Protein AF-A0A8T9Q7Y0-F1 (afdb_monomer)

InterPro domains:
  IPR011658 PA14 domain [PF07691] (68-187)
  IPR011658 PA14 domain [SM00758] (29-190)
  IPR013783 Immunoglobulin-like fold [G3DSA:2.60.40.10] (197-290)
  IPR037524 PA14/GLEYA domain [PS51820] (28-191)

Foldseek 3Di:
DDDPPPDDPPPPPDFPPAQQDAFPVRHGKDFAWWKFKWAFFCQPVLCLVVPPVTGGQDIDGDLFFWFAWQQSVAQCVRHFPDDNRWGAGMKMKTWFWFFAAAWFKKKKKKKWAAWKFKAKFQQQPPPSHDRVRTQDGRGHHDDIDIDMHIDTDHGGIMIMIMMDGGHGDITHIFMWMATDVRDTDTRGRSRTMSHGQDAAAWDDKAFVPQEAEDEQQDKDKTAQIDTRGRRFDWDFKAWDDDDFPQWGADTHRRMIIGHNNGDADKDQTWMWIGGPRGIDIDTSRHIYHYDHDDPPQFADADPVRHTDDAAWWKFKAAADPPVPPCRVVDHGQDIDGDNDPDPPDQQSVAAPPRHAPDDDRRRGHGMDMDIHDRGDHDPDPDDDDD

Structure (mmCIF, N/CA/C/O backbone):
data_AF-A0A8T9Q7Y0-F1
#
_entry.id   AF-A0A8T9Q7Y0-F1
#
loop_
_atom_site.group_PDB
_atom_site.id
_atom_site.type_symbol
_atom_site.label_atom_id
_atom_site.label_alt_id
_atom_site.label_comp_id
_atom_site.label_asym_id
_atom_site.label_entity_id
_atom_site.label_seq_id
_atom_site.pdbx_PDB_ins_code
_atom_site.Cartn_x
_atom_site.Cartn_y
_atom_site.Cartn_z
_atom_site.occupancy
_atom_site.B_iso_or_equiv
_atom_site.auth_seq_id
_atom_site.auth_comp_id
_atom_site.auth_asym_id
_atom_site.auth_atom_id
_atom_site.pdbx_PDB_model_num
ATOM 1 N N . MET A 1 1 ? -26.676 -35.233 -30.138 1.00 40.12 1 MET A N 1
ATOM 2 C CA . MET A 1 1 ? -25.474 -35.100 -29.289 1.00 40.12 1 MET A CA 1
ATOM 3 C C . MET A 1 1 ? -25.096 -33.628 -29.310 1.00 40.12 1 MET A C 1
ATOM 5 O O . MET A 1 1 ? -24.472 -33.177 -30.257 1.00 40.12 1 MET A O 1
ATOM 9 N N . LEU A 1 2 ? -25.646 -32.853 -28.374 1.00 32.12 2 LEU A N 1
ATOM 10 C CA . LEU A 1 2 ? -25.449 -31.406 -28.292 1.00 32.12 2 LEU A CA 1
ATOM 11 C C . LEU A 1 2 ? -24.294 -31.184 -27.309 1.00 32.12 2 LEU A C 1
ATOM 13 O O . LEU A 1 2 ? -24.450 -31.457 -26.121 1.00 32.12 2 LEU A O 1
ATOM 17 N N . LEU A 1 3 ? -23.119 -30.807 -27.811 1.00 30.16 3 LEU A N 1
ATOM 18 C CA . LEU A 1 3 ? -21.955 -30.527 -26.974 1.00 30.16 3 LEU A CA 1
ATOM 19 C C . LEU A 1 3 ? -22.103 -29.095 -26.444 1.00 30.16 3 LEU A C 1
ATOM 21 O O . LEU A 1 3 ? -21.937 -28.129 -27.184 1.00 30.16 3 LEU A O 1
ATOM 25 N N . LEU A 1 4 ? -22.498 -28.973 -25.179 1.00 29.56 4 LEU A N 1
ATOM 26 C CA . LEU A 1 4 ? -22.616 -27.702 -24.475 1.00 29.56 4 LEU A CA 1
ATOM 27 C C . LEU A 1 4 ? -21.201 -27.257 -24.069 1.00 29.56 4 LEU A C 1
ATOM 29 O O . LEU A 1 4 ? -20.633 -27.765 -23.104 1.00 29.56 4 LEU A O 1
ATOM 33 N N . SER A 1 5 ? -20.601 -26.358 -24.845 1.00 32.09 5 SER A N 1
ATOM 34 C CA . SER A 1 5 ? -19.334 -25.707 -24.514 1.00 32.09 5 SER A CA 1
ATOM 35 C C . SER A 1 5 ? -19.553 -24.740 -23.350 1.00 32.09 5 SER A C 1
ATOM 37 O O . SER A 1 5 ? -20.113 -23.657 -23.522 1.00 32.09 5 SER A O 1
ATOM 39 N N . LEU A 1 6 ? -19.135 -25.162 -22.158 1.00 30.67 6 LEU A N 1
ATOM 40 C CA . LEU A 1 6 ? -19.080 -24.341 -20.957 1.00 30.67 6 LEU A CA 1
ATOM 41 C C . LEU A 1 6 ? -17.967 -23.293 -21.143 1.00 30.67 6 LEU A C 1
ATOM 43 O O . LEU A 1 6 ? -16.791 -23.586 -20.943 1.00 30.67 6 LEU A O 1
ATOM 47 N N . LEU A 1 7 ? -18.328 -22.083 -21.574 1.00 33.31 7 LEU A N 1
ATOM 48 C CA . LEU A 1 7 ? -17.453 -20.918 -21.455 1.00 33.31 7 LEU A CA 1
ATOM 49 C C . LEU A 1 7 ? -17.278 -20.633 -19.961 1.00 33.31 7 LEU A C 1
ATOM 51 O O . LEU A 1 7 ? -18.210 -20.188 -19.294 1.00 33.31 7 LEU A O 1
ATOM 55 N N . ALA A 1 8 ? -16.092 -20.931 -19.436 1.00 33.28 8 ALA A N 1
ATOM 56 C CA . ALA A 1 8 ? -15.675 -20.447 -18.134 1.00 33.28 8 ALA A CA 1
ATOM 57 C C . ALA A 1 8 ? -15.589 -18.919 -18.212 1.00 33.28 8 ALA A C 1
ATOM 59 O O . ALA A 1 8 ? -14.745 -18.361 -18.914 1.00 33.28 8 ALA A O 1
ATOM 60 N N . SER A 1 9 ? -16.505 -18.250 -17.522 1.00 31.98 9 SER A N 1
ATOM 61 C CA . SER A 1 9 ? -16.488 -16.811 -17.319 1.00 31.98 9 SER A CA 1
ATOM 62 C C . SER A 1 9 ? -15.216 -16.456 -16.551 1.00 31.98 9 SER A C 1
ATOM 64 O O . SER A 1 9 ? -15.142 -16.632 -15.337 1.00 31.98 9 SER A O 1
ATOM 66 N N . ILE A 1 10 ? -14.200 -15.968 -17.259 1.00 37.94 10 ILE A N 1
ATOM 67 C CA . ILE A 1 10 ? -13.132 -15.170 -16.659 1.00 37.94 10 ILE A CA 1
ATOM 68 C C . ILE A 1 10 ? -13.829 -13.962 -16.040 1.00 37.94 10 ILE A C 1
ATOM 70 O O . ILE A 1 10 ? -14.312 -13.078 -16.747 1.00 37.94 10 ILE A O 1
ATOM 74 N N . THR A 1 11 ? -13.962 -13.957 -14.717 1.00 37.56 11 THR A N 1
ATOM 75 C CA . THR A 1 11 ? -14.319 -12.758 -13.967 1.00 37.56 11 THR A CA 1
ATOM 76 C C . THR A 1 11 ? -13.209 -11.748 -14.227 1.00 37.56 11 THR A C 1
ATOM 78 O O . THR A 1 11 ? -12.166 -11.803 -13.584 1.00 37.56 11 THR A O 1
ATOM 81 N N . GLY A 1 12 ? -13.396 -10.882 -15.223 1.00 37.25 12 GLY A N 1
ATOM 82 C CA . GLY A 1 12 ? -12.573 -9.698 -15.408 1.00 37.25 12 GLY A CA 1
ATOM 83 C C . GLY A 1 12 ? -12.758 -8.831 -14.175 1.00 37.25 12 GLY A C 1
ATOM 84 O O . GLY A 1 12 ? -13.875 -8.407 -13.873 1.00 37.25 12 GLY A O 1
ATOM 85 N N . TRP A 1 13 ? -11.691 -8.653 -13.406 1.00 41.19 13 TRP A N 1
ATOM 86 C CA . TRP A 1 13 ? -11.734 -7.803 -12.228 1.00 41.19 13 TRP A CA 1
ATOM 87 C C . TRP A 1 13 ? -12.013 -6.378 -12.703 1.00 41.19 13 TRP A C 1
ATOM 89 O O . TRP A 1 13 ? -11.397 -5.900 -13.660 1.00 41.19 13 TRP A O 1
ATOM 99 N N . ALA A 1 14 ? -13.006 -5.735 -12.088 1.00 38.06 14 ALA A N 1
ATOM 100 C CA . ALA A 1 14 ? -13.372 -4.372 -12.429 1.00 38.06 14 ALA A CA 1
ATOM 101 C C . ALA A 1 14 ? -12.143 -3.469 -12.254 1.00 38.06 14 ALA A C 1
ATOM 103 O O . ALA A 1 14 ? -11.517 -3.442 -11.196 1.00 38.06 14 ALA A O 1
ATOM 104 N N . GLN A 1 15 ? -11.794 -2.778 -13.334 1.00 44.94 15 GLN A N 1
ATOM 105 C CA . GLN A 1 15 ? -10.669 -1.858 -13.424 1.00 44.94 15 GLN A CA 1
ATOM 106 C C . GLN A 1 15 ? -10.836 -0.733 -12.388 1.00 44.94 15 GLN A C 1
ATOM 108 O O . GLN A 1 15 ? -11.951 -0.219 -12.247 1.00 44.94 15 GLN A O 1
ATOM 113 N N . PRO A 1 16 ? -9.773 -0.285 -11.702 1.00 48.00 16 PRO A N 1
ATOM 114 C CA . PRO A 1 16 ? -9.811 0.984 -10.987 1.00 48.00 16 PRO A CA 1
ATOM 115 C C . PRO A 1 16 ? -10.086 2.091 -12.013 1.00 48.00 16 PRO A C 1
ATOM 117 O O . PRO A 1 16 ? -9.256 2.392 -12.864 1.00 48.00 16 PRO A O 1
ATOM 120 N N . SER A 1 17 ? -11.285 2.671 -11.986 1.00 52.03 17 SER A N 1
ATOM 121 C CA . SER A 1 17 ? -11.796 3.545 -13.052 1.00 52.03 17 SER A CA 1
ATOM 122 C C . SER A 1 17 ? -11.195 4.956 -13.076 1.00 52.03 17 SER A C 1
ATOM 124 O O . SER A 1 17 ? -11.700 5.821 -13.786 1.00 52.03 17 SER A O 1
ATOM 126 N N . SER A 1 18 ? -10.140 5.222 -12.309 1.00 66.38 18 SER A N 1
ATOM 127 C CA . SER A 1 18 ? -9.399 6.480 -12.385 1.00 66.38 18 SER A CA 1
ATOM 128 C C . SER A 1 18 ? -8.097 6.392 -11.605 1.00 66.38 18 SER A C 1
ATOM 130 O O . SER A 1 18 ? -8.086 5.866 -10.493 1.00 66.38 18 SER A O 1
ATOM 132 N N . CYS A 1 19 ? -7.050 6.992 -12.158 1.00 79.00 19 CYS A N 1
ATOM 133 C CA . CYS A 1 19 ? -5.817 7.341 -11.471 1.00 79.00 19 CYS A CA 1
ATOM 134 C C . CYS A 1 19 ? -5.952 8.743 -10.869 1.00 79.00 19 CYS A C 1
ATOM 136 O O . CYS A 1 19 ? -5.785 9.722 -11.594 1.00 79.00 19 CYS A O 1
ATOM 138 N N . PRO A 1 20 ? -6.328 8.894 -9.585 1.00 77.62 20 PRO A N 1
ATOM 139 C CA . PRO A 1 20 ? -6.480 10.216 -8.999 1.00 77.62 20 PRO A CA 1
ATOM 140 C C . PRO A 1 20 ? -5.116 10.856 -8.724 1.00 77.62 20 PRO A C 1
ATOM 142 O O . PRO A 1 20 ? -4.134 10.176 -8.434 1.00 77.62 20 PRO A O 1
ATOM 145 N N . GLY A 1 21 ? -5.087 12.187 -8.720 1.00 83.44 21 GLY A N 1
ATOM 146 C CA . GLY A 1 21 ? -3.902 12.970 -8.381 1.00 83.44 21 GLY A CA 1
ATOM 147 C C . GLY A 1 21 ? -3.106 13.411 -9.604 1.00 83.44 21 GLY A C 1
ATOM 148 O O . GLY A 1 21 ? -3.661 13.584 -10.691 1.00 83.44 21 GLY A O 1
ATOM 149 N N . SER A 1 22 ? -1.813 13.630 -9.393 1.00 84.25 22 SER A N 1
ATOM 150 C CA . SER A 1 22 ? -0.887 14.113 -10.412 1.00 84.25 22 SER A CA 1
ATOM 151 C C . SER A 1 22 ? 0.282 13.152 -10.570 1.00 84.25 22 SER A C 1
ATOM 153 O O . SER A 1 22 ? 0.692 12.501 -9.606 1.00 84.25 22 SER A O 1
ATOM 155 N N . ASP A 1 23 ? 0.812 13.080 -11.783 1.00 89.00 23 ASP A N 1
ATOM 156 C CA . ASP A 1 23 ? 2.077 12.417 -12.064 1.00 89.00 23 ASP A CA 1
ATOM 157 C C . ASP A 1 23 ? 3.270 13.238 -11.519 1.00 89.00 23 ASP A C 1
ATOM 159 O O . ASP A 1 23 ? 3.101 14.386 -11.085 1.00 89.00 23 ASP A O 1
ATOM 163 N N . PRO A 1 24 ? 4.496 12.684 -11.521 1.00 87.56 24 PRO A N 1
ATOM 164 C CA . PRO A 1 24 ? 5.691 13.411 -11.097 1.00 87.56 24 PRO A CA 1
ATOM 165 C C . PRO A 1 24 ? 5.990 14.695 -11.886 1.00 87.56 24 PRO A C 1
ATOM 167 O O . PRO A 1 24 ? 6.725 15.543 -11.383 1.00 87.56 24 PRO A O 1
ATOM 170 N N . GLY A 1 25 ? 5.438 14.847 -13.094 1.00 85.94 25 GLY A N 1
ATOM 171 C CA . GLY A 1 25 ? 5.536 16.056 -13.914 1.00 85.94 25 GLY A CA 1
ATOM 172 C C . GLY A 1 25 ? 4.500 17.133 -13.566 1.00 85.94 25 GLY A C 1
ATOM 173 O O . GLY A 1 25 ? 4.545 18.224 -14.132 1.00 85.94 25 GLY A O 1
ATOM 174 N N . GLY A 1 26 ? 3.575 16.859 -12.639 1.00 84.94 26 GLY A N 1
ATOM 175 C CA . GLY A 1 26 ? 2.514 17.779 -12.218 1.00 84.94 26 GLY A CA 1
ATOM 176 C C . GLY A 1 26 ? 1.261 17.757 -13.102 1.00 84.94 26 GLY A C 1
ATOM 177 O O . GLY A 1 26 ? 0.364 18.580 -12.911 1.00 84.94 26 GLY A O 1
ATOM 178 N N . THR A 1 27 ? 1.167 16.820 -14.045 1.00 87.56 27 THR A N 1
ATOM 179 C CA . THR A 1 27 ? 0.010 16.644 -14.939 1.00 87.56 27 THR A CA 1
ATOM 180 C C . THR A 1 27 ? -1.006 15.696 -14.289 1.00 87.56 27 THR A C 1
ATOM 182 O O . THR A 1 27 ? -0.611 14.887 -13.448 1.00 87.56 27 THR A O 1
ATOM 185 N N . PRO A 1 28 ? -2.320 15.770 -14.595 1.00 88.69 28 PRO A N 1
ATOM 186 C CA . PRO A 1 28 ? -3.285 14.796 -14.085 1.00 88.69 28 PRO A CA 1
ATOM 187 C C . PRO A 1 28 ? -2.853 13.354 -14.361 1.00 88.69 28 PRO A C 1
ATOM 189 O O . PRO A 1 28 ? -2.446 13.027 -15.476 1.00 88.69 28 PRO A O 1
ATOM 192 N N . ALA A 1 29 ? -2.944 12.502 -13.342 1.00 90.88 29 ALA A N 1
ATOM 193 C CA . ALA A 1 29 ? -2.502 11.122 -13.451 1.00 90.88 29 ALA A CA 1
ATOM 194 C C . ALA A 1 29 ? -3.394 10.290 -14.393 1.00 90.88 29 ALA A C 1
ATOM 196 O O . ALA A 1 29 ? -4.592 10.537 -14.547 1.00 90.88 29 ALA A O 1
ATOM 197 N N . GLY A 1 30 ? -2.794 9.275 -15.011 1.00 90.50 30 GLY A N 1
ATOM 198 C CA . GLY A 1 30 ? -3.422 8.380 -15.979 1.00 90.50 30 GLY A CA 1
ATOM 199 C C . GLY A 1 30 ? -2.877 6.956 -15.871 1.00 90.50 30 GLY A C 1
ATOM 200 O O . GLY A 1 30 ? -2.049 6.669 -15.008 1.00 90.50 30 GLY A O 1
ATOM 201 N N . ALA A 1 31 ? -3.365 6.062 -16.730 1.00 91.69 31 ALA A N 1
ATOM 202 C CA . ALA A 1 31 ? -2.870 4.687 -16.806 1.00 91.69 31 ALA A CA 1
ATOM 203 C C . ALA A 1 31 ? -1.428 4.646 -17.343 1.00 91.69 31 ALA A C 1
ATOM 205 O O . ALA A 1 31 ? -1.087 5.435 -18.223 1.00 91.69 31 ALA A O 1
ATOM 206 N N . GLY A 1 32 ? -0.617 3.711 -16.842 1.00 94.44 32 GLY A N 1
ATOM 207 C CA . GLY A 1 32 ? 0.804 3.572 -17.190 1.00 94.44 32 GLY A CA 1
ATOM 208 C C . GLY A 1 32 ? 1.752 4.168 -16.145 1.00 94.44 32 GLY A C 1
ATOM 209 O O . GLY A 1 32 ? 1.336 4.547 -15.053 1.00 94.44 32 GLY A O 1
ATOM 210 N N . LEU A 1 33 ? 3.040 4.238 -16.471 1.00 97.06 33 LEU A N 1
ATOM 211 C CA . LEU A 1 33 ? 4.099 4.798 -15.631 1.00 97.06 33 LEU A CA 1
ATOM 212 C C . LEU A 1 33 ? 4.687 6.056 -16.270 1.00 97.06 33 LEU A C 1
ATOM 214 O O . LEU A 1 33 ? 4.829 6.149 -17.487 1.00 97.06 33 LEU A O 1
ATOM 218 N N . TYR A 1 34 ? 5.048 7.027 -15.437 1.00 96.25 34 TYR A N 1
ATOM 219 C CA . TYR A 1 34 ? 5.762 8.227 -15.855 1.00 96.25 34 TYR A CA 1
ATOM 220 C C . TYR A 1 34 ? 7.223 7.866 -16.135 1.00 96.25 34 TYR A C 1
ATOM 222 O O . TYR A 1 34 ? 7.961 7.505 -15.216 1.00 96.25 34 TYR A O 1
ATOM 230 N N . ALA A 1 35 ? 7.615 7.933 -17.403 1.00 97.62 35 ALA A N 1
ATOM 231 C CA . ALA A 1 35 ? 8.923 7.540 -17.898 1.00 97.62 35 ALA A CA 1
ATOM 232 C C . ALA A 1 35 ? 9.789 8.760 -18.196 1.00 97.62 35 ALA A C 1
ATOM 234 O O . ALA A 1 35 ? 9.366 9.694 -18.879 1.00 97.62 35 ALA A O 1
ATOM 235 N N . GLU A 1 36 ? 11.021 8.720 -17.711 1.00 96.12 36 GLU A N 1
ATOM 236 C CA . GLU A 1 36 ? 12.043 9.740 -17.888 1.00 96.12 36 GLU A CA 1
ATOM 237 C C . GLU A 1 36 ? 13.286 9.080 -18.495 1.00 96.12 36 GLU A C 1
ATOM 239 O O . GLU A 1 36 ? 13.917 8.242 -17.853 1.00 96.12 36 GLU A O 1
ATOM 244 N N . TYR A 1 37 ? 13.637 9.451 -19.725 1.00 97.00 37 TYR A N 1
ATOM 245 C CA . TYR A 1 37 ? 14.814 8.934 -20.423 1.00 97.00 37 TYR A CA 1
ATOM 246 C C . TYR A 1 37 ? 15.966 9.934 -20.354 1.00 97.00 37 TYR A C 1
ATOM 248 O O . TYR A 1 37 ? 15.798 11.122 -20.647 1.00 97.00 37 TYR A O 1
ATOM 256 N N . TYR A 1 38 ? 17.154 9.439 -20.034 1.00 96.38 38 TYR A N 1
ATOM 257 C CA . TYR A 1 38 ? 18.365 10.211 -19.786 1.00 96.38 38 TYR A CA 1
ATOM 258 C C . TYR A 1 38 ? 19.490 9.768 -20.711 1.00 96.38 38 TYR A C 1
ATOM 260 O O . TYR A 1 38 ? 19.615 8.587 -21.035 1.00 96.38 38 TYR A O 1
ATOM 268 N N . ARG A 1 39 ? 20.336 10.725 -21.103 1.00 95.06 39 ARG A N 1
ATOM 269 C CA . ARG A 1 39 ? 21.568 10.419 -21.834 1.00 95.06 39 ARG A CA 1
ATOM 270 C C . ARG A 1 39 ? 22.565 9.758 -20.893 1.00 95.06 39 ARG A C 1
ATOM 272 O O . ARG A 1 39 ? 22.817 10.302 -19.819 1.00 95.06 39 ARG A O 1
ATOM 279 N N . GLY A 1 40 ? 23.202 8.691 -21.357 1.00 93.75 40 GLY A N 1
ATOM 280 C CA . GLY A 1 40 ? 24.243 7.989 -20.624 1.00 93.75 40 GLY A CA 1
ATOM 281 C C . GLY A 1 40 ? 23.713 6.835 -19.780 1.00 93.75 40 GLY A C 1
ATOM 282 O O . GLY A 1 40 ? 22.567 6.841 -19.326 1.00 93.75 40 GLY A O 1
ATOM 283 N N . PHE A 1 41 ? 24.589 5.867 -19.548 1.00 92.75 41 PHE A N 1
ATOM 284 C CA . PHE A 1 41 ? 24.373 4.756 -18.635 1.00 92.75 41 PHE A CA 1
ATOM 285 C C . PHE A 1 41 ? 24.636 5.171 -17.177 1.00 92.75 41 PHE A C 1
ATOM 287 O O . PHE A 1 41 ? 25.720 5.662 -16.849 1.00 92.75 41 PHE A O 1
ATOM 294 N N . PHE A 1 42 ? 23.658 4.970 -16.287 1.00 92.75 42 PHE A N 1
ATOM 295 C CA . PHE A 1 42 ? 23.775 5.372 -14.881 1.00 92.75 42 PHE A CA 1
ATOM 296 C C . PHE A 1 42 ? 24.789 4.528 -14.097 1.00 92.75 42 PHE A C 1
ATOM 298 O O . PHE A 1 42 ? 25.254 4.981 -13.058 1.00 92.75 42 PHE A O 1
ATOM 305 N N . ASN A 1 43 ? 25.144 3.325 -14.571 1.00 84.81 43 ASN A N 1
ATOM 306 C CA . ASN A 1 43 ? 26.195 2.471 -14.005 1.00 84.81 43 ASN A CA 1
ATOM 307 C C . ASN A 1 43 ? 26.138 2.334 -12.470 1.00 84.81 43 ASN A C 1
ATOM 309 O O . ASN A 1 43 ? 27.140 2.512 -11.777 1.00 84.81 43 ASN A O 1
ATOM 313 N N . THR A 1 44 ? 24.951 2.074 -11.913 1.00 85.19 44 THR A N 1
ATOM 314 C CA . THR A 1 44 ? 24.710 1.972 -10.454 1.00 85.19 44 THR A CA 1
ATOM 315 C C . THR A 1 44 ? 25.002 3.246 -9.640 1.00 85.19 44 THR A C 1
ATOM 317 O O . THR A 1 44 ? 24.935 3.234 -8.411 1.00 85.19 44 THR A O 1
ATOM 320 N N . ASP A 1 45 ? 25.251 4.384 -10.291 1.00 89.12 45 ASP A N 1
ATOM 321 C CA . ASP A 1 45 ? 25.312 5.693 -9.649 1.00 89.12 45 ASP A CA 1
ATOM 322 C C . ASP A 1 45 ? 23.894 6.255 -9.473 1.00 89.12 45 ASP A C 1
ATOM 324 O O . ASP A 1 45 ? 23.339 6.920 -10.343 1.00 89.12 45 ASP A O 1
ATOM 328 N N . PHE A 1 46 ? 23.279 6.014 -8.316 1.00 86.81 46 PHE A N 1
ATOM 329 C CA . PHE A 1 46 ? 21.923 6.506 -8.022 1.00 86.81 46 PHE A CA 1
ATOM 330 C C . PHE A 1 46 ? 21.830 8.034 -7.941 1.00 86.81 46 PHE A C 1
ATOM 332 O O . PHE A 1 46 ? 20.726 8.583 -8.022 1.00 86.81 46 PHE A O 1
ATOM 339 N N . SER A 1 47 ? 22.963 8.736 -7.816 1.00 85.00 47 SER A N 1
ATOM 340 C CA . SER A 1 47 ? 22.978 10.195 -7.875 1.00 85.00 47 SER A CA 1
ATOM 341 C C . SER A 1 47 ? 22.710 10.719 -9.292 1.00 85.00 47 SER A C 1
ATOM 343 O O . SER A 1 47 ? 22.183 11.828 -9.423 1.00 85.00 47 SER A O 1
ATOM 345 N N . PHE A 1 48 ? 22.944 9.897 -10.329 1.00 89.12 48 PHE A N 1
ATOM 346 C CA . PHE A 1 48 ? 22.691 10.186 -11.745 1.00 89.12 48 PHE A CA 1
ATOM 347 C C . PHE A 1 48 ? 21.296 10.780 -11.980 1.00 89.12 48 PHE A C 1
ATOM 349 O O . PHE A 1 48 ? 21.160 11.854 -12.561 1.00 89.12 48 PHE A O 1
ATOM 356 N N . PHE A 1 49 ? 20.257 10.149 -11.425 1.00 86.62 49 PHE A N 1
ATOM 357 C CA . PHE A 1 49 ? 18.858 10.560 -11.599 1.00 86.62 49 PHE A CA 1
ATOM 358 C C . PHE A 1 49 ? 18.442 11.784 -10.764 1.00 86.62 49 PHE A C 1
ATOM 360 O O . PHE A 1 49 ? 17.311 12.268 -10.875 1.00 86.62 49 PHE A O 1
ATOM 367 N N . THR A 1 50 ? 19.322 12.269 -9.890 1.00 76.62 50 THR A N 1
ATOM 368 C CA . THR A 1 50 ? 19.111 13.475 -9.067 1.00 76.62 50 THR A CA 1
ATOM 369 C C . THR A 1 50 ? 20.040 14.622 -9.446 1.00 76.62 50 THR A C 1
ATOM 371 O O . THR A 1 50 ? 19.940 15.718 -8.893 1.00 76.62 50 THR A O 1
ATOM 374 N N . ASN A 1 51 ? 20.939 14.393 -10.402 1.00 70.94 51 ASN A N 1
ATOM 375 C CA . ASN A 1 51 ? 21.839 15.410 -10.897 1.00 70.94 51 ASN A CA 1
ATOM 376 C C . ASN A 1 51 ? 21.071 16.384 -11.802 1.00 70.94 51 ASN A C 1
ATOM 378 O O . ASN A 1 51 ? 20.707 16.050 -12.924 1.00 70.94 51 ASN A O 1
ATOM 382 N N . ASN A 1 52 ? 20.875 17.621 -11.339 1.00 57.41 52 ASN A N 1
ATOM 383 C CA . ASN A 1 52 ? 20.186 18.669 -12.103 1.00 57.41 52 ASN A CA 1
ATOM 384 C C . ASN A 1 52 ? 20.876 19.025 -13.438 1.00 57.41 52 ASN A C 1
ATOM 386 O O . ASN A 1 52 ? 20.263 19.685 -14.274 1.00 57.41 52 ASN A O 1
ATOM 390 N N . ALA A 1 53 ? 22.132 18.613 -13.654 1.00 60.56 53 ALA A N 1
ATOM 391 C CA . ALA A 1 53 ? 22.816 18.748 -14.942 1.00 60.56 53 ALA A CA 1
ATOM 392 C C . ALA A 1 53 ? 22.399 17.678 -15.974 1.00 60.56 53 ALA A C 1
ATOM 394 O O . ALA A 1 53 ? 22.690 17.834 -17.158 1.00 60.56 53 ALA A O 1
ATOM 395 N N . LEU A 1 54 ? 21.714 16.614 -15.542 1.00 71.31 54 LEU A N 1
ATOM 396 C CA . LEU A 1 54 ? 21.217 15.506 -16.358 1.00 71.31 54 LEU A CA 1
ATOM 397 C C . LEU A 1 54 ? 19.683 15.490 -16.315 1.00 71.31 54 LEU A C 1
ATOM 399 O O . LEU A 1 54 ? 19.065 14.584 -15.766 1.00 71.31 54 LEU A O 1
ATOM 403 N N . ALA A 1 55 ? 19.051 16.531 -16.861 1.00 82.38 55 ALA A N 1
ATOM 404 C CA . ALA A 1 55 ? 17.599 16.539 -17.029 1.00 82.38 55 ALA A CA 1
ATOM 405 C C . ALA A 1 55 ? 17.162 15.431 -18.011 1.00 82.38 55 ALA A C 1
ATOM 407 O O . ALA A 1 55 ? 17.901 15.146 -18.962 1.00 82.38 55 ALA A O 1
ATOM 408 N N . PRO A 1 56 ? 15.975 14.823 -17.825 1.00 91.38 56 PRO A N 1
ATOM 409 C CA . PRO A 1 56 ? 15.463 13.870 -18.799 1.00 91.38 56 PRO A CA 1
ATOM 410 C C . PRO A 1 56 ? 15.281 14.552 -20.157 1.00 91.38 56 PRO A C 1
ATOM 412 O O . PRO A 1 56 ? 14.811 15.688 -20.242 1.00 91.38 56 PRO A O 1
ATOM 415 N N . VAL A 1 57 ? 15.673 13.857 -21.223 1.00 94.56 57 VAL A N 1
ATOM 416 C CA . VAL A 1 57 ? 15.552 14.348 -22.603 1.00 94.56 57 VAL A CA 1
ATOM 417 C C . VAL A 1 57 ? 14.181 14.022 -23.178 1.00 94.56 57 VAL A C 1
ATOM 419 O O . VAL A 1 57 ? 13.604 14.834 -23.898 1.00 94.56 57 VAL A O 1
ATOM 422 N N . ILE A 1 58 ? 13.662 12.837 -22.853 1.00 95.75 58 ILE A N 1
ATOM 423 C CA . ILE A 1 58 ? 12.319 12.406 -23.231 1.00 95.75 58 ILE A CA 1
ATOM 424 C C . ILE A 1 58 ? 11.556 12.103 -21.950 1.00 95.75 58 ILE A C 1
ATOM 426 O O . ILE A 1 58 ? 12.026 11.350 -21.098 1.00 95.75 58 ILE A O 1
ATOM 430 N N . THR A 1 59 ? 10.356 12.662 -21.851 1.00 95.12 59 THR A N 1
ATOM 431 C CA . THR A 1 59 ? 9.374 12.298 -20.834 1.00 95.12 59 THR A CA 1
ATOM 432 C C . THR A 1 59 ? 8.102 11.853 -21.534 1.00 95.12 59 THR A C 1
ATOM 434 O O . THR A 1 59 ? 7.585 12.577 -22.388 1.00 95.12 59 THR A O 1
ATOM 437 N N . ARG A 1 60 ? 7.594 10.670 -21.187 1.00 95.94 60 ARG A N 1
ATOM 438 C CA . ARG A 1 60 ? 6.321 10.153 -21.708 1.00 95.94 60 ARG A CA 1
ATOM 439 C C . ARG A 1 60 ? 5.694 9.154 -20.740 1.00 95.94 60 ARG A C 1
ATOM 441 O O . ARG A 1 60 ? 6.245 8.885 -19.679 1.00 95.94 60 ARG A O 1
ATOM 448 N N . VAL A 1 61 ? 4.527 8.635 -21.099 1.00 95.81 61 VAL A N 1
ATOM 449 C CA . VAL A 1 61 ? 3.870 7.565 -20.348 1.00 95.81 61 VAL A CA 1
ATOM 450 C C . VAL A 1 61 ? 4.165 6.239 -21.025 1.00 95.81 61 VAL A C 1
ATOM 452 O O . VAL A 1 61 ? 3.872 6.087 -22.210 1.00 95.81 61 VAL A O 1
ATOM 455 N N . GLU A 1 62 ? 4.708 5.294 -20.264 1.00 97.25 62 GLU A N 1
ATOM 456 C CA . GLU A 1 62 ? 4.844 3.907 -20.697 1.00 97.25 62 GLU A CA 1
ATOM 457 C C . GLU A 1 62 ? 3.650 3.106 -20.179 1.00 97.25 62 GLU A C 1
ATOM 459 O O . GLU A 1 62 ? 3.456 3.027 -18.962 1.00 97.25 62 GLU A O 1
ATOM 464 N N . PRO A 1 63 ? 2.801 2.548 -21.060 1.00 94.94 63 PRO A N 1
ATOM 465 C CA . PRO A 1 63 ? 1.628 1.807 -20.621 1.00 94.94 63 PRO A CA 1
ATOM 466 C C . PRO A 1 63 ? 2.025 0.520 -19.896 1.00 94.94 63 PRO A C 1
ATOM 468 O O . PRO A 1 63 ? 1.346 0.132 -18.955 1.00 94.94 63 PRO A O 1
ATOM 471 N N . GLU A 1 64 ? 3.123 -0.116 -20.299 1.00 94.62 64 GLU A N 1
ATOM 472 C CA . GLU A 1 64 ? 3.621 -1.373 -19.745 1.00 94.62 64 GLU A CA 1
ATOM 473 C C . GLU A 1 64 ? 5.146 -1.325 -19.633 1.00 94.62 64 GLU A C 1
ATOM 475 O O . GLU A 1 64 ? 5.805 -0.531 -20.300 1.00 94.62 64 GLU A O 1
ATOM 480 N N . VAL A 1 65 ? 5.711 -2.210 -18.812 1.00 98.19 65 VAL A N 1
ATOM 481 C CA . VAL A 1 65 ? 7.158 -2.451 -18.756 1.00 98.19 65 VAL A CA 1
ATOM 482 C C . VAL A 1 65 ? 7.407 -3.817 -19.384 1.00 98.19 65 VAL A C 1
ATOM 484 O O . VAL A 1 65 ? 7.496 -4.828 -18.691 1.00 98.19 65 VAL A O 1
ATOM 487 N N . ASN A 1 66 ? 7.393 -3.855 -20.714 1.00 97.94 66 ASN A N 1
ATOM 488 C CA . ASN A 1 66 ? 7.499 -5.084 -21.502 1.00 97.94 66 ASN A CA 1
ATOM 489 C C . ASN A 1 66 ? 8.333 -4.843 -22.771 1.00 97.94 66 ASN A C 1
ATOM 491 O O . ASN A 1 66 ? 7.884 -5.038 -23.904 1.00 97.94 66 ASN A O 1
ATOM 495 N N . PHE A 1 67 ? 9.552 -4.355 -22.558 1.00 97.75 67 PHE A N 1
ATOM 496 C CA . PHE A 1 67 ? 10.524 -4.050 -23.594 1.00 97.75 67 PHE A CA 1
ATOM 497 C C . PHE A 1 67 ? 11.322 -5.315 -23.926 1.00 97.75 67 PHE A C 1
ATOM 499 O O . PHE A 1 67 ? 12.263 -5.660 -23.223 1.00 97.75 67 PHE A O 1
ATOM 506 N N . THR A 1 68 ? 10.891 -6.056 -24.949 1.00 96.50 68 THR A N 1
ATOM 507 C CA . THR A 1 68 ? 11.392 -7.414 -25.262 1.00 96.50 68 THR A CA 1
ATOM 508 C C . THR A 1 68 ? 12.503 -7.466 -26.312 1.00 96.50 68 THR A C 1
ATOM 510 O O . THR A 1 68 ? 13.047 -8.536 -26.565 1.00 96.50 68 THR A O 1
ATOM 513 N N . THR A 1 69 ? 12.776 -6.350 -26.992 1.00 93.50 69 THR A N 1
ATOM 514 C CA . THR A 1 69 ? 13.774 -6.241 -28.073 1.00 93.50 69 THR A CA 1
ATOM 515 C C . THR A 1 69 ? 14.297 -4.811 -28.171 1.00 93.50 69 THR A C 1
ATOM 517 O O . THR A 1 69 ? 13.611 -3.884 -27.732 1.00 93.50 69 THR A O 1
ATOM 520 N N . ASN A 1 70 ? 15.391 -4.600 -28.903 1.00 92.31 70 ASN A N 1
ATOM 521 C CA . ASN A 1 70 ? 16.026 -3.283 -29.038 1.00 92.31 70 ASN A CA 1
ATOM 522 C C . ASN A 1 70 ? 15.089 -2.208 -29.630 1.00 92.31 70 ASN A C 1
ATOM 524 O O . ASN A 1 70 ? 15.172 -1.020 -29.334 1.00 92.31 70 ASN A O 1
ATOM 528 N N . THR A 1 71 ? 14.107 -2.625 -30.437 1.00 92.94 71 THR A N 1
ATOM 529 C CA . THR A 1 71 ? 13.109 -1.714 -31.036 1.00 92.94 71 THR A CA 1
ATOM 530 C C . THR A 1 71 ? 11.944 -1.357 -30.111 1.00 92.94 71 THR A C 1
ATOM 532 O O . THR A 1 71 ? 11.180 -0.434 -30.403 1.00 92.94 71 THR A O 1
ATOM 535 N N . SER A 1 72 ? 11.767 -2.086 -29.008 1.00 94.38 72 SER A N 1
ATOM 536 C CA . SER A 1 72 ? 10.581 -1.960 -28.154 1.00 94.38 72 SER A CA 1
ATOM 537 C C . SER A 1 72 ? 10.540 -0.652 -27.360 1.00 94.38 72 SER A C 1
ATOM 539 O O . SER A 1 72 ? 9.456 -0.195 -27.002 1.00 94.38 72 SER A O 1
ATOM 541 N N . PHE A 1 73 ? 11.687 0.003 -27.159 1.00 94.19 73 PHE A N 1
ATOM 542 C CA . PHE A 1 73 ? 11.781 1.322 -26.527 1.00 94.19 73 PHE A CA 1
ATOM 543 C C . PHE A 1 73 ? 11.381 2.481 -27.459 1.00 94.19 73 PHE A C 1
ATOM 545 O O . PHE A 1 73 ? 11.302 3.634 -27.024 1.00 94.19 73 PHE A O 1
ATOM 552 N N . GLY A 1 74 ? 11.089 2.205 -28.733 1.00 93.19 74 GLY A N 1
ATOM 553 C CA . GLY A 1 74 ? 10.736 3.220 -29.722 1.00 93.19 74 GLY A CA 1
ATOM 554 C C . GLY A 1 74 ? 11.910 4.128 -30.095 1.00 93.19 74 GLY A C 1
ATOM 555 O O . GLY A 1 74 ? 13.073 3.780 -29.923 1.00 93.19 74 GLY A O 1
ATOM 556 N N . ASP A 1 75 ? 11.607 5.309 -30.638 1.00 95.12 75 ASP A N 1
ATOM 557 C CA . ASP A 1 75 ? 12.650 6.231 -31.095 1.00 95.12 75 ASP A CA 1
ATOM 558 C C . ASP A 1 75 ? 13.346 6.931 -29.921 1.00 95.12 75 ASP A C 1
ATOM 560 O O . ASP A 1 75 ? 12.808 7.868 -29.322 1.00 95.12 75 ASP A O 1
ATOM 564 N N . LEU A 1 76 ? 14.558 6.463 -29.614 1.00 95.81 76 LEU A N 1
ATOM 565 C CA . LEU A 1 76 ? 15.447 7.034 -28.608 1.00 95.81 76 LEU A CA 1
ATOM 566 C C . LEU A 1 76 ? 16.624 7.814 -29.211 1.00 95.81 76 LEU A C 1
ATOM 568 O O . LEU A 1 76 ? 17.531 8.189 -28.476 1.00 95.81 76 LEU A O 1
ATOM 572 N N . THR A 1 77 ? 16.628 8.137 -30.507 1.00 94.56 77 THR A N 1
ATOM 573 C CA . THR A 1 77 ? 17.772 8.819 -31.161 1.00 94.56 77 THR A CA 1
ATOM 574 C C . THR A 1 77 ? 18.111 10.185 -30.552 1.00 94.56 77 THR A C 1
ATOM 576 O O . THR A 1 77 ? 19.239 10.672 -30.649 1.00 94.56 77 THR A O 1
ATOM 579 N N . ALA A 1 78 ? 17.145 10.821 -29.883 1.00 93.94 78 ALA A N 1
ATOM 580 C CA . ALA A 1 78 ? 17.366 12.061 -29.153 1.00 93.94 78 ALA A CA 1
ATOM 581 C C . ALA A 1 78 ? 18.105 11.861 -27.819 1.00 93.94 78 ALA A C 1
ATOM 583 O O . ALA A 1 78 ? 18.637 12.839 -27.300 1.00 93.94 78 ALA A O 1
ATOM 584 N N . VAL A 1 79 ? 18.151 10.653 -27.252 1.00 94.50 79 VAL A N 1
ATOM 585 C CA . VAL A 1 79 ? 18.673 10.379 -25.903 1.00 94.50 79 VAL A CA 1
ATOM 586 C C . VAL A 1 79 ? 19.802 9.345 -25.888 1.00 94.50 79 VAL A C 1
ATOM 588 O O . VAL A 1 79 ? 20.824 9.592 -25.248 1.00 94.50 79 VAL A O 1
ATOM 591 N N . ALA A 1 80 ? 19.645 8.254 -26.629 1.00 95.19 80 ALA A N 1
ATOM 592 C CA . ALA A 1 80 ? 20.590 7.157 -26.748 1.00 95.19 80 ALA A CA 1
ATOM 593 C C . ALA A 1 80 ? 21.671 7.445 -27.802 1.00 95.19 80 ALA A C 1
ATOM 595 O O . ALA A 1 80 ? 21.513 8.308 -28.674 1.00 95.19 80 ALA A O 1
ATOM 596 N N . THR A 1 81 ? 22.782 6.721 -27.715 1.00 93.81 81 THR A N 1
ATOM 597 C CA . THR A 1 81 ? 23.674 6.499 -28.857 1.00 93.81 81 THR A CA 1
ATOM 598 C C . THR A 1 81 ? 23.148 5.343 -29.714 1.00 93.81 81 THR A C 1
ATOM 600 O O . THR A 1 81 ? 22.141 4.737 -29.372 1.00 93.81 81 THR A O 1
ATOM 603 N N . GLY A 1 82 ? 23.784 5.062 -30.852 1.00 89.50 82 GLY A N 1
ATOM 604 C CA . GLY A 1 82 ? 23.329 3.992 -31.746 1.00 89.50 82 GLY A CA 1
ATOM 605 C C . GLY A 1 82 ? 22.145 4.386 -32.648 1.00 89.50 82 GLY A C 1
ATOM 606 O O . GLY A 1 82 ? 21.662 5.527 -32.613 1.00 89.50 82 GLY A O 1
ATOM 607 N N . PRO A 1 83 ? 21.736 3.499 -33.570 1.00 90.50 83 PRO A N 1
ATOM 608 C CA . PRO A 1 83 ? 20.588 3.721 -34.441 1.00 90.50 83 PRO A CA 1
ATOM 609 C C . PRO A 1 83 ? 19.252 3.501 -33.709 1.00 90.50 83 PRO A C 1
ATOM 611 O O . PRO A 1 83 ? 19.176 2.896 -32.650 1.00 90.50 83 PRO A O 1
ATOM 614 N N . VAL A 1 84 ? 18.150 3.953 -34.318 1.00 88.81 84 VAL A N 1
ATOM 615 C CA . VAL A 1 84 ? 16.788 3.856 -33.746 1.00 88.81 84 VAL A CA 1
ATOM 616 C C . VAL A 1 84 ? 16.357 2.429 -33.378 1.00 88.81 84 VAL A C 1
ATOM 618 O O . VAL A 1 84 ? 15.493 2.239 -32.532 1.00 88.81 84 VAL A O 1
ATOM 621 N N . ASN A 1 85 ? 16.918 1.427 -34.053 1.00 90.94 85 ASN A N 1
ATOM 622 C CA . ASN A 1 85 ? 16.607 0.016 -33.857 1.00 90.94 85 ASN A CA 1
ATOM 623 C C . ASN A 1 85 ? 17.612 -0.710 -32.956 1.00 90.94 85 ASN A C 1
ATOM 625 O O . ASN A 1 85 ? 17.500 -1.927 -32.839 1.00 90.94 85 ASN A O 1
ATOM 629 N N . ASP A 1 86 ? 18.591 0.015 -32.418 1.00 92.88 86 ASP A N 1
ATOM 630 C CA . ASP A 1 86 ? 19.663 -0.498 -31.565 1.00 92.88 86 ASP A CA 1
ATOM 631 C C . ASP A 1 86 ? 20.195 0.640 -30.666 1.00 92.88 86 ASP A C 1
ATOM 633 O O . ASP A 1 86 ? 21.291 1.157 -30.893 1.00 92.88 86 ASP A O 1
ATOM 637 N N . PRO A 1 87 ? 19.354 1.186 -29.764 1.00 94.94 87 PRO A N 1
ATOM 638 C CA . PRO A 1 87 ? 19.756 2.301 -28.920 1.00 94.94 87 PRO A CA 1
ATOM 639 C C . PRO A 1 87 ? 20.696 1.829 -27.804 1.00 94.94 87 PRO A C 1
ATOM 641 O O . PRO A 1 87 ? 20.362 0.902 -27.082 1.00 94.94 87 PRO A O 1
ATOM 644 N N . ASP A 1 88 ? 21.794 2.551 -27.601 1.00 95.62 88 ASP A N 1
ATOM 645 C CA . ASP A 1 88 ? 22.813 2.272 -26.582 1.00 95.62 88 ASP A CA 1
ATOM 646 C C . ASP A 1 88 ? 22.981 3.454 -25.616 1.00 95.62 88 ASP A C 1
ATOM 648 O O . ASP A 1 88 ? 22.592 4.591 -25.915 1.00 95.62 88 ASP A O 1
ATOM 652 N N . ASN A 1 89 ? 23.667 3.232 -24.494 1.00 95.81 89 ASN A N 1
ATOM 653 C CA . ASN A 1 89 ? 24.147 4.275 -23.583 1.00 95.81 89 ASN A CA 1
ATOM 654 C C . ASN A 1 89 ? 23.056 5.276 -23.159 1.00 95.81 89 ASN A C 1
ATOM 656 O O . ASN A 1 89 ? 23.188 6.503 -23.302 1.00 95.81 89 ASN A O 1
ATOM 660 N N . PHE A 1 90 ? 21.958 4.748 -22.631 1.00 96.31 90 PHE A N 1
ATOM 661 C CA . PHE A 1 90 ? 20.852 5.529 -22.092 1.00 96.31 90 PHE A CA 1
ATOM 662 C C . PHE A 1 90 ? 20.404 4.974 -20.745 1.00 96.31 90 PHE A C 1
ATOM 664 O O . PHE A 1 90 ? 20.716 3.851 -20.366 1.00 96.31 90 PHE A O 1
ATOM 671 N N . SER A 1 91 ? 19.657 5.779 -19.998 1.00 97.06 91 SER A N 1
ATOM 672 C CA . SER A 1 91 ? 19.026 5.333 -18.758 1.00 97.06 91 SER A CA 1
ATOM 673 C C . SER A 1 91 ? 17.565 5.734 -18.726 1.00 97.06 91 SER A C 1
ATOM 675 O O . SER A 1 91 ? 17.168 6.749 -19.299 1.00 97.06 91 SER A O 1
ATOM 677 N N . LEU A 1 92 ? 16.762 4.951 -18.023 1.00 97.19 92 LEU A N 1
ATOM 678 C CA . LEU A 1 92 ? 15.329 5.134 -17.874 1.00 97.19 92 LEU A CA 1
ATOM 679 C C . LEU A 1 92 ? 14.971 5.123 -16.390 1.00 97.19 92 LEU A C 1
ATOM 681 O O . LEU A 1 92 ? 15.348 4.218 -15.647 1.00 97.19 92 LEU A O 1
ATOM 685 N N . ARG A 1 93 ? 14.193 6.116 -15.965 1.00 97.00 93 ARG A N 1
ATOM 686 C CA . ARG A 1 93 ? 13.496 6.104 -14.682 1.00 97.00 93 ARG A CA 1
ATOM 687 C C . ARG A 1 93 ? 11.996 6.020 -14.922 1.00 97.00 93 ARG A C 1
ATOM 689 O O . ARG A 1 93 ? 11.424 6.901 -15.555 1.00 97.00 93 ARG A O 1
ATOM 696 N N . LEU A 1 94 ? 11.363 4.981 -14.387 1.00 98.00 94 LEU A N 1
ATOM 697 C CA . LEU A 1 94 ? 9.911 4.802 -14.401 1.00 98.00 94 LEU A CA 1
ATOM 698 C C . LEU A 1 94 ? 9.359 5.041 -13.002 1.00 98.00 94 LEU A C 1
ATOM 700 O O . LEU A 1 94 ? 9.851 4.463 -12.034 1.00 98.00 94 LEU A O 1
ATOM 704 N N . ARG A 1 95 ? 8.335 5.887 -12.894 1.00 95.56 95 ARG A N 1
ATOM 705 C CA . ARG A 1 95 ? 7.706 6.270 -11.624 1.00 95.56 95 ARG A CA 1
ATOM 706 C C . ARG A 1 95 ? 6.195 6.168 -11.719 1.00 95.56 95 ARG A C 1
ATOM 708 O O . ARG A 1 95 ? 5.598 6.524 -12.731 1.00 95.56 95 ARG A O 1
ATOM 715 N N . GLY A 1 96 ? 5.570 5.742 -10.635 1.00 95.12 96 GLY A N 1
ATOM 716 C CA . GLY A 1 96 ? 4.119 5.683 -10.541 1.00 95.12 96 GLY A CA 1
ATOM 717 C C . GLY A 1 96 ? 3.690 4.776 -9.406 1.00 95.12 96 GLY A C 1
ATOM 718 O O . GLY A 1 96 ? 4.339 4.737 -8.361 1.00 95.12 96 GLY A O 1
ATOM 719 N N . SER A 1 97 ? 2.608 4.041 -9.622 1.00 94.50 97 SER A N 1
ATOM 720 C CA . SER A 1 97 ? 2.115 3.015 -8.714 1.00 94.50 97 SER A CA 1
ATOM 721 C C . SER A 1 97 ? 1.647 1.789 -9.485 1.00 94.50 97 SER A C 1
ATOM 723 O O . SER A 1 97 ? 1.110 1.910 -10.587 1.00 94.50 97 SER A O 1
ATOM 725 N N . ILE A 1 98 ? 1.791 0.621 -8.869 1.00 95.50 98 ILE A N 1
ATOM 726 C CA . ILE A 1 98 ? 1.109 -0.609 -9.258 1.00 95.50 98 ILE A CA 1
ATOM 727 C C . ILE A 1 98 ? -0.132 -0.808 -8.380 1.00 95.50 98 ILE A C 1
ATOM 729 O O . ILE A 1 98 ? -0.091 -0.594 -7.172 1.00 95.50 98 ILE A O 1
ATOM 733 N N . ILE A 1 99 ? -1.255 -1.205 -8.967 1.00 93.00 99 ILE A N 1
ATOM 734 C CA . ILE A 1 99 ? -2.488 -1.496 -8.239 1.00 93.00 99 ILE A CA 1
ATOM 735 C C . ILE A 1 99 ? -2.513 -2.974 -7.872 1.00 93.00 99 ILE A C 1
ATOM 737 O O . ILE A 1 99 ? -2.514 -3.834 -8.745 1.00 93.00 99 ILE A O 1
ATOM 741 N N . ILE A 1 100 ? -2.582 -3.273 -6.580 1.00 93.88 100 ILE A N 1
ATOM 742 C CA . ILE A 1 100 ? -2.707 -4.626 -6.050 1.00 93.88 100 ILE A CA 1
ATOM 743 C C . ILE A 1 100 ? -4.176 -4.900 -5.730 1.00 93.88 100 ILE A C 1
ATOM 745 O O . ILE A 1 100 ? -4.749 -4.269 -4.845 1.00 93.88 100 ILE A O 1
ATOM 749 N N . PRO A 1 101 ? -4.838 -5.820 -6.438 1.00 90.19 101 PRO A N 1
ATOM 750 C CA . PRO A 1 101 ? -6.282 -5.947 -6.318 1.00 90.19 101 PRO A CA 1
ATOM 751 C C . PRO A 1 101 ? -6.729 -6.835 -5.151 1.00 90.19 101 PRO A C 1
ATOM 753 O O . PRO A 1 101 ? -7.798 -6.622 -4.584 1.00 90.19 101 PRO A O 1
ATOM 756 N N . VAL A 1 102 ? -5.911 -7.818 -4.774 1.00 91.31 102 VAL A N 1
ATOM 757 C CA . VAL A 1 102 ? -6.145 -8.695 -3.620 1.00 91.31 102 VAL A CA 1
ATOM 758 C C . VAL A 1 102 ? -4.879 -8.724 -2.780 1.00 91.31 102 VAL A C 1
ATOM 760 O O . VAL A 1 102 ? -3.804 -8.991 -3.311 1.00 91.31 102 VAL A O 1
ATOM 763 N N . ALA A 1 103 ? -5.009 -8.465 -1.480 1.00 90.38 103 ALA A N 1
ATOM 764 C CA . ALA A 1 103 ? -3.892 -8.546 -0.546 1.00 90.38 103 ALA A CA 1
ATOM 765 C C . ALA A 1 103 ? -3.314 -9.972 -0.507 1.00 90.38 103 ALA A C 1
ATOM 767 O O . ALA A 1 103 ? -4.062 -10.952 -0.517 1.00 90.38 103 ALA A O 1
ATOM 768 N N . GLY A 1 104 ? -1.992 -10.100 -0.425 1.00 92.19 104 GLY A N 1
ATOM 769 C CA . GLY A 1 104 ? -1.321 -11.395 -0.341 1.00 92.19 104 GLY A CA 1
ATOM 770 C C . GLY A 1 104 ? 0.126 -11.358 -0.814 1.00 92.19 104 GLY A C 1
ATOM 771 O O . GLY A 1 104 ? 0.726 -10.292 -0.935 1.00 92.19 104 GLY A O 1
ATOM 772 N N . GLN A 1 105 ? 0.695 -12.540 -1.054 1.00 97.94 105 GLN A N 1
ATOM 773 C CA . GLN A 1 105 ? 2.062 -12.673 -1.558 1.00 97.94 105 GLN A CA 1
ATOM 774 C C . GLN A 1 105 ? 2.098 -12.513 -3.076 1.00 97.94 105 GLN A C 1
ATOM 776 O O . GLN A 1 105 ? 1.413 -13.249 -3.785 1.00 97.94 105 GLN A O 1
ATOM 781 N N . TYR A 1 106 ? 2.931 -11.593 -3.551 1.00 98.50 106 TYR A N 1
ATOM 782 C CA . TYR A 1 106 ? 3.214 -11.371 -4.962 1.00 98.50 106 TYR A CA 1
ATOM 783 C C . TYR A 1 106 ? 4.684 -11.632 -5.241 1.00 98.50 106 TYR A C 1
ATOM 785 O O . TYR A 1 106 ? 5.544 -11.146 -4.508 1.00 98.50 106 TYR A O 1
ATOM 793 N N . THR A 1 107 ? 4.972 -12.365 -6.310 1.00 98.81 107 THR A N 1
ATOM 794 C CA . THR A 1 107 ? 6.325 -12.517 -6.845 1.00 98.81 107 THR A CA 1
ATOM 795 C C . THR A 1 107 ? 6.473 -11.609 -8.052 1.00 98.81 107 THR A C 1
ATOM 797 O O . THR A 1 107 ? 5.726 -11.764 -9.013 1.00 98.81 107 THR A O 1
ATOM 800 N N . PHE A 1 108 ? 7.427 -10.684 -8.000 1.00 98.81 108 PHE A N 1
ATOM 801 C CA . PHE A 1 108 ? 7.848 -9.872 -9.139 1.00 98.81 108 PHE A CA 1
ATOM 802 C C . PHE A 1 108 ? 9.054 -10.513 -9.811 1.00 98.81 108 PHE A C 1
ATOM 804 O O . PHE A 1 108 ? 9.922 -11.050 -9.119 1.00 98.81 108 PHE A O 1
ATOM 811 N N . PHE A 1 109 ? 9.103 -10.426 -11.135 1.00 98.81 109 PHE A N 1
ATOM 812 C CA . PHE A 1 109 ? 10.209 -10.873 -11.975 1.00 98.81 109 PHE A CA 1
ATOM 813 C C . PHE A 1 109 ? 10.633 -9.680 -12.825 1.00 98.81 109 PHE A C 1
ATOM 815 O O . PHE A 1 109 ? 9.807 -9.122 -13.548 1.00 98.81 109 PHE A O 1
ATOM 822 N N . LEU A 1 110 ? 11.887 -9.264 -12.693 1.00 98.81 110 LEU A N 1
ATOM 823 C CA . LEU A 1 110 ? 12.461 -8.165 -13.453 1.00 98.81 110 LEU A CA 1
ATOM 824 C C . LEU A 1 110 ? 13.578 -8.738 -14.317 1.00 98.81 110 LEU A C 1
ATOM 826 O O . LEU A 1 110 ? 14.571 -9.227 -13.781 1.00 98.81 110 LEU A O 1
ATOM 830 N N . THR A 1 111 ? 13.376 -8.716 -15.631 1.00 98.75 111 THR A N 1
ATOM 831 C CA . THR A 1 111 ? 14.395 -9.099 -16.613 1.00 98.75 111 THR A CA 1
ATOM 832 C C . THR A 1 111 ? 14.988 -7.843 -17.216 1.00 98.75 111 THR A C 1
ATOM 834 O O . THR A 1 111 ? 14.218 -6.991 -17.667 1.00 98.75 111 THR A O 1
ATOM 837 N N . SER A 1 112 ? 16.313 -7.725 -17.245 1.00 98.19 112 SER A N 1
ATOM 838 C CA . SER A 1 112 ? 16.973 -6.618 -17.933 1.00 98.19 112 SER A CA 1
ATOM 839 C C . SER A 1 112 ? 18.311 -6.985 -18.563 1.00 98.19 112 SER A C 1
ATOM 841 O O . SER A 1 112 ? 18.954 -7.947 -18.147 1.00 98.19 112 SER A O 1
ATOM 843 N N . ASP A 1 113 ? 18.673 -6.198 -19.568 1.00 96.69 113 ASP A N 1
ATOM 844 C CA . ASP A 1 113 ? 19.987 -6.092 -20.206 1.00 96.69 113 ASP A CA 1
ATOM 845 C C . ASP A 1 113 ? 20.174 -4.600 -20.500 1.00 96.69 113 ASP A C 1
ATOM 847 O O . ASP A 1 113 ? 19.311 -4.064 -21.199 1.00 96.69 113 ASP A O 1
ATOM 851 N N . ASP A 1 114 ? 21.097 -3.855 -19.888 1.00 95.81 114 ASP A N 1
ATOM 852 C CA . ASP A 1 114 ? 21.913 -4.190 -18.703 1.00 95.81 114 ASP A CA 1
ATOM 853 C C . ASP A 1 114 ? 21.131 -3.985 -17.370 1.00 95.81 114 ASP A C 1
ATOM 855 O O . ASP A 1 114 ? 20.153 -4.674 -17.057 1.00 95.81 114 ASP A O 1
ATOM 859 N N . ALA A 1 115 ? 21.550 -3.005 -16.557 1.00 96.62 115 ALA A N 1
ATOM 860 C CA . ALA A 1 115 ? 21.213 -2.843 -15.151 1.00 96.62 115 ALA A CA 1
ATOM 861 C C . ALA A 1 115 ? 19.758 -2.434 -14.931 1.00 96.62 115 ALA A C 1
ATOM 863 O O . ALA A 1 115 ? 19.288 -1.440 -15.489 1.00 96.62 115 ALA A O 1
ATOM 864 N N . SER A 1 116 ? 19.087 -3.071 -13.972 1.00 97.69 116 SER A N 1
ATOM 865 C CA . SER A 1 116 ? 17.821 -2.581 -13.439 1.00 97.69 116 SER A CA 1
ATOM 866 C C . SER A 1 116 ? 17.652 -2.750 -11.930 1.00 97.69 116 SER A C 1
ATOM 868 O O . SER A 1 116 ? 18.260 -3.585 -11.268 1.00 97.69 116 SER A O 1
ATOM 870 N N . TYR A 1 117 ? 16.791 -1.910 -11.366 1.00 98.56 117 TYR A N 1
ATOM 871 C CA . TYR A 1 117 ? 16.383 -1.949 -9.968 1.00 98.56 117 TYR A CA 1
ATOM 872 C C . TYR A 1 117 ? 14.887 -1.695 -9.868 1.00 98.56 117 TYR A C 1
ATOM 874 O O . TYR A 1 117 ? 14.360 -0.858 -10.598 1.00 98.56 117 TYR A O 1
ATOM 882 N N . LEU A 1 118 ? 14.224 -2.345 -8.913 1.00 98.56 118 LEU A N 1
ATOM 883 C CA . LEU A 1 118 ? 12.826 -2.093 -8.559 1.00 98.56 118 LEU A CA 1
ATOM 884 C C . LEU A 1 118 ? 12.723 -1.752 -7.075 1.00 98.56 118 LEU A C 1
ATOM 886 O O . LEU A 1 118 ? 13.200 -2.505 -6.226 1.00 98.56 118 LEU A O 1
ATOM 890 N N . TRP A 1 119 ? 12.007 -0.679 -6.756 1.00 97.94 119 TRP A N 1
ATOM 891 C CA . TRP A 1 119 ? 11.555 -0.365 -5.403 1.00 97.94 119 TRP A CA 1
ATOM 892 C C . TRP A 1 119 ? 10.037 -0.284 -5.371 1.00 97.94 119 TRP A C 1
ATOM 894 O O . TRP A 1 119 ? 9.403 0.141 -6.341 1.00 97.94 119 TRP A O 1
ATOM 904 N N . LEU A 1 120 ? 9.477 -0.630 -4.216 1.00 95.56 120 LEU A N 1
ATOM 905 C CA . LEU A 1 120 ? 8.063 -0.479 -3.913 1.00 95.56 120 LEU A CA 1
ATOM 906 C C . LEU A 1 120 ? 7.864 0.491 -2.741 1.00 95.56 120 LEU A C 1
ATOM 908 O O . LEU A 1 120 ? 8.747 0.672 -1.896 1.00 95.56 120 LEU A O 1
ATOM 912 N N . ASP A 1 121 ? 6.686 1.105 -2.691 1.00 90.88 121 ASP A N 1
ATOM 913 C CA . ASP A 1 121 ? 6.166 1.848 -1.543 1.00 90.88 121 ASP A CA 1
ATOM 914 C C . ASP A 1 121 ? 7.080 2.992 -1.073 1.00 90.88 121 ASP A C 1
ATOM 916 O O . ASP A 1 121 ? 7.580 3.771 -1.890 1.00 90.88 121 ASP A O 1
ATOM 920 N N . GLY A 1 122 ? 7.289 3.144 0.239 1.00 84.75 122 GLY A N 1
ATOM 921 C CA . GLY A 1 122 ? 8.138 4.192 0.805 1.00 84.75 122 GLY A CA 1
ATOM 922 C C . GLY A 1 122 ? 9.560 4.230 0.235 1.00 84.75 122 GLY A C 1
ATOM 923 O O . GLY A 1 122 ? 10.147 5.307 0.146 1.00 84.75 122 GLY A O 1
ATOM 924 N N . ALA A 1 123 ? 10.103 3.095 -0.217 1.00 90.88 123 ALA A N 1
ATOM 925 C CA . ALA A 1 123 ? 11.420 3.059 -0.847 1.00 90.88 123 ALA A CA 1
ATOM 926 C C . ALA A 1 123 ? 11.401 3.608 -2.289 1.00 90.88 123 ALA A C 1
ATOM 928 O O . ALA A 1 123 ? 12.382 4.205 -2.720 1.00 90.88 123 ALA A O 1
ATOM 929 N N . ALA A 1 124 ? 10.280 3.483 -3.009 1.00 93.06 124 ALA A N 1
ATOM 930 C CA . ALA A 1 124 ? 10.121 3.982 -4.381 1.00 93.06 124 ALA A CA 1
ATOM 931 C C . ALA A 1 124 ? 10.054 5.515 -4.490 1.00 93.06 124 ALA A C 1
ATOM 933 O O . ALA A 1 124 ? 10.286 6.097 -5.549 1.00 93.06 124 ALA A O 1
ATOM 934 N N . VAL A 1 125 ? 9.717 6.193 -3.398 1.00 89.12 125 VAL A N 1
ATOM 935 C CA . VAL A 1 125 ? 9.530 7.655 -3.349 1.00 89.12 125 VAL A CA 1
ATOM 936 C C . VAL A 1 125 ? 10.573 8.371 -2.489 1.00 89.12 125 VAL A C 1
ATOM 938 O O . VAL A 1 125 ? 10.636 9.601 -2.504 1.00 89.12 125 VAL A O 1
ATOM 941 N N . ALA A 1 126 ? 11.408 7.626 -1.762 1.00 85.69 126 ALA A N 1
ATOM 942 C CA . ALA A 1 126 ? 12.553 8.158 -1.035 1.00 85.69 126 ALA A CA 1
ATOM 943 C C . ALA A 1 126 ? 13.700 8.439 -2.019 1.00 85.69 126 ALA A C 1
ATOM 945 O O . ALA A 1 126 ? 14.511 7.564 -2.306 1.00 85.69 126 ALA A O 1
ATOM 946 N N . LEU A 1 127 ? 13.738 9.657 -2.568 1.00 81.38 127 LEU A N 1
ATOM 947 C CA . LEU A 1 127 ? 14.767 10.085 -3.520 1.00 81.38 127 LEU A CA 1
ATOM 948 C C . LEU A 1 127 ? 15.892 10.886 -2.827 1.00 81.38 127 LEU A C 1
ATOM 950 O O . LEU A 1 127 ? 15.578 11.742 -1.996 1.00 81.38 127 LEU A O 1
ATOM 954 N N . PRO A 1 128 ? 17.179 10.684 -3.186 1.00 87.38 128 PRO A N 1
ATOM 955 C CA . PRO A 1 128 ? 17.690 9.704 -4.154 1.00 87.38 128 PRO A CA 1
ATOM 956 C C . PRO A 1 128 ? 17.450 8.263 -3.694 1.00 87.38 128 PRO A C 1
ATOM 958 O O . PRO A 1 128 ? 17.494 7.973 -2.500 1.00 87.38 128 PRO A O 1
ATOM 961 N N . ALA A 1 129 ? 17.190 7.376 -4.657 1.00 90.25 129 ALA A N 1
ATOM 962 C CA . ALA A 1 129 ? 16.888 5.980 -4.370 1.00 90.25 129 ALA A CA 1
ATOM 963 C C . ALA A 1 129 ? 18.059 5.308 -3.640 1.00 90.25 129 ALA A C 1
ATOM 965 O O . ALA A 1 129 ? 19.219 5.467 -4.024 1.00 90.25 129 ALA A O 1
ATOM 966 N N . ASN A 1 130 ? 17.749 4.549 -2.588 1.00 91.81 130 ASN A N 1
ATOM 967 C CA . ASN A 1 130 ? 18.741 3.793 -1.832 1.00 91.81 130 ASN A CA 1
ATOM 968 C C . ASN A 1 130 ? 18.821 2.350 -2.369 1.00 91.81 130 ASN A C 1
ATOM 970 O O . ASN A 1 130 ? 17.847 1.610 -2.193 1.00 91.81 130 ASN A O 1
ATOM 974 N N . PRO A 1 131 ? 19.950 1.906 -2.956 1.00 92.62 131 PRO A N 1
ATOM 975 C CA . PRO A 1 131 ? 20.094 0.534 -3.456 1.00 92.62 131 PRO A CA 1
ATOM 976 C C . PRO A 1 131 ? 19.874 -0.528 -2.380 1.00 92.62 131 PRO A C 1
ATOM 978 O O . PRO A 1 131 ? 19.279 -1.563 -2.649 1.00 92.62 131 PRO A O 1
ATOM 981 N N . ALA A 1 132 ? 20.270 -0.260 -1.131 1.00 94.62 132 ALA A N 1
ATOM 982 C CA . ALA A 1 132 ? 20.098 -1.218 -0.038 1.00 94.62 132 ALA A CA 1
ATOM 983 C C . ALA A 1 132 ? 18.622 -1.470 0.325 1.00 94.62 132 ALA A C 1
ATOM 985 O O . ALA A 1 132 ? 18.319 -2.432 1.026 1.00 94.62 132 ALA A O 1
ATOM 986 N N . ALA A 1 133 ? 17.711 -0.599 -0.122 1.00 94.81 133 ALA A N 1
ATOM 987 C CA . ALA A 1 133 ? 16.269 -0.742 0.051 1.00 94.81 133 ALA A CA 1
ATOM 988 C C . ALA A 1 133 ? 15.562 -1.252 -1.220 1.00 94.81 133 ALA A C 1
ATOM 990 O O . ALA A 1 133 ? 14.330 -1.270 -1.257 1.00 94.81 133 ALA A O 1
ATOM 991 N N . ALA A 1 134 ? 16.311 -1.625 -2.266 1.00 97.25 134 ALA A N 1
ATOM 992 C CA . ALA A 1 134 ? 15.736 -2.167 -3.489 1.00 97.25 134 ALA A CA 1
ATOM 993 C C . ALA A 1 134 ? 14.972 -3.460 -3.196 1.00 97.25 134 ALA A C 1
ATOM 995 O O . ALA A 1 134 ? 15.446 -4.349 -2.487 1.00 97.25 134 ALA A O 1
ATOM 996 N N . THR A 1 135 ? 13.764 -3.555 -3.748 1.00 97.94 135 THR A N 1
ATOM 997 C CA . THR A 1 135 ? 13.002 -4.803 -3.742 1.00 97.94 135 THR A CA 1
ATOM 998 C C . THR A 1 135 ? 13.677 -5.812 -4.656 1.00 97.94 135 THR A C 1
ATOM 1000 O O . THR A 1 135 ? 13.867 -6.940 -4.224 1.00 97.94 135 THR A O 1
ATOM 1003 N N . ILE A 1 136 ? 14.081 -5.411 -5.866 1.00 98.56 136 ILE A N 1
ATOM 1004 C CA . ILE A 1 136 ? 14.935 -6.196 -6.769 1.00 98.56 136 ILE A CA 1
ATOM 1005 C C . ILE A 1 136 ? 16.168 -5.362 -7.122 1.00 98.56 136 ILE A C 1
ATOM 1007 O O . ILE A 1 136 ? 16.035 -4.196 -7.489 1.00 98.56 136 ILE A O 1
ATOM 1011 N N . ASP A 1 137 ? 17.336 -5.988 -7.014 1.00 97.81 137 ASP A N 1
ATOM 1012 C CA . ASP A 1 137 ? 18.626 -5.496 -7.493 1.00 97.81 137 ASP A CA 1
ATOM 1013 C C . ASP A 1 137 ? 19.081 -6.443 -8.607 1.00 97.81 137 ASP A C 1
ATOM 1015 O O . ASP A 1 137 ? 19.373 -7.610 -8.335 1.00 97.81 137 ASP A O 1
ATOM 1019 N N . ASN A 1 138 ? 19.043 -5.950 -9.843 1.00 96.88 138 ASN A N 1
ATOM 1020 C CA . ASN A 1 138 ? 19.592 -6.582 -11.038 1.00 96.88 138 ASN A CA 1
ATOM 1021 C C . ASN A 1 138 ? 20.595 -5.607 -11.675 1.00 96.88 138 ASN A C 1
ATOM 1023 O O . ASN A 1 138 ? 20.461 -5.226 -12.832 1.00 96.88 138 ASN A O 1
ATOM 1027 N N . GLY A 1 139 ? 21.479 -5.030 -10.857 1.00 95.12 139 GLY A N 1
ATOM 1028 C CA . GLY A 1 139 ? 22.403 -3.995 -11.300 1.00 95.12 139 GLY A CA 1
ATOM 1029 C C . GLY A 1 139 ? 23.692 -4.519 -11.928 1.00 95.12 139 GLY A C 1
ATOM 1030 O O . GLY A 1 139 ? 24.070 -5.678 -11.780 1.00 95.12 139 GLY A O 1
ATOM 1031 N N . GLY A 1 140 ? 24.445 -3.594 -12.523 1.00 93.31 140 GLY A N 1
ATOM 1032 C CA . GLY A 1 140 ? 25.730 -3.877 -13.163 1.00 93.31 140 GLY A CA 1
ATOM 1033 C C . GLY A 1 140 ? 25.600 -4.135 -14.662 1.00 93.31 140 GLY A C 1
ATOM 1034 O O . GLY A 1 140 ? 24.534 -3.963 -15.232 1.00 93.31 140 GLY A O 1
ATOM 1035 N N . PHE A 1 141 ? 26.720 -4.490 -15.286 1.00 94.12 141 PHE A N 1
ATOM 1036 C CA . PHE A 1 141 ? 26.772 -4.845 -16.704 1.00 94.12 141 PHE A CA 1
ATOM 1037 C C . PHE A 1 141 ? 26.520 -6.338 -16.861 1.00 94.12 141 PHE A C 1
ATOM 1039 O O . PHE A 1 141 ? 27.234 -7.140 -16.240 1.00 94.12 141 PHE A O 1
ATOM 1046 N N . HIS A 1 142 ? 25.543 -6.708 -17.676 1.00 95.56 142 HIS A N 1
ATOM 1047 C CA . HIS A 1 142 ? 25.187 -8.096 -17.921 1.00 95.56 142 HIS A CA 1
ATOM 1048 C C . HIS A 1 142 ? 24.251 -8.211 -19.124 1.00 95.56 142 HIS A C 1
ATOM 1050 O O . HIS A 1 142 ? 23.354 -7.402 -19.274 1.00 95.56 142 HIS A O 1
ATOM 1056 N N . ALA A 1 143 ? 24.393 -9.310 -19.871 1.00 95.81 143 ALA A N 1
ATOM 1057 C CA . ALA A 1 143 ? 23.400 -9.773 -20.845 1.00 95.81 143 ALA A CA 1
ATOM 1058 C C . ALA A 1 143 ? 22.026 -10.025 -20.165 1.00 95.81 143 ALA A C 1
ATOM 1060 O O . ALA A 1 143 ? 21.941 -9.940 -18.934 1.00 95.81 143 ALA A O 1
ATOM 1061 N N . PRO A 1 144 ? 20.958 -10.439 -20.882 1.00 96.81 144 PRO A N 1
ATOM 1062 C CA . PRO A 1 144 ? 19.626 -10.511 -20.291 1.00 96.81 144 PRO A CA 1
ATOM 1063 C C . PRO A 1 144 ? 19.575 -11.455 -19.085 1.00 96.81 144 PRO A C 1
ATOM 1065 O O . PRO A 1 144 ? 19.738 -12.673 -19.217 1.00 96.81 144 PRO A O 1
ATOM 1068 N N . GLU A 1 145 ? 19.318 -10.886 -17.909 1.00 97.94 145 GLU A N 1
ATOM 1069 C CA . GLU A 1 145 ? 19.234 -11.594 -16.631 1.00 97.94 145 GLU A CA 1
ATOM 1070 C C . GLU A 1 145 ? 17.892 -11.302 -15.953 1.00 97.94 145 GLU A C 1
ATOM 1072 O O . GLU A 1 145 ? 17.410 -10.171 -15.969 1.00 97.94 145 GLU A O 1
ATOM 1077 N N . GLU A 1 146 ? 17.280 -12.332 -15.357 1.00 98.62 146 GLU A N 1
ATOM 1078 C CA . GLU A 1 146 ? 16.046 -12.223 -14.574 1.00 98.62 146 GLU A CA 1
ATOM 1079 C C . GLU A 1 146 ? 16.347 -12.363 -13.082 1.00 98.62 146 GLU A C 1
ATOM 1081 O O . GLU A 1 146 ? 16.864 -13.388 -12.628 1.00 98.62 146 GLU A O 1
ATOM 1086 N N . VAL A 1 147 ? 15.886 -11.394 -12.293 1.00 98.75 147 VAL A N 1
ATOM 1087 C CA . VAL A 1 147 ? 15.850 -11.494 -10.832 1.00 98.75 147 VAL A CA 1
ATOM 1088 C C . VAL A 1 147 ? 14.405 -11.448 -10.353 1.00 98.75 147 VAL A C 1
ATOM 1090 O O . VAL A 1 147 ? 13.589 -10.660 -10.830 1.00 98.75 147 VAL A O 1
ATOM 1093 N N . SER A 1 148 ? 14.071 -12.292 -9.372 1.00 98.62 148 SER A N 1
ATOM 1094 C CA . SER A 1 148 ? 12.726 -12.345 -8.797 1.00 98.62 148 SER A CA 1
ATOM 1095 C C . SER A 1 148 ? 12.697 -12.249 -7.277 1.00 98.62 148 SER A C 1
ATOM 1097 O O . SER A 1 148 ? 13.590 -12.723 -6.559 1.00 98.62 148 SER A O 1
ATOM 1099 N N . ARG A 1 149 ? 11.633 -11.620 -6.768 1.00 98.62 149 ARG A N 1
ATOM 1100 C CA . ARG A 1 149 ? 11.401 -11.410 -5.334 1.00 98.62 149 ARG A CA 1
ATOM 1101 C C . ARG A 1 149 ? 9.932 -11.518 -4.979 1.00 98.62 149 ARG A C 1
ATOM 1103 O O . ARG A 1 149 ? 9.072 -10.996 -5.678 1.00 98.62 149 ARG A O 1
ATOM 1110 N N . THR A 1 150 ? 9.666 -12.190 -3.860 1.00 98.50 150 THR A N 1
ATOM 1111 C CA . THR A 1 150 ? 8.320 -12.314 -3.294 1.00 98.50 150 THR A CA 1
ATOM 1112 C C . THR A 1 150 ? 8.146 -11.341 -2.138 1.00 98.50 150 THR A C 1
ATOM 1114 O O . THR A 1 150 ? 8.963 -11.323 -1.219 1.00 98.50 150 THR A O 1
ATOM 1117 N N . VAL A 1 151 ? 7.073 -10.555 -2.179 1.00 95.44 151 VAL A N 1
ATOM 1118 C CA . VAL A 1 151 ? 6.693 -9.565 -1.165 1.00 95.44 151 VAL A CA 1
ATOM 1119 C C . VAL A 1 151 ? 5.230 -9.756 -0.772 1.00 95.44 151 VAL A C 1
ATOM 1121 O O . VAL A 1 151 ? 4.431 -10.266 -1.552 1.00 95.44 151 VAL A O 1
ATOM 1124 N N . THR A 1 152 ? 4.864 -9.366 0.449 1.00 93.88 152 THR A N 1
ATOM 1125 C CA . THR A 1 152 ? 3.456 -9.344 0.877 1.00 93.88 152 THR A CA 1
ATOM 1126 C C . THR A 1 152 ? 2.918 -7.932 0.715 1.00 93.88 152 THR A C 1
ATOM 1128 O O . THR A 1 152 ? 3.468 -7.011 1.311 1.00 93.88 152 THR A O 1
ATOM 1131 N N . LEU A 1 153 ? 1.855 -7.774 -0.071 1.00 89.75 153 LEU A N 1
ATOM 1132 C CA . LEU A 1 153 ? 1.236 -6.485 -0.375 1.00 89.75 153 LEU A CA 1
ATOM 1133 C C . LEU A 1 153 ? -0.214 -6.461 0.107 1.00 89.75 153 LEU A C 1
ATOM 1135 O O . LEU A 1 153 ? -0.897 -7.491 0.136 1.00 89.75 153 LEU A O 1
ATOM 1139 N N . THR A 1 154 ? -0.682 -5.283 0.504 1.00 87.38 154 THR A N 1
ATOM 1140 C CA . THR A 1 154 ? -2.093 -5.041 0.810 1.00 87.38 154 THR A CA 1
ATOM 1141 C C . THR A 1 154 ? -2.867 -4.807 -0.491 1.00 87.38 154 THR A C 1
ATOM 1143 O O . THR A 1 154 ? -2.288 -4.725 -1.568 1.00 87.38 154 THR A O 1
ATOM 1146 N N . ALA A 1 155 ? -4.200 -4.785 -0.433 1.00 85.88 155 ALA A N 1
ATOM 1147 C CA . ALA A 1 155 ? -4.985 -4.383 -1.596 1.00 85.88 155 ALA A CA 1
ATOM 1148 C C . ALA A 1 155 ? -4.966 -2.851 -1.709 1.00 85.88 155 ALA A C 1
ATOM 1150 O O . ALA A 1 155 ? -5.236 -2.162 -0.724 1.00 85.88 155 ALA A O 1
ATOM 1151 N N . GLY A 1 156 ? -4.696 -2.323 -2.899 1.00 87.06 156 GLY A N 1
ATOM 1152 C CA . GLY A 1 156 ? -4.616 -0.893 -3.174 1.00 87.06 156 GLY A CA 1
ATOM 1153 C C . GLY A 1 156 ? -3.410 -0.506 -4.037 1.00 87.06 156 GLY A C 1
ATOM 1154 O O . GLY A 1 156 ? -2.700 -1.370 -4.546 1.00 87.06 156 GLY A O 1
ATOM 1155 N N . PRO A 1 157 ? -3.198 0.800 -4.259 1.00 88.38 157 PRO A N 1
ATOM 1156 C CA . PRO A 1 157 ? -2.028 1.307 -4.966 1.00 88.38 157 PRO A CA 1
ATOM 1157 C C . PRO A 1 157 ? -0.759 1.192 -4.110 1.00 88.38 157 PRO A C 1
ATOM 1159 O O . PRO A 1 157 ? -0.739 1.649 -2.970 1.00 88.38 157 PRO A O 1
ATOM 1162 N N . HIS A 1 158 ? 0.308 0.676 -4.707 1.00 91.06 158 HIS A N 1
ATOM 1163 C CA . HIS A 1 158 ? 1.662 0.627 -4.161 1.00 91.06 158 HIS A CA 1
ATOM 1164 C C . HIS A 1 158 ? 2.588 1.446 -5.056 1.00 91.06 158 HIS A C 1
ATOM 1166 O O . HIS A 1 158 ? 2.613 1.221 -6.266 1.00 91.06 158 HIS A O 1
ATOM 1172 N N . SER A 1 159 ? 3.337 2.400 -4.496 1.00 93.50 159 SER A N 1
ATOM 1173 C CA . SER A 1 159 ? 4.286 3.196 -5.290 1.00 93.50 159 SER A CA 1
ATOM 1174 C C . SER A 1 159 ? 5.338 2.289 -5.923 1.00 93.50 159 SER A C 1
ATOM 1176 O O . SER A 1 159 ? 5.761 1.315 -5.312 1.00 93.50 159 SER A O 1
ATOM 1178 N N . LEU A 1 160 ? 5.770 2.612 -7.137 1.00 96.00 160 LEU A N 1
ATOM 1179 C CA . LEU A 1 160 ? 6.753 1.841 -7.887 1.00 96.00 160 LEU A CA 1
ATOM 1180 C C . LEU A 1 160 ? 7.786 2.779 -8.510 1.00 96.00 160 LEU A C 1
ATOM 1182 O O . LEU A 1 160 ? 7.441 3.813 -9.092 1.00 96.00 160 LEU A O 1
ATOM 1186 N N . LEU A 1 161 ? 9.052 2.389 -8.383 1.00 97.38 161 LEU A N 1
ATOM 1187 C CA . LEU A 1 161 ? 10.191 3.023 -9.033 1.00 97.38 161 LEU A CA 1
ATOM 1188 C C . LEU A 1 161 ? 11.005 1.939 -9.728 1.00 97.38 161 LEU A C 1
ATOM 1190 O O . LEU A 1 161 ? 11.388 0.968 -9.078 1.00 97.38 161 LEU A O 1
ATOM 1194 N N . ILE A 1 162 ? 11.301 2.133 -11.011 1.00 98.31 162 ILE A N 1
ATOM 1195 C CA . ILE A 1 162 ? 12.318 1.352 -11.716 1.00 98.31 162 ILE A CA 1
ATOM 1196 C C . ILE A 1 162 ? 13.401 2.296 -12.204 1.00 98.31 162 ILE A C 1
ATOM 1198 O O . ILE A 1 162 ? 13.106 3.321 -12.820 1.00 98.31 162 ILE A O 1
ATOM 1202 N N . HIS A 1 163 ? 14.648 1.936 -11.930 1.00 98.00 163 HIS A N 1
ATOM 1203 C CA . HIS A 1 163 ? 15.797 2.470 -12.648 1.00 98.00 163 HIS A CA 1
ATOM 1204 C C . HIS A 1 163 ? 16.278 1.391 -13.603 1.00 98.00 163 HIS A C 1
ATOM 1206 O O . HIS A 1 163 ? 16.410 0.243 -13.194 1.00 98.00 163 HIS A O 1
ATOM 1212 N N . TYR A 1 164 ? 16.521 1.769 -14.847 1.00 98.00 164 TYR A N 1
ATOM 1213 C CA . TYR A 1 164 ? 17.105 0.928 -15.878 1.00 98.00 164 TYR A CA 1
ATOM 1214 C C . TYR A 1 164 ? 18.221 1.697 -16.583 1.00 98.00 164 TYR A C 1
ATOM 1216 O O . TYR A 1 164 ? 18.171 2.929 -16.671 1.00 98.00 164 TYR A O 1
ATOM 1224 N N . GLY A 1 165 ? 19.223 0.983 -17.069 1.00 96.75 165 GLY A N 1
ATOM 1225 C CA . GLY A 1 165 ? 20.315 1.544 -17.832 1.00 96.75 165 GLY A CA 1
ATOM 1226 C C . GLY A 1 165 ? 20.828 0.534 -18.831 1.00 96.75 165 GLY A C 1
ATOM 1227 O O . GLY A 1 165 ? 20.986 -0.630 -18.490 1.00 96.75 165 GLY A O 1
ATOM 1228 N N . GLU A 1 166 ? 21.118 1.041 -20.013 1.00 96.25 166 GLU A N 1
ATOM 1229 C CA . GLU A 1 166 ? 21.712 0.315 -21.119 1.00 96.25 166 GLU A CA 1
ATOM 1230 C C . GLU A 1 166 ? 23.079 0.917 -21.415 1.00 96.25 166 GLU A C 1
ATOM 1232 O O . GLU A 1 166 ? 23.175 2.145 -21.569 1.00 96.25 166 GLU A O 1
ATOM 1237 N N . ALA A 1 167 ? 24.124 0.095 -21.478 1.00 94.81 167 ALA A N 1
ATOM 1238 C CA . ALA A 1 167 ? 25.450 0.545 -21.866 1.00 94.81 167 ALA A CA 1
ATOM 1239 C C . ALA A 1 167 ? 25.694 0.358 -23.365 1.00 94.81 167 ALA A C 1
ATOM 1241 O O . ALA A 1 167 ? 25.941 1.363 -24.048 1.00 94.81 167 ALA A O 1
ATOM 1242 N N . ASP A 1 168 ? 25.639 -0.881 -23.848 1.00 92.19 168 ASP A N 1
ATOM 1243 C CA . ASP A 1 168 ? 25.841 -1.264 -25.240 1.00 92.19 168 ASP A CA 1
ATOM 1244 C C . ASP A 1 168 ? 25.272 -2.651 -25.597 1.00 92.19 168 ASP A C 1
ATOM 1246 O O . ASP A 1 168 ? 25.445 -3.628 -24.877 1.00 92.19 168 ASP A O 1
ATOM 1250 N N . GLY A 1 169 ? 24.743 -2.774 -26.816 1.00 90.38 169 GLY A N 1
ATOM 1251 C CA . GLY A 1 169 ? 24.306 -4.047 -27.380 1.00 90.38 169 GLY A CA 1
ATOM 1252 C C . GLY A 1 169 ? 22.797 -4.254 -27.291 1.00 90.38 169 GLY A C 1
ATOM 1253 O O . GLY A 1 169 ? 22.007 -3.383 -27.658 1.00 90.38 169 GLY A O 1
ATOM 1254 N N . ASP A 1 170 ? 22.388 -5.465 -26.909 1.00 91.69 170 ASP A N 1
ATOM 1255 C CA . ASP A 1 170 ? 20.968 -5.798 -26.839 1.00 91.69 170 ASP A CA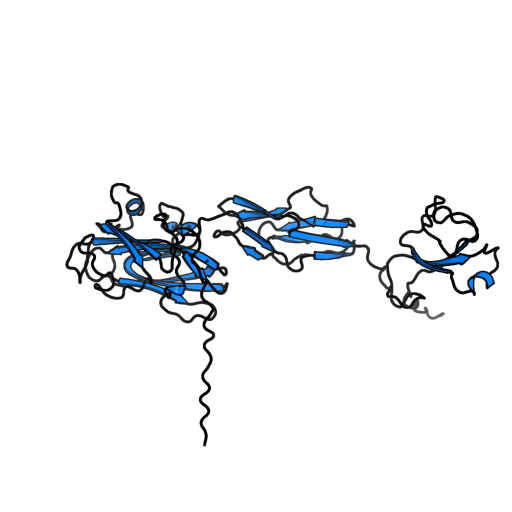 1
ATOM 1256 C C . ASP A 1 170 ? 20.347 -5.167 -25.592 1.00 91.69 170 ASP A C 1
ATOM 1258 O O . ASP A 1 170 ? 20.917 -5.216 -24.516 1.00 91.69 170 ASP A O 1
ATOM 1262 N N . ASN A 1 171 ? 19.142 -4.613 -25.719 1.00 93.38 171 ASN A N 1
ATOM 1263 C CA . ASN A 1 171 ? 18.454 -3.963 -24.608 1.00 93.38 171 ASN A CA 1
ATOM 1264 C C . ASN A 1 171 ? 17.090 -4.591 -24.349 1.00 93.38 171 ASN A C 1
ATOM 1266 O O . ASN A 1 171 ? 16.271 -4.802 -25.252 1.00 93.38 171 ASN A O 1
ATOM 1270 N N . THR A 1 172 ? 16.833 -4.900 -23.080 1.00 96.88 172 THR A N 1
ATOM 1271 C CA . THR A 1 172 ? 15.596 -5.537 -22.616 1.00 96.88 172 THR A CA 1
ATOM 1272 C C . THR A 1 172 ? 15.224 -5.003 -21.238 1.00 96.88 172 THR A C 1
ATOM 1274 O O . THR A 1 172 ? 16.080 -4.801 -20.383 1.00 96.88 172 THR A O 1
ATOM 1277 N N . LEU A 1 173 ? 13.928 -4.801 -20.996 1.00 98.56 173 LEU A N 1
ATOM 1278 C CA . LEU A 1 173 ? 13.383 -4.492 -19.674 1.00 98.56 173 LEU A CA 1
ATOM 1279 C C . LEU A 1 173 ? 11.946 -5.012 -19.563 1.00 98.56 173 LEU A C 1
ATOM 1281 O O . LEU A 1 173 ? 11.018 -4.452 -20.148 1.00 98.56 173 LEU A O 1
ATOM 1285 N N . ILE A 1 174 ? 11.739 -6.066 -18.780 1.00 98.75 174 ILE A N 1
ATOM 1286 C CA . ILE A 1 174 ? 10.437 -6.726 -18.638 1.00 98.75 174 ILE A CA 1
ATOM 1287 C C . ILE A 1 174 ? 10.101 -6.854 -17.153 1.00 98.75 174 ILE A C 1
ATOM 1289 O O . ILE A 1 174 ? 10.877 -7.429 -16.391 1.00 98.75 174 ILE A O 1
ATOM 1293 N N . LEU A 1 175 ? 8.931 -6.349 -16.751 1.00 98.81 175 LEU A N 1
ATOM 1294 C CA . LEU A 1 175 ? 8.362 -6.565 -15.424 1.00 98.81 175 LEU A CA 1
ATOM 1295 C C . LEU A 1 175 ? 7.150 -7.494 -15.512 1.00 98.81 175 LEU A C 1
ATOM 1297 O O . LEU A 1 175 ? 6.099 -7.149 -16.060 1.00 98.81 175 LEU A O 1
ATOM 1301 N N . GLU A 1 176 ? 7.274 -8.649 -14.874 1.00 98.81 176 GLU A N 1
ATOM 1302 C CA . GLU A 1 176 ? 6.193 -9.611 -14.696 1.00 98.81 176 GLU A CA 1
ATOM 1303 C C . GLU A 1 176 ? 5.852 -9.787 -13.217 1.00 98.81 176 GLU A C 1
ATOM 1305 O O . GLU A 1 176 ? 6.642 -9.484 -12.318 1.00 98.81 176 GLU A O 1
ATOM 1310 N N . TYR A 1 177 ? 4.662 -10.319 -12.953 1.00 98.69 177 TYR A N 1
ATOM 1311 C CA . TYR A 1 177 ? 4.205 -10.622 -11.604 1.00 98.69 177 TYR A CA 1
ATOM 1312 C C . TYR A 1 177 ? 3.307 -11.861 -11.553 1.00 98.69 177 TYR A C 1
ATOM 1314 O O . TYR A 1 177 ? 2.613 -12.194 -12.512 1.00 98.69 177 TYR A O 1
ATOM 1322 N N . ALA A 1 178 ? 3.315 -12.538 -10.409 1.00 98.62 178 ALA A N 1
ATOM 1323 C CA . ALA A 1 178 ? 2.387 -13.606 -10.047 1.00 98.62 178 ALA A CA 1
ATOM 1324 C C . ALA A 1 178 ? 1.862 -13.361 -8.626 1.00 98.62 178 ALA A C 1
ATOM 1326 O O . ALA A 1 178 ? 2.574 -12.788 -7.802 1.00 98.62 178 ALA A O 1
ATOM 1327 N N . GLY A 1 179 ? 0.640 -13.794 -8.314 1.00 97.81 179 GLY A N 1
ATOM 1328 C CA . GLY A 1 179 ? 0.023 -13.537 -7.009 1.00 97.81 179 GLY A CA 1
ATOM 1329 C C . GLY A 1 179 ? -1.320 -14.247 -6.804 1.00 97.81 179 GLY A C 1
ATOM 1330 O O . GLY A 1 179 ? -1.673 -15.144 -7.574 1.00 97.81 179 GLY A O 1
ATOM 1331 N N . PRO A 1 180 ? -2.104 -13.877 -5.774 1.00 97.06 180 PRO A N 1
ATOM 1332 C CA . PRO A 1 180 ? -3.381 -14.516 -5.470 1.00 97.06 180 PRO A CA 1
ATOM 1333 C C . PRO A 1 180 ? -4.364 -14.413 -6.644 1.00 97.06 180 PRO A C 1
ATOM 1335 O O . PRO A 1 180 ? -4.860 -13.337 -6.966 1.00 97.06 180 PRO A O 1
ATOM 1338 N N . GLY A 1 181 ? -4.650 -15.547 -7.288 1.00 95.88 181 GLY A N 1
ATOM 1339 C CA . GLY A 1 181 ? -5.528 -15.604 -8.462 1.00 95.88 181 GLY A CA 1
ATOM 1340 C C . GLY A 1 181 ? -4.902 -15.081 -9.761 1.00 95.88 181 GLY A C 1
ATOM 1341 O O . GLY A 1 181 ? -5.614 -14.953 -10.753 1.00 95.88 181 GLY A O 1
ATOM 1342 N 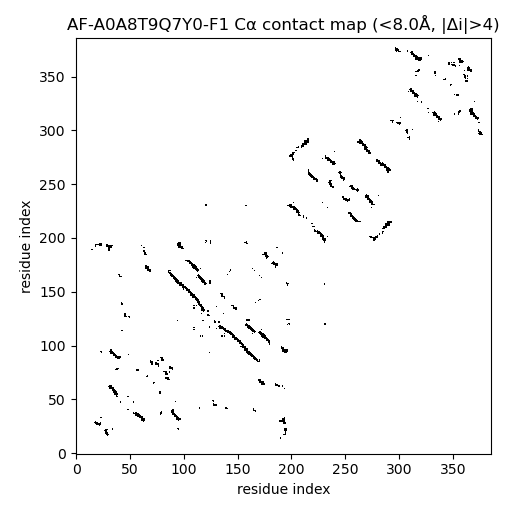N . ILE A 1 182 ? -3.593 -14.802 -9.773 1.00 96.88 182 ILE A N 1
ATOM 1343 C CA . ILE A 1 182 ? -2.864 -14.238 -10.913 1.00 96.88 182 ILE A CA 1
ATOM 1344 C C . ILE A 1 182 ? -1.697 -15.166 -11.266 1.00 96.88 182 ILE A C 1
ATOM 1346 O O . ILE A 1 182 ? -0.736 -15.291 -10.505 1.00 96.88 182 ILE A O 1
ATOM 1350 N N . ALA A 1 183 ? -1.780 -15.825 -12.424 1.00 97.75 183 ALA A N 1
ATOM 1351 C CA . ALA A 1 183 ? -0.646 -16.554 -12.992 1.00 97.75 183 ALA A CA 1
ATOM 1352 C C . ALA A 1 183 ? 0.449 -15.572 -13.439 1.00 97.75 183 ALA A C 1
ATOM 1354 O O . ALA A 1 183 ? 0.136 -14.423 -13.747 1.00 97.75 183 ALA A O 1
ATOM 1355 N N . ARG A 1 184 ? 1.712 -16.025 -13.493 1.00 98.31 184 ARG A N 1
ATOM 1356 C CA . ARG A 1 184 ? 2.830 -15.200 -13.979 1.00 98.31 184 ARG A CA 1
ATOM 1357 C C . ARG A 1 184 ? 2.499 -14.621 -15.357 1.00 98.31 184 ARG A C 1
ATOM 1359 O O . ARG A 1 184 ? 2.171 -15.376 -16.271 1.00 98.31 184 ARG A O 1
ATOM 1366 N N . GLN A 1 185 ? 2.581 -13.302 -15.472 1.00 98.31 185 GLN A N 1
ATOM 1367 C CA . GLN A 1 185 ? 2.364 -12.547 -16.706 1.00 98.31 185 GLN A CA 1
ATOM 1368 C C . GLN A 1 185 ? 3.050 -11.174 -16.618 1.00 98.31 185 GLN A C 1
ATOM 1370 O O . GLN A 1 185 ? 3.288 -10.703 -15.498 1.00 98.31 185 GLN A O 1
ATOM 1375 N N . PRO A 1 186 ? 3.296 -10.489 -17.753 1.00 98.12 186 PRO A N 1
ATOM 1376 C CA . PRO A 1 186 ? 3.631 -9.066 -17.758 1.00 98.12 186 PRO A CA 1
ATOM 1377 C C . PRO A 1 186 ? 2.600 -8.264 -16.972 1.00 98.12 186 PRO A C 1
ATOM 1379 O O . PRO A 1 186 ? 1.405 -8.564 -17.033 1.00 98.12 186 PRO A O 1
ATOM 1382 N N . VAL A 1 187 ? 3.044 -7.255 -16.222 1.00 97.56 187 VAL A N 1
ATOM 1383 C CA . VAL A 1 187 ? 2.110 -6.388 -15.495 1.00 97.56 187 VAL A CA 1
ATOM 1384 C C . VAL A 1 187 ? 1.303 -5.577 -16.522 1.00 97.56 187 VAL A C 1
ATOM 1386 O O . VAL A 1 187 ? 1.893 -4.764 -17.236 1.00 97.56 187 VAL A O 1
ATOM 1389 N N . PRO A 1 188 ? -0.026 -5.776 -16.628 1.00 95.12 188 PRO A N 1
ATOM 1390 C CA . PRO A 1 188 ? -0.804 -5.143 -17.684 1.00 95.12 188 PRO A CA 1
ATOM 1391 C C . PRO A 1 188 ? -1.011 -3.657 -17.396 1.00 95.12 188 PRO A C 1
ATOM 1393 O O . PRO A 1 188 ? -1.103 -3.253 -16.234 1.00 95.12 188 PRO A O 1
ATOM 1396 N N . ALA A 1 189 ? -1.185 -2.850 -18.446 1.00 91.38 189 ALA A N 1
ATOM 1397 C CA . ALA A 1 189 ? -1.288 -1.391 -18.324 1.00 91.38 189 ALA A CA 1
ATOM 1398 C C . ALA A 1 189 ? -2.362 -0.902 -17.342 1.00 91.38 189 ALA A C 1
ATOM 1400 O O . ALA A 1 189 ? -2.195 0.111 -16.664 1.00 91.38 189 ALA A O 1
ATOM 1401 N N . SER A 1 190 ? -3.455 -1.656 -17.215 1.00 88.81 190 SER A N 1
ATOM 1402 C CA . SER A 1 190 ? -4.538 -1.380 -16.267 1.00 88.81 190 SER A CA 1
ATOM 1403 C C . SER A 1 190 ? -4.132 -1.426 -14.796 1.00 88.81 190 SER A C 1
ATOM 1405 O O . SER A 1 190 ? -4.880 -0.970 -13.933 1.00 88.81 190 SER A O 1
ATOM 1407 N N . MET A 1 191 ? -2.990 -2.042 -14.500 1.00 94.38 191 MET A N 1
ATOM 1408 C CA . MET A 1 191 ? -2.451 -2.171 -13.152 1.00 94.38 191 MET A CA 1
ATOM 1409 C C . MET A 1 191 ? -1.461 -1.059 -12.839 1.00 94.38 191 MET A C 1
ATOM 1411 O O . MET A 1 191 ? -1.033 -0.971 -11.696 1.00 94.38 191 MET A O 1
ATOM 1415 N N . PHE A 1 192 ? -1.115 -0.206 -13.803 1.00 95.38 192 PHE A N 1
ATOM 1416 C CA . PHE A 1 192 ? -0.234 0.927 -13.577 1.00 95.38 192 PHE A CA 1
ATOM 1417 C C . PHE A 1 192 ? -0.982 2.245 -13.522 1.00 95.38 192 PHE A C 1
ATOM 1419 O O . PHE A 1 192 ? -1.984 2.473 -14.203 1.00 95.38 192 PHE A O 1
ATOM 1426 N N . CYS A 1 193 ? -0.432 3.133 -12.710 1.00 94.38 193 CYS A N 1
ATOM 1427 C CA . CYS A 1 193 ? -0.913 4.478 -12.519 1.00 94.38 193 CYS A CA 1
ATOM 1428 C C . CYS A 1 193 ? 0.261 5.451 -12.479 1.00 94.38 193 CYS A C 1
ATOM 1430 O O . CYS A 1 193 ? 1.206 5.226 -11.723 1.00 94.38 193 CYS A O 1
ATOM 1432 N N . THR A 1 194 ? 0.200 6.558 -13.221 1.00 93.81 194 THR A N 1
ATOM 1433 C CA . THR A 1 194 ? 1.315 7.520 -13.255 1.00 93.81 194 THR A CA 1
ATOM 1434 C C . THR A 1 194 ? 1.443 8.306 -11.951 1.00 93.81 194 THR A C 1
ATOM 1436 O O . THR A 1 194 ? 2.496 8.877 -11.678 1.00 93.81 194 THR A O 1
ATOM 1439 N N . ALA A 1 195 ? 0.406 8.311 -11.106 1.00 89.75 195 ALA A N 1
ATOM 1440 C CA . ALA A 1 195 ? 0.472 8.879 -9.766 1.00 89.75 195 ALA A CA 1
ATOM 1441 C C . ALA A 1 195 ? 1.405 8.060 -8.867 1.00 89.75 195 ALA A C 1
ATOM 1443 O O . ALA A 1 195 ? 1.275 6.841 -8.752 1.00 89.75 195 ALA A O 1
ATOM 1444 N N . THR A 1 196 ? 2.283 8.742 -8.137 1.00 82.06 196 THR A N 1
ATOM 1445 C CA . THR A 1 196 ? 3.007 8.147 -7.006 1.00 82.06 196 THR A CA 1
ATOM 1446 C C . THR A 1 196 ? 2.206 8.348 -5.722 1.00 82.06 196 THR A C 1
ATOM 1448 O O . THR A 1 196 ? 1.802 9.476 -5.418 1.00 82.06 196 THR A O 1
ATOM 1451 N N . GLN A 1 197 ? 2.021 7.299 -4.922 1.00 73.25 197 GLN A N 1
ATOM 1452 C CA . GLN A 1 197 ? 1.547 7.452 -3.547 1.00 73.25 197 GLN A CA 1
ATOM 1453 C C . GLN A 1 197 ? 2.694 8.034 -2.713 1.00 73.25 197 GLN A C 1
ATOM 1455 O O . GLN A 1 197 ? 3.649 7.333 -2.372 1.00 73.25 197 GLN A O 1
ATOM 1460 N N . MET A 1 198 ? 2.634 9.330 -2.391 1.00 68.88 198 MET A N 1
ATOM 1461 C CA . MET A 1 198 ? 3.523 9.859 -1.357 1.00 68.88 198 MET A CA 1
ATOM 1462 C C . MET A 1 198 ? 3.198 9.139 -0.046 1.00 68.88 198 MET A C 1
ATOM 1464 O O . MET A 1 198 ? 2.015 9.098 0.306 1.00 68.88 198 MET A O 1
ATOM 1468 N N . PRO A 1 199 ? 4.191 8.600 0.674 1.00 68.31 199 PRO A N 1
ATOM 1469 C CA . PRO A 1 199 ? 3.953 7.898 1.914 1.00 68.31 199 PRO A CA 1
ATOM 1470 C C . PRO A 1 199 ? 3.324 8.847 2.916 1.00 68.31 199 PRO A C 1
ATOM 1472 O O . PRO A 1 199 ? 3.696 10.022 3.015 1.00 68.31 199 PRO A O 1
ATOM 1475 N N . ARG A 1 200 ? 2.347 8.340 3.652 1.00 76.25 200 ARG A N 1
ATOM 1476 C CA . ARG A 1 200 ? 1.611 9.107 4.655 1.00 76.25 200 ARG A CA 1
ATOM 1477 C C . ARG A 1 200 ? 1.648 8.357 5.980 1.00 76.25 200 ARG A C 1
ATOM 1479 O O . ARG A 1 200 ? 1.862 7.147 5.982 1.00 76.25 200 ARG A O 1
ATOM 1486 N N . PRO A 1 201 ? 1.398 9.038 7.109 1.00 84.31 201 PRO A N 1
ATOM 1487 C CA . PRO A 1 201 ? 0.999 8.362 8.339 1.00 84.31 201 PRO A CA 1
ATOM 1488 C C . PRO A 1 201 ? -0.161 7.378 8.083 1.00 84.31 201 PRO A C 1
ATOM 1490 O O . PRO A 1 201 ? -0.874 7.543 7.089 1.00 84.31 201 PRO A O 1
ATOM 1493 N N . PRO A 1 202 ? -0.422 6.395 8.959 1.00 89.94 202 PRO A N 1
ATOM 1494 C CA . PRO A 1 202 ? -1.528 5.452 8.779 1.00 89.94 202 PRO A CA 1
ATOM 1495 C C . PRO A 1 202 ? -2.869 6.160 8.519 1.00 89.94 202 PRO A C 1
ATOM 1497 O O . PRO A 1 202 ? -3.165 7.188 9.121 1.00 89.94 202 PRO A O 1
ATOM 1500 N N . GLN A 1 203 ? -3.682 5.649 7.600 1.00 85.81 203 GLN A N 1
ATOM 1501 C CA . GLN A 1 203 ? -4.869 6.343 7.081 1.00 85.81 203 GLN A CA 1
ATOM 1502 C C . GLN A 1 203 ? -6.185 5.835 7.686 1.00 85.81 203 GLN A C 1
ATOM 1504 O O . GLN A 1 203 ? -7.127 6.610 7.838 1.00 85.81 203 GLN A O 1
ATOM 1509 N N . SER A 1 204 ? -6.262 4.555 8.060 1.00 87.19 204 SER A N 1
ATOM 1510 C CA . SER A 1 204 ? -7.432 3.977 8.735 1.00 87.19 204 SER A CA 1
ATOM 1511 C C . SER A 1 204 ? -7.051 2.803 9.632 1.00 87.19 204 SER A C 1
ATOM 1513 O O . SER A 1 204 ? -6.084 2.097 9.348 1.00 87.19 204 SER A O 1
ATOM 1515 N N . LEU A 1 205 ? -7.860 2.555 10.661 1.00 92.50 205 LEU A N 1
ATOM 1516 C CA . LEU A 1 205 ? -7.731 1.448 11.609 1.00 92.50 205 LEU A CA 1
ATOM 1517 C C . LEU A 1 205 ? -9.113 0.835 11.860 1.00 92.50 205 LEU A C 1
ATOM 1519 O O . LEU A 1 205 ? -10.064 1.576 12.108 1.00 92.50 205 LEU A O 1
ATOM 1523 N N . ALA A 1 206 ? -9.224 -0.494 11.830 1.00 89.94 206 ALA A N 1
ATOM 1524 C CA . ALA A 1 206 ? -10.472 -1.189 12.145 1.00 89.94 206 ALA A CA 1
ATOM 1525 C C . ALA A 1 206 ? -10.239 -2.466 12.965 1.00 89.94 206 ALA A C 1
ATOM 1527 O O . ALA A 1 206 ? -9.416 -3.306 12.602 1.00 89.94 206 ALA A O 1
ATOM 1528 N N . TYR A 1 207 ? -11.005 -2.621 14.047 1.00 93.44 207 TYR A N 1
ATOM 1529 C CA . TYR A 1 207 ? -11.115 -3.860 14.821 1.00 93.44 207 TYR A CA 1
ATOM 1530 C C . TYR A 1 207 ? -12.388 -4.619 14.435 1.00 93.44 207 TYR A C 1
ATOM 1532 O O . TYR A 1 207 ? -13.414 -4.009 14.127 1.00 93.44 207 TYR A O 1
ATOM 1540 N N . PHE A 1 208 ? -12.345 -5.951 14.508 1.00 84.94 208 PHE A N 1
ATOM 1541 C CA . PHE A 1 208 ? -13.527 -6.796 14.364 1.00 84.94 208 PHE A CA 1
ATOM 1542 C C . PHE A 1 208 ? -13.549 -7.887 15.449 1.00 84.94 208 PHE A C 1
ATOM 1544 O O . PHE A 1 208 ? -12.624 -8.697 15.502 1.00 84.94 208 PHE A O 1
ATOM 1551 N N . PRO A 1 209 ? -14.590 -7.949 16.300 1.00 91.31 209 PRO A N 1
ATOM 1552 C CA . PRO A 1 209 ? -15.702 -6.997 16.407 1.00 91.31 209 PRO A CA 1
ATOM 1553 C C . PRO A 1 209 ? -15.248 -5.604 16.888 1.00 91.31 209 PRO A C 1
ATOM 1555 O O . PRO A 1 209 ? -14.200 -5.465 17.513 1.00 91.31 209 PRO A O 1
ATOM 1558 N N . THR A 1 210 ? -16.061 -4.572 16.637 1.00 86.44 210 THR A N 1
ATOM 1559 C CA . THR A 1 210 ? -15.816 -3.190 17.112 1.00 86.44 210 THR A CA 1
ATOM 1560 C C . THR A 1 210 ? -16.083 -3.008 18.609 1.00 86.44 210 THR A C 1
ATOM 1562 O O . THR A 1 210 ? -15.772 -1.958 19.172 1.00 86.44 210 THR A O 1
ATOM 1565 N N . THR A 1 211 ? -16.652 -4.024 19.264 1.00 90.06 211 THR A N 1
ATOM 1566 C CA . THR A 1 211 ? -16.903 -4.046 20.705 1.00 90.06 211 THR A CA 1
ATOM 1567 C C . THR A 1 211 ? -16.365 -5.334 21.316 1.00 90.06 211 THR A C 1
ATOM 1569 O O . THR A 1 211 ? -16.761 -6.432 20.925 1.00 90.06 211 THR A O 1
ATOM 1572 N N . LEU A 1 212 ? -15.480 -5.197 22.302 1.00 91.19 212 LEU A N 1
ATOM 1573 C CA . LEU A 1 212 ? -14.979 -6.280 23.135 1.00 91.19 212 LEU A CA 1
ATOM 1574 C C . LEU A 1 212 ? -15.754 -6.289 24.455 1.00 91.19 212 LEU A C 1
ATOM 1576 O O . LEU A 1 212 ? -15.410 -5.571 25.392 1.00 91.19 212 LEU A O 1
ATOM 1580 N N . GLN A 1 213 ? -16.812 -7.097 24.519 1.00 86.88 213 GLN A N 1
ATOM 1581 C CA . GLN A 1 213 ? -17.657 -7.193 25.708 1.00 86.88 213 GLN A CA 1
ATOM 1582 C C . GLN A 1 213 ? -17.210 -8.320 26.645 1.00 86.88 213 GLN A C 1
ATOM 1584 O O . GLN A 1 213 ? -16.921 -9.446 26.213 1.00 86.88 213 GLN A O 1
ATOM 1589 N N . ALA A 1 214 ? -17.182 -8.044 27.946 1.00 84.25 214 ALA A N 1
ATOM 1590 C CA . ALA A 1 214 ? -16.818 -9.022 28.960 1.00 84.25 214 ALA A CA 1
ATOM 1591 C C . ALA A 1 214 ? -17.479 -8.755 30.313 1.00 84.25 214 ALA A C 1
ATOM 1593 O O . ALA A 1 214 ? -17.875 -7.639 30.633 1.00 84.25 214 ALA A O 1
ATOM 1594 N N . PHE A 1 215 ? -17.557 -9.805 31.129 1.00 83.25 215 PHE A N 1
ATOM 1595 C CA . PHE A 1 215 ? -17.986 -9.675 32.513 1.00 83.25 215 PHE A CA 1
ATOM 1596 C C . PHE A 1 215 ? -16.822 -9.240 33.408 1.00 83.25 215 PHE A C 1
ATOM 1598 O O . PHE A 1 215 ? -15.686 -9.672 33.189 1.00 83.25 215 PHE A O 1
ATOM 1605 N N . VAL A 1 216 ? -17.112 -8.452 34.448 1.00 82.75 216 VAL A N 1
ATOM 1606 C CA . VAL A 1 216 ? -16.157 -8.153 35.534 1.00 82.75 216 VAL A CA 1
ATOM 1607 C C . VAL A 1 216 ? -15.511 -9.456 36.033 1.00 82.75 216 VAL A C 1
ATOM 1609 O O . VAL A 1 216 ? -16.201 -10.459 36.221 1.00 82.75 216 VAL A O 1
ATOM 1612 N N . GLY A 1 217 ? -14.188 -9.465 36.226 1.00 83.38 217 GLY A N 1
ATOM 1613 C CA . GLY A 1 217 ? -13.439 -10.664 36.631 1.00 83.38 217 GLY A CA 1
ATOM 1614 C C . GLY A 1 217 ? -12.949 -11.542 35.474 1.00 83.38 217 GLY A C 1
ATOM 1615 O O . GLY A 1 217 ? -12.238 -12.515 35.713 1.00 83.38 217 GLY A O 1
ATOM 1616 N N . SER A 1 218 ? -13.308 -11.232 34.224 1.00 85.19 218 SER A N 1
ATOM 1617 C CA . SER A 1 218 ? -12.902 -12.020 33.051 1.00 85.19 218 SER A CA 1
ATOM 1618 C C . SER A 1 218 ? -11.710 -11.405 32.327 1.00 85.19 218 SER A C 1
ATOM 1620 O O . SER A 1 218 ? -11.552 -10.192 32.302 1.00 85.19 218 SER A O 1
ATOM 1622 N N . ARG A 1 219 ? -10.911 -12.238 31.653 1.00 91.50 219 ARG A N 1
ATOM 1623 C CA . ARG A 1 219 ? -9.903 -11.782 30.683 1.00 91.50 219 ARG A CA 1
ATOM 1624 C C . ARG A 1 219 ? -10.437 -11.900 29.268 1.00 91.50 219 ARG A C 1
ATOM 1626 O O . ARG A 1 219 ? -11.056 -12.911 28.935 1.00 91.50 219 ARG A O 1
ATOM 1633 N N . ARG A 1 220 ? -10.154 -10.910 28.424 1.00 92.31 220 ARG A N 1
ATOM 1634 C CA . ARG A 1 220 ? -10.427 -10.978 26.982 1.00 92.31 220 ARG A CA 1
ATOM 1635 C C . ARG A 1 220 ? -9.347 -10.283 26.171 1.00 92.31 220 ARG A C 1
ATOM 1637 O O . ARG A 1 220 ? -8.692 -9.370 26.657 1.00 92.31 220 ARG A O 1
ATOM 1644 N N . THR A 1 221 ? -9.202 -10.700 24.921 1.00 96.12 221 THR A N 1
ATOM 1645 C CA . THR A 1 221 ? -8.331 -10.061 23.936 1.00 96.12 221 THR A CA 1
ATOM 1646 C C . THR A 1 221 ? -9.098 -9.859 22.638 1.00 96.12 221 THR A C 1
ATOM 1648 O O . THR A 1 221 ? -9.970 -10.657 22.289 1.00 96.12 221 THR A O 1
ATOM 1651 N N . SER A 1 222 ? -8.774 -8.787 21.929 1.00 96.19 222 SER A N 1
ATOM 1652 C CA . SER A 1 222 ? -9.196 -8.584 20.541 1.00 96.19 222 SER A CA 1
ATOM 1653 C C . SER A 1 222 ? -8.335 -9.414 19.579 1.00 96.19 222 SER A C 1
ATOM 1655 O O . SER A 1 222 ? -7.314 -9.985 19.970 1.00 96.19 222 SER A O 1
ATOM 1657 N N . THR A 1 223 ? -8.741 -9.496 18.314 1.00 93.94 223 THR A N 1
ATOM 1658 C CA . THR A 1 223 ? -7.829 -9.867 17.223 1.00 93.94 223 THR A CA 1
ATOM 1659 C C . THR A 1 223 ? -6.987 -8.658 16.815 1.00 93.94 223 THR A C 1
ATOM 1661 O O . THR A 1 223 ? -7.340 -7.521 17.132 1.00 93.94 223 THR A O 1
ATOM 1664 N N . ALA A 1 224 ? -5.898 -8.886 16.076 1.00 95.75 224 ALA A N 1
ATOM 1665 C CA . ALA A 1 224 ? -5.138 -7.789 15.482 1.00 95.75 224 ALA A CA 1
ATOM 1666 C C . ALA A 1 224 ? -6.043 -6.957 14.545 1.00 95.75 224 ALA A C 1
ATOM 1668 O O . ALA A 1 224 ? -6.860 -7.542 13.821 1.00 95.75 224 ALA A O 1
ATOM 1669 N N . PRO A 1 225 ? -5.938 -5.620 14.565 1.00 95.50 225 PRO A N 1
ATOM 1670 C CA . PRO A 1 225 ? -6.733 -4.763 13.702 1.00 95.50 225 PRO A CA 1
ATOM 1671 C C . PRO A 1 225 ? -6.198 -4.750 12.264 1.00 95.50 225 PRO A C 1
ATOM 1673 O O . PRO A 1 225 ? -5.025 -5.019 12.008 1.00 95.50 225 PRO A O 1
ATOM 1676 N N . THR A 1 226 ? -7.050 -4.374 11.313 1.00 91.44 226 THR A N 1
ATOM 1677 C CA . THR A 1 226 ? -6.633 -4.071 9.937 1.00 91.44 226 THR A CA 1
ATOM 1678 C C . THR A 1 226 ? -6.271 -2.594 9.813 1.00 91.44 226 THR A C 1
ATOM 1680 O O . THR A 1 226 ? -7.031 -1.738 10.280 1.00 91.44 226 THR A O 1
ATOM 1683 N N . VAL A 1 227 ? -5.150 -2.287 9.155 1.00 89.00 227 VAL A N 1
ATOM 1684 C CA . VAL A 1 227 ? -4.636 -0.919 8.983 1.00 89.00 227 VAL A CA 1
ATOM 1685 C C . VAL A 1 227 ? -4.416 -0.620 7.504 1.00 89.00 227 VAL A C 1
ATOM 1687 O O . VAL A 1 227 ? -3.804 -1.417 6.799 1.00 89.00 227 VAL A O 1
ATOM 1690 N N . ALA A 1 228 ? -4.873 0.549 7.049 1.00 83.19 228 ALA A N 1
ATOM 1691 C CA . ALA A 1 228 ? -4.360 1.148 5.819 1.00 83.19 228 ALA A CA 1
ATOM 1692 C C . ALA A 1 228 ? -3.131 1.974 6.204 1.00 83.19 228 ALA A C 1
ATOM 1694 O O . ALA A 1 228 ? -3.261 3.057 6.773 1.00 83.19 228 ALA A O 1
ATOM 1695 N N . ASP A 1 229 ? -1.940 1.433 5.980 1.00 81.19 229 ASP A N 1
ATOM 1696 C CA . ASP A 1 229 ? -0.691 1.935 6.561 1.00 81.19 229 ASP A CA 1
ATOM 1697 C C . ASP A 1 229 ? -0.106 3.163 5.848 1.00 81.19 229 ASP A C 1
ATOM 1699 O O . ASP A 1 229 ? 0.897 3.706 6.294 1.00 81.19 229 ASP A O 1
ATOM 1703 N N . GLY A 1 230 ? -0.742 3.637 4.775 1.00 72.00 230 GLY A N 1
ATOM 1704 C CA . GLY A 1 230 ? -0.278 4.802 4.024 1.00 72.00 230 GLY A CA 1
ATOM 1705 C C . GLY A 1 230 ? 0.954 4.530 3.158 1.00 72.00 230 GLY A C 1
ATOM 1706 O O . GLY A 1 230 ? 1.651 5.487 2.815 1.00 72.00 230 GLY A O 1
ATOM 1707 N N . GLY A 1 231 ? 1.217 3.263 2.812 1.00 69.19 231 GLY A N 1
ATOM 1708 C CA . GLY A 1 231 ? 2.325 2.857 1.943 1.00 69.19 231 GLY A CA 1
ATOM 1709 C C . GLY A 1 231 ? 3.649 2.676 2.685 1.00 69.19 231 GLY A C 1
ATOM 1710 O O . GLY A 1 231 ? 4.707 2.792 2.076 1.00 69.19 231 GLY A O 1
ATOM 1711 N N . SER A 1 232 ? 3.602 2.450 3.999 1.00 76.69 232 SER A N 1
ATOM 1712 C CA . SER A 1 232 ? 4.778 2.174 4.827 1.00 76.69 232 SER A CA 1
ATOM 1713 C C . SER A 1 232 ? 4.389 1.368 6.055 1.00 76.69 232 SER A C 1
ATOM 1715 O O . SER A 1 232 ? 3.479 1.758 6.787 1.00 76.69 232 SER A O 1
ATOM 1717 N N . ALA A 1 233 ? 5.143 0.297 6.313 1.00 81.38 233 ALA A N 1
ATOM 1718 C CA . ALA A 1 233 ? 4.862 -0.650 7.383 1.00 81.38 233 ALA A CA 1
ATOM 1719 C C . ALA A 1 233 ? 4.670 0.036 8.746 1.00 81.38 233 ALA A C 1
ATOM 1721 O O . ALA A 1 233 ? 5.449 0.906 9.153 1.00 81.38 233 ALA A O 1
ATOM 1722 N N . VAL A 1 234 ? 3.636 -0.401 9.468 1.00 89.19 234 VAL A N 1
ATOM 1723 C CA . VAL A 1 234 ? 3.372 0.033 10.841 1.00 89.19 234 VAL A CA 1
ATOM 1724 C C . VAL A 1 234 ? 4.496 -0.447 11.756 1.00 89.19 234 VAL A C 1
ATOM 1726 O O . VAL A 1 234 ? 4.859 -1.621 11.753 1.00 89.19 234 VAL A O 1
ATOM 1729 N N . THR A 1 235 ? 5.027 0.466 12.561 1.00 95.00 235 THR A N 1
ATOM 1730 C CA . THR A 1 235 ? 6.122 0.213 13.501 1.00 95.00 235 THR A CA 1
ATOM 1731 C C . THR A 1 235 ? 5.662 0.172 14.952 1.00 95.00 235 THR A C 1
ATOM 1733 O O . THR A 1 235 ? 6.332 -0.458 15.770 1.00 95.00 235 THR A O 1
ATOM 1736 N N . SER A 1 236 ? 4.540 0.818 15.298 1.00 97.69 236 SER A N 1
ATOM 1737 C CA . SER A 1 236 ? 3.986 0.735 16.651 1.00 97.69 236 SER A CA 1
ATOM 1738 C C . SER A 1 236 ? 2.501 1.088 16.767 1.00 97.69 236 SER A C 1
ATOM 1740 O O . SER A 1 236 ? 1.955 1.865 15.979 1.00 97.69 236 SER A O 1
ATOM 1742 N N . TYR A 1 237 ? 1.883 0.554 17.822 1.00 98.62 237 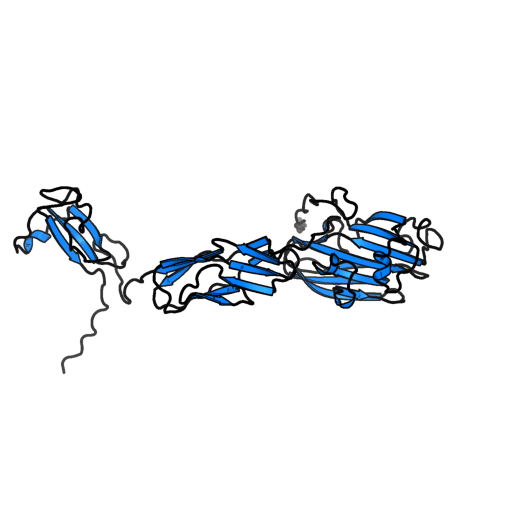TYR A N 1
ATOM 1743 C CA . TYR A 1 237 ? 0.546 0.876 18.314 1.00 98.62 237 TYR A CA 1
ATOM 1744 C C . TYR A 1 237 ? 0.617 1.384 19.759 1.00 98.62 237 TYR A C 1
ATOM 1746 O O . TYR A 1 237 ? 1.417 0.896 20.558 1.00 98.62 237 TYR A O 1
ATOM 1754 N N . ALA A 1 238 ? -0.249 2.329 20.123 1.00 98.25 238 ALA A N 1
ATOM 1755 C CA . ALA A 1 238 ? -0.379 2.804 21.499 1.00 98.25 238 ALA A CA 1
ATOM 1756 C C . ALA A 1 238 ? -1.814 3.247 21.813 1.00 98.25 238 ALA A C 1
ATOM 1758 O O . ALA A 1 238 ? -2.505 3.784 20.948 1.00 98.25 238 ALA A O 1
ATOM 1759 N N . LEU A 1 239 ? -2.252 3.059 23.062 1.00 97.75 239 LEU A N 1
ATOM 1760 C CA . LEU A 1 239 ? -3.480 3.684 23.555 1.00 97.75 239 LEU A CA 1
ATOM 1761 C C . LEU A 1 239 ? -3.216 5.169 23.789 1.00 97.75 239 LEU A C 1
ATOM 1763 O O . LEU A 1 239 ? -2.184 5.547 24.346 1.00 97.75 239 LEU A O 1
ATOM 1767 N N . VAL A 1 240 ? -4.162 5.998 23.372 1.00 96.19 240 VAL A N 1
ATOM 1768 C CA . VAL A 1 240 ? -4.131 7.443 23.582 1.00 96.19 240 VAL A CA 1
ATOM 1769 C C . VAL A 1 240 ? -5.123 7.806 24.674 1.00 96.19 240 VAL A C 1
ATOM 1771 O O . VAL A 1 240 ? -6.229 7.273 24.737 1.00 96.19 240 VAL A O 1
ATOM 1774 N N . GLY A 1 241 ? -4.719 8.744 25.526 1.00 90.50 241 GLY A N 1
ATOM 1775 C CA . GLY A 1 241 ? -5.523 9.208 26.648 1.00 90.50 241 GLY A CA 1
ATOM 1776 C C . GLY A 1 241 ? -5.115 8.568 27.977 1.00 90.50 241 GLY A C 1
ATOM 1777 O O . GLY A 1 241 ? -4.026 7.998 28.092 1.00 90.50 241 GLY A O 1
ATOM 1778 N N . PRO A 1 242 ? -5.944 8.729 29.022 1.00 88.62 242 PRO A N 1
ATOM 1779 C CA . PRO A 1 242 ? -5.630 8.214 30.345 1.00 88.62 242 PRO A CA 1
ATOM 1780 C C . PRO A 1 242 ? -5.590 6.684 30.333 1.00 88.62 242 PRO A C 1
ATOM 1782 O O . PRO A 1 242 ? -6.452 6.029 29.748 1.00 88.62 242 PRO A O 1
ATOM 1785 N N . ALA A 1 243 ? -4.601 6.116 31.023 1.00 90.75 243 ALA A N 1
ATOM 1786 C CA . ALA A 1 243 ? -4.516 4.674 31.194 1.00 90.75 243 ALA A CA 1
ATOM 1787 C C . ALA A 1 243 ? -5.754 4.158 31.941 1.00 90.75 243 ALA A C 1
ATOM 1789 O O . ALA A 1 243 ? -6.087 4.645 33.024 1.00 90.75 243 ALA A O 1
ATOM 1790 N N . VAL A 1 244 ? -6.408 3.145 31.377 1.00 90.75 244 VAL A N 1
ATOM 1791 C CA . VAL A 1 244 ? -7.485 2.415 32.046 1.00 90.75 244 VAL A CA 1
ATOM 1792 C C . VAL A 1 244 ? -6.877 1.183 32.701 1.00 90.75 244 VAL A C 1
ATOM 1794 O O . VAL A 1 244 ? -6.229 0.373 32.038 1.00 90.75 244 VAL A O 1
ATOM 1797 N N . ALA A 1 245 ? -7.065 1.040 34.013 1.00 92.00 245 ALA A N 1
ATOM 1798 C CA . ALA A 1 245 ? -6.562 -0.114 34.747 1.00 92.00 245 ALA A CA 1
ATOM 1799 C C . ALA A 1 245 ? -7.087 -1.417 34.122 1.00 92.00 245 ALA A C 1
ATOM 1801 O O . ALA A 1 245 ? -8.290 -1.582 33.945 1.00 92.00 245 ALA A O 1
ATOM 1802 N N . GLY A 1 246 ? -6.173 -2.326 33.782 1.00 93.12 246 GLY A N 1
ATOM 1803 C CA . GLY A 1 246 ? -6.505 -3.621 33.188 1.00 93.12 246 GLY A CA 1
ATOM 1804 C C . GLY A 1 246 ? -6.656 -3.628 31.664 1.00 93.12 246 GLY A C 1
ATOM 1805 O O . GLY A 1 246 ? -6.691 -4.716 31.098 1.00 93.12 246 GLY A O 1
ATOM 1806 N N . ILE A 1 247 ? -6.665 -2.475 30.983 1.00 96.56 247 ILE A N 1
ATOM 1807 C CA . ILE A 1 247 ? -6.684 -2.413 29.513 1.00 96.56 247 ILE A CA 1
ATOM 1808 C C . ILE A 1 247 ? -5.290 -2.066 28.988 1.00 96.56 247 ILE A C 1
ATOM 1810 O O . ILE A 1 247 ? -4.709 -1.045 29.352 1.00 96.56 247 ILE A O 1
ATOM 1814 N N . THR A 1 248 ? -4.755 -2.905 28.104 1.00 97.56 248 THR A N 1
ATOM 1815 C CA . THR A 1 248 ? -3.457 -2.694 27.447 1.00 97.56 248 THR A CA 1
ATOM 1816 C C . THR A 1 248 ? -3.554 -2.935 25.945 1.00 97.56 248 THR A C 1
ATOM 1818 O O . THR A 1 248 ? -4.501 -3.555 25.467 1.00 97.56 248 THR A O 1
ATOM 1821 N N . ILE A 1 249 ? -2.566 -2.451 25.192 1.00 98.25 249 ILE A N 1
ATOM 1822 C CA . ILE A 1 249 ? -2.383 -2.761 23.772 1.00 98.25 249 ILE A CA 1
ATOM 1823 C C . ILE A 1 249 ? -0.975 -3.311 23.562 1.00 98.25 249 ILE A C 1
ATOM 1825 O O . ILE A 1 249 ? -0.019 -2.776 24.122 1.00 98.25 249 ILE A O 1
ATOM 1829 N N . GLU A 1 250 ? -0.849 -4.381 22.782 1.00 98.12 250 GLU A N 1
ATOM 1830 C CA . GLU A 1 250 ? 0.445 -4.912 22.356 1.00 98.12 250 GLU A CA 1
ATOM 1831 C C . GLU A 1 250 ? 1.054 -3.975 21.293 1.00 98.12 250 GLU A C 1
ATOM 1833 O O . GLU A 1 250 ? 0.477 -3.851 20.206 1.00 98.12 250 GLU A O 1
ATOM 1838 N N . PRO A 1 251 ? 2.203 -3.320 21.558 1.00 97.44 251 PRO A N 1
ATOM 1839 C CA . PRO A 1 251 ? 2.732 -2.272 20.685 1.00 97.44 251 PRO A CA 1
ATOM 1840 C C . PRO A 1 251 ? 3.091 -2.725 19.275 1.00 97.44 251 PRO A C 1
ATOM 1842 O O . PRO A 1 251 ? 3.180 -1.886 18.389 1.00 97.44 251 PRO A O 1
ATOM 1845 N N . THR A 1 252 ? 3.314 -4.018 19.051 1.00 95.25 252 THR A N 1
ATOM 1846 C CA . THR A 1 252 ? 3.706 -4.547 17.735 1.00 95.25 252 THR A CA 1
ATOM 1847 C C . THR A 1 252 ? 2.526 -5.044 16.905 1.00 95.25 252 THR A C 1
ATOM 1849 O O . THR A 1 252 ? 2.517 -4.889 15.688 1.00 95.25 252 THR A O 1
ATOM 1852 N N . THR A 1 253 ? 1.516 -5.627 17.551 1.00 96.69 253 THR A N 1
ATOM 1853 C CA . THR A 1 253 ? 0.389 -6.279 16.862 1.00 96.69 253 THR A CA 1
ATOM 1854 C C . THR A 1 253 ? -0.901 -5.472 16.913 1.00 96.69 253 THR A C 1
ATOM 1856 O O . THR A 1 253 ? -1.841 -5.791 16.191 1.00 96.69 253 THR A O 1
ATOM 1859 N N . GLY A 1 254 ? -0.983 -4.466 17.787 1.00 97.31 254 GLY A N 1
ATOM 1860 C CA . GLY A 1 254 ? -2.206 -3.706 18.023 1.00 97.31 254 GLY A CA 1
ATOM 1861 C C . GLY A 1 254 ? -3.286 -4.495 18.768 1.00 97.31 254 GLY A C 1
ATOM 1862 O O . GLY A 1 254 ? -4.398 -4.004 18.910 1.00 97.31 254 GLY A O 1
ATOM 1863 N N . VAL A 1 255 ? -3.001 -5.706 19.261 1.00 98.31 255 VAL A N 1
ATOM 1864 C CA . VAL A 1 255 ? -3.978 -6.491 20.028 1.00 98.31 255 VAL A CA 1
ATOM 1865 C C . VAL A 1 255 ? -4.251 -5.814 21.369 1.00 98.31 255 VAL A C 1
ATOM 1867 O O . VAL A 1 255 ? -3.364 -5.690 22.214 1.00 98.31 255 VAL A O 1
ATOM 1870 N N . VAL A 1 256 ? -5.503 -5.416 21.584 1.00 98.06 256 VAL A N 1
ATOM 1871 C CA . VAL A 1 256 ? -5.994 -4.909 22.871 1.00 98.06 256 VAL A CA 1
ATOM 1872 C C . VAL A 1 256 ? -6.341 -6.073 23.793 1.00 98.06 256 VAL A C 1
ATOM 1874 O O . VAL A 1 256 ? -7.049 -7.000 23.385 1.00 98.06 256 VAL A O 1
ATOM 1877 N N . SER A 1 257 ? -5.876 -5.996 25.038 1.00 96.69 257 SER A N 1
ATOM 1878 C CA . SER A 1 257 ? -6.137 -6.956 26.110 1.00 96.69 257 SER A CA 1
ATOM 1879 C C . SER A 1 257 ? -6.865 -6.296 27.273 1.00 96.69 257 SER A C 1
ATOM 1881 O O . SER A 1 257 ? -6.583 -5.156 27.628 1.00 96.69 257 SER A O 1
ATOM 1883 N N . MET A 1 258 ? -7.773 -7.049 27.884 1.00 94.56 258 MET A N 1
ATOM 1884 C CA . MET A 1 258 ? -8.526 -6.690 29.077 1.00 94.56 258 MET A CA 1
ATOM 1885 C C . MET A 1 258 ? -8.238 -7.719 30.177 1.00 94.56 258 MET A C 1
ATOM 1887 O O . MET A 1 258 ? -8.409 -8.926 29.972 1.00 94.56 258 MET A O 1
ATOM 1891 N N . ALA A 1 259 ? -7.793 -7.248 31.338 1.00 94.19 259 ALA A N 1
ATOM 1892 C CA . ALA A 1 259 ? -7.498 -8.058 32.511 1.00 94.19 259 ALA A CA 1
ATOM 1893 C C . ALA A 1 259 ? -8.750 -8.306 33.368 1.00 94.19 259 ALA A C 1
ATOM 1895 O O . ALA A 1 259 ? -9.735 -7.573 33.299 1.00 94.19 259 ALA A O 1
ATOM 1896 N N . ASP A 1 260 ? -8.675 -9.322 34.223 1.00 89.06 260 ASP A N 1
ATOM 1897 C CA . ASP A 1 260 ? -9.728 -9.700 35.178 1.00 89.06 260 ASP A CA 1
ATOM 1898 C C . ASP A 1 260 ? -10.067 -8.593 36.191 1.00 89.06 260 ASP A C 1
ATOM 1900 O O . ASP A 1 260 ? -11.195 -8.514 36.669 1.00 89.06 260 ASP A O 1
ATOM 1904 N N . ASN A 1 261 ? -9.121 -7.703 36.480 1.00 87.12 261 ASN A N 1
ATOM 1905 C CA . ASN A 1 261 ? -9.297 -6.565 37.378 1.00 87.12 261 ASN A CA 1
ATOM 1906 C C . ASN A 1 261 ? -9.764 -5.271 36.684 1.00 87.12 261 ASN A C 1
ATOM 1908 O O . ASN A 1 261 ? -9.715 -4.209 37.307 1.00 87.12 261 ASN A O 1
ATOM 1912 N N . THR A 1 262 ? -10.190 -5.334 35.418 1.00 93.25 262 THR A N 1
ATOM 1913 C CA . THR A 1 262 ? -10.697 -4.151 34.704 1.00 93.25 262 THR A CA 1
ATOM 1914 C C . THR A 1 262 ? -11.996 -3.661 35.362 1.00 93.25 262 THR A C 1
ATOM 1916 O O . THR A 1 262 ? -12.903 -4.476 35.568 1.00 93.25 262 THR A O 1
ATOM 1919 N N . PRO A 1 263 ? -12.117 -2.367 35.718 1.00 90.81 263 PRO A N 1
ATOM 1920 C CA . PRO A 1 263 ? -13.323 -1.848 36.356 1.00 90.81 263 PRO A CA 1
ATOM 1921 C C . PRO A 1 263 ? -14.561 -1.937 35.455 1.00 90.81 263 PRO A C 1
ATOM 1923 O O . PRO A 1 263 ? -14.461 -1.983 34.231 1.00 90.81 263 PRO A O 1
ATOM 1926 N N . LEU A 1 264 ? -15.740 -1.941 36.083 1.00 89.56 264 LEU A N 1
ATOM 1927 C CA . LEU A 1 264 ? -17.022 -1.856 35.386 1.00 89.56 264 LEU A CA 1
ATOM 1928 C C . LEU A 1 264 ? -17.104 -0.538 34.602 1.00 89.56 264 LEU A C 1
ATOM 1930 O O . LEU A 1 264 ? -16.831 0.529 35.157 1.00 89.56 264 LEU A O 1
ATOM 1934 N N . GLY A 1 265 ? -17.536 -0.609 33.346 1.00 89.06 265 GLY A N 1
ATOM 1935 C CA . GLY A 1 265 ? -17.736 0.568 32.514 1.00 89.06 265 GLY A CA 1
ATOM 1936 C C . GLY A 1 265 ? -17.550 0.298 31.028 1.00 89.06 265 GLY A C 1
ATOM 1937 O O . GLY A 1 265 ? -17.087 -0.763 30.610 1.00 89.06 265 GLY A O 1
ATOM 1938 N N . THR A 1 266 ? -17.893 1.309 30.237 1.00 92.94 266 THR A N 1
ATOM 1939 C CA . THR A 1 266 ? -17.700 1.316 28.789 1.00 92.94 266 THR A CA 1
ATOM 1940 C C . THR A 1 266 ? -16.559 2.269 28.443 1.00 92.94 266 THR A C 1
ATOM 1942 O O . THR A 1 266 ? -16.592 3.452 28.785 1.00 92.94 266 THR A O 1
ATOM 1945 N N . TYR A 1 267 ? -15.550 1.759 27.744 1.00 94.00 267 TYR A N 1
ATOM 1946 C CA . TYR A 1 267 ? -14.334 2.478 27.380 1.00 94.00 267 TYR A CA 1
ATOM 1947 C C . TYR A 1 267 ? -14.217 2.558 25.861 1.00 94.00 267 TYR A C 1
ATOM 1949 O O . TYR A 1 267 ? -13.991 1.550 25.194 1.00 94.00 267 TYR A O 1
ATOM 1957 N N . ASN A 1 268 ? -14.345 3.761 25.306 1.00 93.38 268 ASN A N 1
ATOM 1958 C CA . ASN A 1 268 ? -14.082 4.002 23.890 1.00 93.38 268 ASN A CA 1
ATOM 1959 C C . ASN A 1 268 ? -12.600 4.316 23.714 1.00 93.38 268 ASN A C 1
ATOM 1961 O O . ASN A 1 268 ? -12.138 5.396 24.079 1.00 93.38 268 ASN A O 1
ATOM 1965 N N . LEU A 1 269 ? -11.852 3.345 23.201 1.00 94.81 269 LEU A N 1
ATOM 1966 C CA . LEU A 1 269 ? -10.408 3.438 23.075 1.00 94.81 269 LEU A CA 1
ATOM 1967 C C . LEU A 1 269 ? -10.026 4.284 21.862 1.00 94.81 269 LEU A C 1
ATOM 1969 O O . LEU A 1 269 ? -10.532 4.091 20.753 1.00 94.81 269 LEU A O 1
ATOM 1973 N N . GLU A 1 270 ? -9.092 5.200 22.079 1.00 95.69 270 GLU A N 1
ATOM 1974 C CA . GLU A 1 270 ? -8.386 5.928 21.033 1.00 95.69 270 GLU A CA 1
ATOM 1975 C C . GLU A 1 270 ? -7.018 5.269 20.834 1.00 95.69 270 GLU A C 1
ATOM 1977 O O . GLU A 1 270 ? -6.315 4.971 21.803 1.00 95.69 270 GLU A O 1
ATOM 1982 N N . VAL A 1 271 ? -6.654 4.986 19.583 1.00 97.38 271 VAL A N 1
ATOM 1983 C CA . VAL A 1 271 ? -5.431 4.241 19.253 1.00 97.38 271 VAL A CA 1
ATOM 1984 C C . VAL A 1 271 ? -4.566 5.069 18.314 1.00 97.38 271 VAL A C 1
ATOM 1986 O O . VAL A 1 271 ? -5.014 5.480 17.245 1.00 97.38 271 VAL A O 1
ATOM 1989 N N . ALA A 1 272 ? -3.318 5.293 18.710 1.00 97.31 272 ALA A N 1
ATOM 1990 C CA . ALA A 1 272 ? -2.271 5.834 17.860 1.00 97.31 272 ALA A CA 1
ATOM 1991 C C . ALA A 1 272 ? -1.576 4.696 17.110 1.00 97.31 272 ALA A C 1
ATOM 1993 O O . ALA A 1 272 ? -1.215 3.680 17.707 1.00 97.31 272 ALA A O 1
ATOM 1994 N N . VAL A 1 273 ? -1.368 4.889 15.811 1.00 97.62 273 VAL A N 1
ATOM 1995 C CA . VAL A 1 273 ? -0.656 3.961 14.930 1.00 97.62 273 VAL A CA 1
ATOM 1996 C C . VAL A 1 273 ? 0.460 4.732 14.244 1.00 97.62 273 VAL A C 1
ATOM 1998 O O . VAL A 1 273 ? 0.214 5.799 13.678 1.00 97.62 273 VAL A O 1
ATOM 2001 N N . THR A 1 274 ? 1.679 4.207 14.300 1.00 95.06 274 THR A N 1
ATOM 2002 C CA . THR A 1 274 ? 2.882 4.879 13.793 1.00 95.06 274 THR A CA 1
ATOM 2003 C C . THR A 1 274 ? 3.510 4.081 12.665 1.00 95.06 274 THR A C 1
ATOM 2005 O O . THR A 1 274 ? 3.609 2.861 12.753 1.00 95.06 274 THR A O 1
ATOM 2008 N N . ASN A 1 275 ? 3.972 4.774 11.630 1.00 90.00 275 ASN A N 1
ATOM 2009 C CA . ASN A 1 275 ? 4.880 4.243 10.618 1.00 90.00 275 ASN A CA 1
ATOM 2010 C C . ASN A 1 275 ? 6.081 5.193 10.447 1.00 90.00 275 ASN A C 1
ATOM 2012 O O . ASN A 1 275 ? 6.222 6.178 11.175 1.00 90.00 275 ASN A O 1
ATOM 2016 N N . ALA A 1 276 ? 6.948 4.926 9.468 1.00 83.25 276 ALA A N 1
ATOM 2017 C CA . ALA A 1 276 ? 8.124 5.757 9.188 1.00 83.25 276 ALA A CA 1
ATOM 2018 C C . ALA A 1 276 ? 7.808 7.226 8.818 1.00 83.25 276 ALA A C 1
ATOM 2020 O O . ALA A 1 276 ? 8.702 8.069 8.859 1.00 83.25 276 ALA A O 1
ATOM 2021 N N . HIS A 1 277 ? 6.557 7.547 8.473 1.00 79.81 277 HIS A N 1
ATOM 2022 C CA . HIS A 1 277 ? 6.128 8.874 8.013 1.00 79.81 277 HIS A CA 1
ATOM 2023 C C . HIS A 1 277 ? 5.251 9.617 9.020 1.00 79.81 277 HIS A C 1
ATOM 2025 O O . HIS A 1 277 ? 4.833 10.742 8.750 1.00 79.81 277 HIS A O 1
ATOM 2031 N N . GLY A 1 278 ? 4.998 9.022 10.186 1.00 86.94 278 GLY A N 1
ATOM 2032 C CA . GLY A 1 278 ? 4.359 9.684 11.312 1.00 86.94 278 GLY A CA 1
ATOM 2033 C C . GLY A 1 278 ? 3.335 8.813 12.025 1.00 86.94 278 GLY A C 1
ATOM 2034 O O . GLY A 1 278 ? 3.194 7.617 11.768 1.00 86.94 278 GLY A O 1
ATOM 2035 N N . THR A 1 279 ? 2.612 9.451 12.938 1.00 94.00 279 THR A N 1
ATOM 2036 C CA . THR A 1 279 ? 1.593 8.817 13.772 1.00 94.00 279 THR A CA 1
ATOM 2037 C C . THR A 1 279 ? 0.226 9.392 13.436 1.00 94.00 279 THR A C 1
ATOM 2039 O O . THR A 1 279 ? 0.054 10.611 13.429 1.00 94.00 279 THR A O 1
ATOM 2042 N N . SER A 1 280 ? -0.748 8.515 13.209 1.00 93.38 280 SER A N 1
ATOM 2043 C CA . SER A 1 280 ? -2.161 8.879 13.125 1.00 93.38 280 SER A CA 1
ATOM 2044 C C . SER A 1 280 ? -2.908 8.340 14.325 1.00 93.38 280 SER A C 1
ATOM 2046 O O . SER A 1 280 ? -2.651 7.222 14.773 1.00 93.38 280 SER A O 1
ATOM 2048 N N . THR A 1 281 ? -3.866 9.118 14.813 1.00 96.31 281 THR A N 1
ATOM 2049 C CA . THR A 1 281 ? -4.689 8.736 15.954 1.00 96.31 281 THR A CA 1
ATOM 2050 C C . THR A 1 281 ? -6.128 8.503 15.519 1.00 96.31 281 THR A C 1
ATOM 2052 O O . THR A 1 281 ? -6.759 9.373 14.919 1.00 96.31 281 THR A O 1
ATOM 2055 N N . PHE A 1 282 ? -6.654 7.329 15.855 1.00 89.81 282 PHE A N 1
ATOM 2056 C CA . PHE A 1 282 ? -8.002 6.894 15.518 1.00 89.81 282 PHE A CA 1
ATOM 2057 C C . PHE A 1 282 ? -8.868 6.881 16.771 1.00 89.81 282 PHE A C 1
ATOM 2059 O O . PHE A 1 282 ? -8.670 6.074 17.682 1.00 89.81 282 PHE A O 1
ATOM 2066 N N . ARG A 1 283 ? -9.834 7.798 16.814 1.00 92.38 283 ARG A N 1
ATOM 2067 C CA . ARG A 1 283 ? -10.817 7.900 17.896 1.00 92.38 283 ARG A CA 1
ATOM 2068 C C . ARG A 1 283 ? -11.859 6.805 17.783 1.00 92.38 283 ARG A C 1
ATOM 2070 O O . ARG A 1 283 ? -12.256 6.457 16.675 1.00 92.38 283 ARG A O 1
ATOM 2077 N N . ASN A 1 284 ? -12.341 6.336 18.933 1.00 88.56 284 ASN A N 1
ATOM 2078 C CA . ASN A 1 284 ? -13.360 5.288 19.022 1.00 88.56 284 ASN A CA 1
ATOM 2079 C C . ASN A 1 284 ? -12.987 4.046 18.191 1.00 88.56 284 ASN A C 1
ATOM 2081 O O . ASN A 1 284 ? -13.837 3.460 17.526 1.00 88.56 284 ASN A O 1
ATOM 2085 N N . ALA A 1 285 ? -11.704 3.676 18.196 1.00 90.81 285 ALA A N 1
ATOM 2086 C CA . ALA A 1 285 ? -11.186 2.570 17.400 1.00 90.81 285 ALA A CA 1
ATOM 2087 C C . ALA A 1 285 ? -11.732 1.214 17.875 1.00 90.81 285 ALA A C 1
ATOM 2089 O O . ALA A 1 285 ? -11.971 0.325 17.061 1.00 90.81 285 ALA A O 1
ATOM 2090 N N . LEU A 1 286 ? -11.936 1.061 19.187 1.00 94.50 286 LEU A N 1
ATOM 2091 C CA . LEU A 1 286 ? -12.521 -0.125 19.811 1.00 94.50 286 LEU A CA 1
ATOM 2092 C C . LEU A 1 286 ? -13.302 0.285 21.062 1.00 94.50 286 LEU A C 1
ATOM 2094 O O . LEU A 1 286 ? -12.802 1.069 21.867 1.00 94.50 286 LEU A O 1
ATOM 2098 N N . THR A 1 287 ? -14.487 -0.283 21.269 1.00 95.00 287 THR A N 1
ATOM 2099 C CA . THR A 1 287 ? -15.209 -0.166 22.543 1.00 95.00 287 THR A CA 1
ATOM 2100 C C . THR A 1 287 ? -14.918 -1.387 23.409 1.00 95.00 287 THR A C 1
ATOM 2102 O O . THR A 1 287 ? -15.178 -2.513 22.993 1.00 95.00 287 THR A O 1
ATOM 2105 N N . VAL A 1 288 ? -14.410 -1.193 24.622 1.00 95.56 288 VAL A N 1
ATOM 2106 C CA . VAL A 1 288 ? -14.358 -2.244 25.648 1.00 95.56 288 VAL A CA 1
ATOM 2107 C C . VAL A 1 288 ? -15.535 -2.036 26.583 1.00 95.56 288 VAL A C 1
ATOM 2109 O O . VAL A 1 288 ? -15.672 -0.963 27.162 1.00 95.56 288 VAL A O 1
ATOM 2112 N N . ASP A 1 289 ? -16.386 -3.046 26.710 1.00 91.69 289 ASP A N 1
ATOM 2113 C CA . ASP A 1 289 ? -17.598 -2.965 27.520 1.00 91.69 289 ASP A CA 1
ATOM 2114 C C . ASP A 1 289 ? -17.539 -3.999 28.644 1.00 91.69 289 ASP A C 1
ATOM 2116 O O . ASP A 1 289 ? -17.658 -5.207 28.413 1.00 91.69 289 ASP A O 1
ATOM 2120 N N . VAL A 1 290 ? -17.284 -3.516 29.861 1.00 91.25 290 VAL A N 1
ATOM 2121 C CA . VAL A 1 290 ? -17.202 -4.336 31.066 1.00 91.25 290 VAL A CA 1
ATOM 2122 C C . VAL A 1 290 ? -18.516 -4.220 31.807 1.00 91.25 290 VAL A C 1
ATOM 2124 O O . VAL A 1 290 ? -18.844 -3.166 32.354 1.00 91.25 290 VAL A O 1
ATOM 2127 N N . ILE A 1 291 ? -19.248 -5.326 31.847 1.00 84.00 291 ILE A N 1
ATOM 2128 C CA . ILE A 1 291 ? -20.578 -5.409 32.442 1.00 84.00 291 ILE A CA 1
ATOM 2129 C C . ILE A 1 291 ? -20.587 -6.360 33.640 1.00 84.00 291 ILE A C 1
ATOM 2131 O O . ILE A 1 291 ? -19.752 -7.258 33.774 1.00 84.00 291 ILE A O 1
ATOM 2135 N N . VAL A 1 292 ? -21.551 -6.186 34.539 1.00 77.75 292 VAL A N 1
ATOM 2136 C CA . VAL A 1 292 ? -21.819 -7.177 35.584 1.00 77.75 292 VAL A CA 1
ATOM 2137 C C . VAL A 1 292 ? -22.472 -8.395 34.945 1.00 77.75 292 VAL A C 1
ATOM 2139 O O . VAL A 1 292 ? -23.484 -8.283 34.255 1.00 77.75 292 VAL A O 1
ATOM 2142 N N . GLY A 1 293 ? -21.878 -9.567 35.165 1.00 64.38 293 GLY A N 1
ATOM 2143 C CA . GLY A 1 293 ? -22.508 -10.824 34.783 1.00 64.38 293 GLY A CA 1
ATOM 2144 C C . GLY A 1 293 ? -23.707 -11.135 35.667 1.00 64.38 293 GLY A C 1
ATOM 2145 O O . GLY A 1 293 ? -23.768 -10.725 36.826 1.00 64.38 293 GLY A O 1
ATOM 2146 N N . THR A 1 294 ? -24.647 -11.911 35.135 1.00 62.16 294 THR A N 1
ATOM 2147 C CA . THR A 1 294 ? -25.610 -12.636 35.968 1.00 62.16 294 THR A CA 1
ATOM 2148 C C . THR A 1 294 ? -24.842 -13.545 36.935 1.00 62.16 294 THR A C 1
ATOM 2150 O O . THR A 1 294 ? -23.881 -14.187 36.492 1.00 62.16 294 THR A O 1
ATOM 2153 N N . PRO A 1 295 ? -25.230 -13.645 38.221 1.00 60.19 295 PRO A N 1
ATOM 2154 C CA . PRO A 1 295 ? -24.558 -14.535 39.161 1.00 60.19 295 PRO A CA 1
ATOM 2155 C C . PRO A 1 295 ? -24.427 -15.964 38.591 1.00 60.19 295 PRO A C 1
ATOM 2157 O O . PRO A 1 295 ? -25.388 -16.475 38.000 1.00 60.19 295 PRO A O 1
ATOM 2160 N N . PRO A 1 296 ? -23.257 -16.621 38.724 1.00 55.59 296 PRO A N 1
ATOM 2161 C CA . PRO A 1 296 ? -23.051 -17.965 38.194 1.00 55.59 296 PRO A CA 1
ATOM 2162 C C . PRO A 1 296 ? -24.112 -18.941 38.713 1.00 55.59 296 PRO A C 1
ATOM 2164 O O . PRO A 1 296 ? -24.359 -19.014 39.915 1.00 55.59 296 PRO A O 1
ATOM 2167 N N . GLY A 1 297 ? -24.728 -19.705 37.809 1.00 58.56 297 GLY A N 1
ATOM 2168 C CA . GLY A 1 297 ? -25.772 -20.676 38.150 1.00 58.56 297 GLY A CA 1
ATOM 2169 C C . GLY A 1 297 ? -27.207 -20.145 38.081 1.00 58.56 297 GLY A C 1
ATOM 2170 O O . GLY A 1 297 ? -28.130 -20.939 38.250 1.00 58.56 297 GLY A O 1
ATOM 2171 N N . CYS A 1 298 ? -27.426 -18.860 37.777 1.00 61.78 298 CYS A N 1
ATOM 2172 C CA . CYS A 1 298 ? -28.774 -18.379 37.481 1.00 61.78 298 CYS A CA 1
ATOM 2173 C C . CYS A 1 298 ? -29.242 -18.886 36.113 1.00 61.78 298 CYS A C 1
ATOM 2175 O O . CYS A 1 298 ? -28.677 -18.560 35.072 1.00 61.78 298 CYS A O 1
ATOM 2177 N N . SER A 1 299 ? -30.290 -19.704 36.137 1.00 63.50 299 SER A N 1
ATOM 2178 C CA . SER A 1 299 ? -30.998 -20.232 34.972 1.00 63.50 299 SER A CA 1
ATOM 2179 C C . SER A 1 299 ? -32.511 -20.139 35.207 1.00 63.50 299 SER A C 1
ATOM 2181 O O . SER A 1 299 ? -32.948 -19.946 36.345 1.00 63.50 299 SER A O 1
ATOM 2183 N N . GLY A 1 300 ? -33.308 -20.256 34.142 1.00 70.44 300 GLY A N 1
ATOM 2184 C CA . GLY A 1 300 ? -34.773 -20.151 34.192 1.00 70.44 300 GLY A CA 1
ATOM 2185 C C . GLY A 1 300 ? -35.310 -18.835 33.624 1.00 70.44 300 GLY A C 1
ATOM 2186 O O . GLY A 1 300 ? -34.577 -18.104 32.964 1.00 70.44 300 GLY A O 1
ATOM 2187 N N . LEU A 1 301 ? -36.598 -18.570 33.855 1.00 73.69 301 LEU A N 1
ATOM 2188 C CA . LEU A 1 301 ? -37.269 -17.321 33.490 1.00 73.69 301 LEU A CA 1
ATOM 2189 C C . LEU A 1 301 ? -37.724 -16.584 34.758 1.00 73.69 301 LEU A C 1
ATOM 2191 O O . LEU A 1 301 ? -38.006 -17.222 35.777 1.00 73.69 301 LEU A O 1
ATOM 2195 N N . ASP A 1 302 ? -37.804 -15.257 34.696 1.00 73.44 302 ASP A N 1
ATOM 2196 C CA . ASP A 1 302 ? -38.473 -14.448 35.716 1.00 73.44 302 ASP A CA 1
ATOM 2197 C C . ASP A 1 302 ? -39.997 -14.726 35.747 1.00 73.44 302 ASP A C 1
ATOM 2199 O O . ASP A 1 302 ? -40.524 -15.418 34.868 1.00 73.44 302 ASP A O 1
ATOM 2203 N N . PRO A 1 303 ? -40.745 -14.224 36.749 1.00 77.94 303 PRO A N 1
ATOM 2204 C CA . PRO A 1 303 ? -42.200 -14.395 36.804 1.00 77.94 303 PRO A CA 1
ATOM 2205 C C . PRO A 1 303 ? -42.974 -13.830 35.596 1.00 77.94 303 PRO A C 1
ATOM 2207 O O . PRO A 1 303 ? -44.133 -14.198 35.415 1.00 77.94 303 PRO A O 1
ATOM 2210 N N . ALA A 1 304 ? -42.356 -12.968 34.781 1.00 74.31 304 ALA A N 1
ATOM 2211 C CA . ALA A 1 304 ? -42.909 -12.437 33.535 1.00 74.31 304 ALA A CA 1
ATOM 2212 C C . ALA A 1 304 ? -42.478 -13.232 32.282 1.00 74.31 304 ALA A C 1
ATOM 2214 O O . ALA A 1 304 ? -42.942 -12.934 31.183 1.00 74.31 304 ALA A O 1
ATOM 2215 N N . GLY A 1 305 ? -41.637 -14.261 32.425 1.00 77.81 305 GLY A N 1
ATOM 2216 C CA . GLY A 1 305 ? -41.161 -15.093 31.323 1.00 77.81 305 GLY A CA 1
ATOM 2217 C C . GLY A 1 305 ? -39.885 -14.596 30.631 1.00 77.81 305 GLY A C 1
ATOM 2218 O O . GLY A 1 305 ? -39.553 -15.115 29.566 1.00 77.81 305 GLY A O 1
ATOM 2219 N N . ASN A 1 306 ? -39.155 -13.630 31.194 1.00 73.00 306 ASN A N 1
ATOM 2220 C CA . ASN A 1 306 ? -37.908 -13.110 30.621 1.00 73.00 306 ASN A CA 1
ATOM 2221 C C . ASN A 1 306 ? -36.674 -13.857 31.138 1.00 73.00 306 ASN A C 1
ATOM 2223 O O . ASN A 1 306 ? -36.688 -14.444 32.219 1.00 73.00 306 ASN A O 1
ATOM 2227 N N . SER A 1 307 ? -35.577 -13.820 30.375 1.00 69.81 307 SER A N 1
ATOM 2228 C CA . SER A 1 307 ? -34.292 -14.381 30.816 1.00 69.81 307 SER A CA 1
ATOM 2229 C C . SER A 1 307 ? -33.742 -13.660 32.057 1.00 69.81 307 SER A C 1
ATOM 2231 O O . SER A 1 307 ? -34.006 -12.469 32.228 1.00 69.81 307 SER A O 1
ATOM 2233 N N . PRO A 1 308 ? -32.948 -14.339 32.908 1.00 68.19 308 PRO A N 1
ATOM 2234 C CA . PRO A 1 308 ? -32.445 -13.750 34.141 1.00 68.19 308 PRO A CA 1
ATOM 2235 C C . PRO A 1 308 ? -31.515 -12.577 33.831 1.00 68.19 308 PRO A C 1
ATOM 2237 O O . PRO A 1 308 ? -30.590 -12.702 33.028 1.00 68.19 308 PRO A O 1
ATOM 2240 N N . THR A 1 309 ? -31.728 -11.456 34.509 1.00 66.94 309 THR A N 1
ATOM 2241 C CA . THR A 1 309 ? -30.827 -10.298 34.514 1.00 66.94 309 THR A CA 1
ATOM 2242 C C . THR A 1 309 ? -30.225 -10.120 35.905 1.00 66.94 309 THR A C 1
ATOM 2244 O O . THR A 1 309 ? -30.727 -10.672 36.883 1.00 66.94 309 THR A O 1
ATOM 2247 N N . SER A 1 310 ? -29.146 -9.345 36.024 1.00 67.81 310 SER A N 1
ATOM 2248 C CA . SER A 1 310 ? -28.664 -8.918 37.344 1.00 67.81 310 SER A CA 1
ATOM 2249 C C . SER A 1 310 ? -29.716 -8.027 38.029 1.00 67.81 310 SER A C 1
ATOM 2251 O O . SER A 1 310 ? -30.288 -7.162 37.366 1.00 67.81 310 SER A O 1
ATOM 2253 N N . G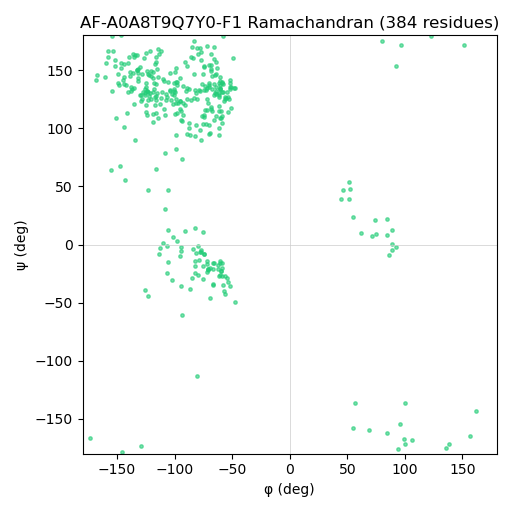LY A 1 311 ? -29.980 -8.245 39.323 1.00 75.19 311 GLY A N 1
ATOM 2254 C CA . GLY A 1 311 ? -30.981 -7.511 40.117 1.00 75.19 311 GLY A CA 1
ATOM 2255 C C . GLY A 1 311 ? -32.054 -8.399 40.768 1.00 75.19 311 GLY A C 1
ATOM 2256 O O . GLY A 1 311 ? -32.044 -9.623 40.619 1.00 75.19 311 GLY A O 1
ATOM 2257 N N . LEU A 1 312 ? -32.982 -7.788 41.514 1.00 82.50 312 LEU A N 1
ATOM 2258 C CA . LEU A 1 312 ? -34.183 -8.450 42.043 1.00 82.50 312 LEU A CA 1
ATOM 2259 C C . LEU A 1 312 ? -35.396 -8.119 41.174 1.00 82.50 312 LEU A C 1
ATOM 2261 O O . LEU A 1 312 ? -35.595 -6.972 40.793 1.00 82.50 312 LEU A O 1
ATOM 2265 N N . TYR A 1 313 ? -36.250 -9.105 40.909 1.00 85.38 313 TYR A N 1
ATOM 2266 C CA . TYR A 1 313 ? -37.550 -8.854 40.292 1.00 85.38 313 TYR A CA 1
ATOM 2267 C C . TYR A 1 313 ? -38.490 -8.287 41.356 1.00 85.38 313 TYR A C 1
ATOM 2269 O O . TYR A 1 313 ? -38.851 -8.989 42.308 1.00 85.38 313 TYR A O 1
ATOM 2277 N N . ALA A 1 314 ? -38.831 -7.009 41.227 1.00 89.06 314 ALA A N 1
ATOM 2278 C CA . ALA A 1 314 ? -39.699 -6.287 42.139 1.00 89.06 314 ALA A CA 1
ATOM 2279 C C . ALA A 1 314 ? -41.111 -6.184 41.561 1.00 89.06 314 ALA A C 1
ATOM 2281 O O . ALA A 1 314 ? -41.313 -5.809 40.407 1.00 89.06 314 ALA A O 1
ATOM 2282 N N . GLU A 1 315 ? -42.089 -6.510 42.394 1.00 91.50 315 GLU A N 1
ATOM 2283 C CA . GLU A 1 315 ? -43.515 -6.409 42.121 1.00 91.50 315 GLU A CA 1
ATOM 2284 C C . GLU A 1 315 ? -44.112 -5.394 43.091 1.00 91.50 315 GLU A C 1
ATOM 2286 O O . GLU A 1 315 ? -43.974 -5.555 44.305 1.00 91.50 315 GLU A O 1
ATOM 2291 N N . TYR A 1 316 ? -44.781 -4.369 42.574 1.00 92.06 316 TYR A N 1
ATOM 2292 C CA . TYR A 1 316 ? -45.369 -3.295 43.369 1.00 92.06 316 TYR A CA 1
ATOM 2293 C C . TYR A 1 316 ? -46.895 -3.401 43.368 1.00 92.06 316 TYR A C 1
ATOM 2295 O O . TYR A 1 316 ? -47.519 -3.705 42.346 1.00 92.06 316 TYR A O 1
ATOM 2303 N N . PHE A 1 317 ? -47.490 -3.128 44.524 1.00 92.81 317 PHE A N 1
ATOM 2304 C CA . PHE A 1 317 ? -48.912 -3.278 44.813 1.00 92.81 317 PHE A CA 1
ATOM 2305 C C . PHE A 1 317 ? -49.445 -2.016 45.485 1.00 92.81 317 PHE A C 1
ATOM 2307 O O . PHE A 1 317 ? -48.780 -1.455 46.356 1.00 92.81 317 PHE A O 1
ATOM 2314 N N . THR A 1 318 ? -50.657 -1.612 45.117 1.00 92.00 318 THR A N 1
ATOM 2315 C CA . THR A 1 318 ? -51.375 -0.533 45.798 1.00 92.00 318 THR A CA 1
ATOM 2316 C C . THR A 1 318 ? -51.812 -0.979 47.187 1.00 92.00 318 THR A C 1
ATOM 2318 O O . THR A 1 318 ? -52.328 -2.086 47.360 1.00 92.00 318 THR A O 1
ATOM 2321 N N . GLY A 1 319 ? -51.647 -0.097 48.167 1.00 89.12 319 GLY A N 1
ATOM 2322 C CA . GLY A 1 319 ? -52.062 -0.286 49.547 1.00 89.12 319 GLY A CA 1
ATOM 2323 C C . GLY A 1 319 ? -50.957 -0.785 50.477 1.00 89.12 319 GLY A C 1
ATOM 2324 O O . GLY A 1 319 ? -49.855 -1.171 50.078 1.00 89.12 319 GLY A O 1
ATOM 2325 N N . TYR A 1 320 ? -51.288 -0.784 51.766 1.00 89.31 320 TYR A N 1
ATOM 2326 C CA . TYR A 1 320 ? -50.387 -1.159 52.848 1.00 89.31 320 TYR A CA 1
ATOM 2327 C C . TYR A 1 320 ? -50.510 -2.650 53.198 1.00 89.31 320 TYR A C 1
ATOM 2329 O O . TYR A 1 320 ? -51.578 -3.123 53.589 1.00 89.31 320 TYR A O 1
ATOM 2337 N N . PHE A 1 321 ? -49.395 -3.383 53.106 1.00 92.56 321 PHE A N 1
ATOM 2338 C CA . PHE A 1 321 ? -49.295 -4.825 53.365 1.00 92.56 321 PHE A CA 1
ATOM 2339 C C . PHE A 1 321 ? -49.875 -5.241 54.725 1.00 92.56 321 PHE A C 1
ATOM 2341 O O . PHE A 1 321 ? -50.454 -6.322 54.844 1.00 92.56 321 PHE A O 1
ATOM 2348 N N . ASN A 1 322 ? -49.717 -4.393 55.750 1.00 90.19 322 ASN A N 1
ATOM 2349 C CA . ASN A 1 322 ? -50.254 -4.575 57.103 1.00 90.19 322 ASN A CA 1
ATOM 2350 C C . ASN A 1 322 ? -50.077 -5.998 57.675 1.00 90.19 322 ASN A C 1
ATOM 2352 O O . ASN A 1 322 ? -50.978 -6.551 58.306 1.00 90.19 322 ASN A O 1
ATOM 2356 N N . ASN A 1 323 ? -48.926 -6.624 57.409 1.00 90.06 323 ASN A N 1
ATOM 2357 C CA . ASN A 1 323 ? -48.605 -7.990 57.833 1.00 90.06 323 ASN A CA 1
ATOM 2358 C C . ASN A 1 323 ? -49.623 -9.061 57.396 1.00 90.06 323 ASN A C 1
ATOM 2360 O O . ASN A 1 323 ? -49.708 -10.111 58.029 1.00 90.06 323 ASN A O 1
ATOM 2364 N N . SER A 1 324 ? -50.391 -8.824 56.327 1.00 90.56 324 SER A N 1
ATOM 2365 C CA . SER A 1 324 ? -51.382 -9.763 55.798 1.00 90.56 324 SER A CA 1
ATOM 2366 C C . SER A 1 324 ? -50.761 -10.629 54.698 1.00 90.56 324 SER A C 1
ATOM 2368 O O . SER A 1 324 ? -50.588 -10.152 53.576 1.00 90.56 324 SER A O 1
ATOM 2370 N N . PRO A 1 325 ? -50.455 -11.921 54.933 1.00 80.38 325 PRO A N 1
ATOM 2371 C CA . PRO A 1 325 ? -49.766 -12.745 53.934 1.00 80.38 325 PRO A CA 1
ATOM 2372 C C . PRO A 1 325 ? -50.555 -12.908 52.627 1.00 80.38 325 PRO A C 1
ATOM 2374 O O . PRO A 1 325 ? -49.966 -13.082 51.562 1.00 80.38 325 PRO A O 1
ATOM 2377 N N . GLY A 1 326 ? -51.889 -12.816 52.698 1.00 88.75 326 GLY A N 1
ATOM 2378 C CA . GLY A 1 326 ? -52.776 -12.875 51.535 1.00 88.75 326 GLY A CA 1
ATOM 2379 C C . GLY A 1 326 ? -52.726 -11.633 50.642 1.00 88.75 326 GLY A C 1
ATOM 2380 O O . GLY A 1 326 ? -53.185 -11.702 49.506 1.00 88.75 326 GLY A O 1
ATOM 2381 N N . PHE A 1 327 ? -52.146 -10.522 51.106 1.00 90.69 327 PHE A N 1
ATOM 2382 C CA . PHE A 1 327 ? -52.061 -9.265 50.357 1.00 90.69 327 PHE A CA 1
ATOM 2383 C C . PHE A 1 327 ? -51.385 -9.446 48.987 1.00 90.69 327 PHE A C 1
ATOM 2385 O O . PHE A 1 327 ? -51.889 -8.987 47.969 1.00 90.69 327 PHE A O 1
ATOM 2392 N N . PHE A 1 328 ? -50.300 -10.222 48.928 1.00 91.00 328 PHE A N 1
ATOM 2393 C CA . PHE A 1 328 ? -49.545 -10.451 47.690 1.00 91.00 328 PHE A CA 1
ATOM 2394 C C . PHE A 1 328 ? -50.137 -11.537 46.770 1.00 91.00 328 PHE A C 1
ATOM 2396 O O . PHE A 1 328 ? -49.443 -12.030 45.875 1.00 91.00 328 PHE A O 1
ATOM 2403 N N . SER A 1 329 ? -51.382 -11.962 47.004 1.00 89.19 329 SER A N 1
ATOM 2404 C CA . SER A 1 329 ? -52.093 -12.891 46.110 1.00 89.19 329 SER A CA 1
ATOM 2405 C C . SER A 1 329 ? -52.744 -12.192 44.913 1.00 89.19 329 SER A C 1
ATOM 2407 O O . SER A 1 329 ? -53.033 -12.848 43.913 1.00 89.19 329 SER A O 1
ATOM 2409 N N . ALA A 1 330 ? -52.944 -10.874 44.997 1.00 86.94 330 ALA A N 1
ATOM 2410 C CA . ALA A 1 330 ? -53.403 -10.059 43.881 1.00 86.94 330 ALA A CA 1
ATOM 2411 C C . ALA A 1 330 ? -52.336 -9.964 42.775 1.00 86.94 330 ALA A C 1
ATOM 2413 O O . ALA A 1 330 ? -51.159 -10.257 42.994 1.00 86.94 330 ALA A O 1
ATOM 2414 N N . ALA A 1 331 ? -52.750 -9.540 41.579 1.00 88.50 331 ALA A N 1
ATOM 2415 C CA . ALA A 1 331 ? -51.810 -9.180 40.523 1.00 88.50 331 ALA A CA 1
ATOM 2416 C C . ALA A 1 331 ? -51.090 -7.867 40.890 1.00 88.50 331 ALA A C 1
ATOM 2418 O O . ALA A 1 331 ? -51.740 -6.957 41.412 1.00 88.50 331 ALA A O 1
ATOM 2419 N N . PRO A 1 332 ? -49.775 -7.749 40.637 1.00 91.06 332 PRO A N 1
ATOM 2420 C CA . PRO A 1 332 ? -49.064 -6.495 40.850 1.00 91.06 332 PRO A CA 1
ATOM 2421 C C . PRO A 1 332 ? -49.515 -5.426 39.852 1.00 91.06 332 PRO A C 1
ATOM 2423 O O . PRO A 1 332 ? -49.864 -5.736 38.713 1.00 91.06 332 PRO A O 1
ATOM 2426 N N . GLY A 1 333 ? -49.469 -4.162 40.273 1.00 89.31 333 GLY A N 1
ATOM 2427 C CA . GLY A 1 333 ? -49.738 -3.020 39.396 1.00 89.31 333 GLY A CA 1
ATOM 2428 C C . GLY A 1 333 ? -48.522 -2.612 38.554 1.00 89.31 333 GLY A C 1
ATOM 2429 O O . GLY A 1 333 ? -48.680 -2.060 37.470 1.00 89.31 333 GLY A O 1
ATOM 2430 N N . LEU A 1 334 ? -47.309 -2.929 39.021 1.00 89.12 334 LEU A N 1
ATOM 2431 C CA . LEU A 1 334 ? -46.050 -2.719 38.303 1.00 89.12 334 LEU A CA 1
ATOM 2432 C C . LEU A 1 334 ? -45.090 -3.865 38.609 1.00 89.12 334 LEU A C 1
ATOM 2434 O O . LEU A 1 334 ? -45.031 -4.371 39.732 1.00 89.12 334 LEU A O 1
ATOM 2438 N N . SER A 1 335 ? -44.308 -4.273 37.619 1.00 88.88 335 SER A N 1
ATOM 2439 C CA . SER A 1 335 ? -43.188 -5.186 37.827 1.00 88.88 335 SER A CA 1
ATOM 2440 C C . SER A 1 335 ? -41.982 -4.732 37.022 1.00 88.88 335 SER A C 1
ATOM 2442 O O . SER A 1 335 ? -42.131 -4.350 35.861 1.00 88.88 335 SER A O 1
ATOM 2444 N N . ARG A 1 336 ? -40.798 -4.750 37.638 1.00 85.38 336 ARG A N 1
ATOM 2445 C CA . ARG A 1 336 ? -39.525 -4.414 36.987 1.00 85.38 336 ARG A CA 1
ATOM 2446 C C . ARG A 1 336 ? -38.340 -5.023 37.734 1.00 85.38 336 ARG A C 1
ATOM 2448 O O . ARG A 1 336 ? -38.476 -5.463 38.873 1.00 85.38 336 ARG A O 1
ATOM 2455 N N . THR A 1 337 ? -37.176 -5.024 37.098 1.00 82.38 337 THR A N 1
ATOM 2456 C CA . THR A 1 337 ? -35.923 -5.432 37.741 1.00 82.38 337 THR A CA 1
ATOM 2457 C C . THR A 1 337 ? -35.302 -4.252 38.479 1.00 82.38 337 THR A C 1
ATOM 2459 O O . THR A 1 337 ? -35.011 -3.231 37.862 1.00 82.38 337 THR A O 1
ATOM 2462 N N . GLU A 1 338 ? -35.050 -4.426 39.774 1.00 83.44 338 GLU A N 1
ATOM 2463 C CA . GLU A 1 338 ? -34.274 -3.502 40.597 1.00 83.44 338 GLU A CA 1
ATOM 2464 C C . GLU A 1 338 ? -32.801 -3.929 40.625 1.00 83.44 338 GLU A C 1
ATOM 2466 O O . GLU A 1 338 ? -32.482 -4.979 41.199 1.00 83.44 338 GLU A O 1
ATOM 2471 N N . PRO A 1 339 ? -31.880 -3.162 40.012 1.00 71.44 339 PRO A N 1
ATOM 2472 C CA . PRO A 1 339 ? -30.463 -3.516 39.984 1.00 71.44 339 PRO A CA 1
ATOM 2473 C C . PRO A 1 339 ? -29.788 -3.338 41.353 1.00 71.44 339 PRO A C 1
ATOM 2475 O O . PRO A 1 339 ? -28.774 -3.983 41.619 1.00 71.44 339 PRO A O 1
ATOM 2478 N N . VAL A 1 340 ? -30.343 -2.481 42.219 1.00 72.81 340 VAL A N 1
ATOM 2479 C CA . VAL A 1 340 ? -29.835 -2.155 43.558 1.00 72.81 340 VAL A CA 1
ATOM 2480 C C . VAL A 1 340 ? -31.022 -1.974 44.508 1.00 72.81 340 VAL A C 1
ATOM 2482 O O . VAL A 1 340 ? -32.008 -1.346 44.144 1.00 72.81 340 VAL A O 1
ATOM 2485 N N . ILE A 1 341 ? -30.925 -2.509 45.730 1.00 80.12 341 ILE A N 1
ATOM 2486 C CA . ILE A 1 341 ? -31.887 -2.257 46.815 1.00 80.12 341 ILE A CA 1
ATOM 2487 C C . ILE A 1 341 ? -31.293 -1.190 47.731 1.00 80.12 341 ILE A C 1
ATOM 2489 O O . ILE A 1 341 ? -30.666 -1.499 48.743 1.00 80.12 341 ILE A O 1
ATOM 2493 N N . ASP A 1 342 ? -31.451 0.065 47.327 1.00 78.88 342 ASP A N 1
ATOM 2494 C CA . ASP A 1 342 ? -31.077 1.243 48.108 1.00 78.88 342 ASP A CA 1
ATOM 2495 C C . ASP A 1 342 ? -32.226 2.244 48.038 1.00 78.88 342 ASP A C 1
ATOM 2497 O O . ASP A 1 342 ? -32.306 3.060 47.121 1.00 78.88 342 ASP A O 1
ATOM 2501 N N . PHE A 1 343 ? -33.142 2.120 49.001 1.00 82.88 343 PHE A N 1
ATOM 2502 C CA . PHE A 1 343 ? -34.329 2.961 49.091 1.00 82.88 343 PHE A CA 1
ATOM 2503 C C . PHE A 1 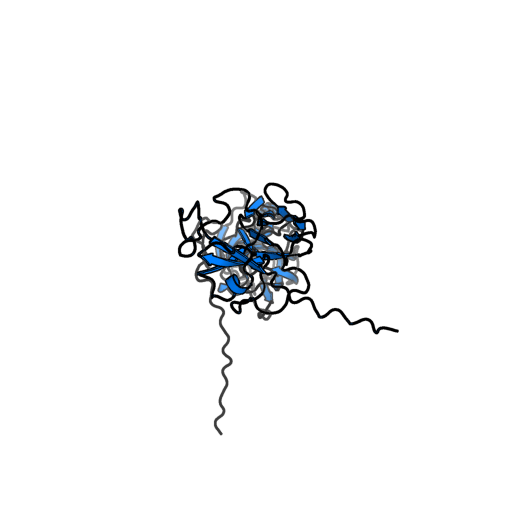343 ? -34.223 3.993 50.219 1.00 82.88 343 PHE A C 1
ATOM 2505 O O . PHE A 1 343 ? -35.095 4.101 51.077 1.00 82.88 343 PHE A O 1
ATOM 2512 N N . SER A 1 344 ? -33.078 4.673 50.293 1.00 78.00 344 SER A N 1
ATOM 2513 C CA . SER A 1 344 ? -32.720 5.545 51.419 1.00 78.00 344 SER A CA 1
ATOM 2514 C C . SER A 1 344 ? -33.331 6.954 51.375 1.00 78.00 344 SER A C 1
ATOM 2516 O O . SER A 1 344 ? -33.214 7.685 52.358 1.00 78.00 344 SER A O 1
ATOM 2518 N N . GLY A 1 345 ? -33.997 7.337 50.282 1.00 77.62 345 GLY A N 1
ATOM 2519 C CA . GLY A 1 345 ? -34.729 8.605 50.151 1.00 77.62 345 GLY A CA 1
ATOM 2520 C C . GLY A 1 345 ? -36.099 8.412 49.503 1.00 77.62 345 GLY A C 1
ATOM 2521 O O . GLY A 1 345 ? -36.312 7.404 48.840 1.00 77.62 345 GLY A O 1
ATOM 2522 N N . GLU A 1 346 ? -37.013 9.366 49.660 1.00 71.06 346 GLU A N 1
ATOM 2523 C CA . GLU A 1 346 ? -38.398 9.238 49.163 1.00 71.06 346 GLU A CA 1
ATOM 2524 C C . GLU A 1 346 ? -38.454 8.975 47.638 1.00 71.06 346 GLU A C 1
ATOM 2526 O O . GLU A 1 346 ? -39.140 8.066 47.171 1.00 71.06 346 GLU A O 1
ATOM 2531 N N . ASP A 1 347 ? -37.587 9.635 46.861 1.00 74.38 347 ASP A N 1
ATOM 2532 C CA . ASP A 1 347 ? -37.503 9.481 45.399 1.00 74.38 347 ASP A CA 1
ATOM 2533 C C . ASP A 1 347 ? -36.840 8.167 44.928 1.00 74.38 347 ASP A C 1
ATOM 2535 O O . ASP A 1 347 ? -36.811 7.859 43.732 1.00 74.38 347 ASP A O 1
ATOM 2539 N N . SER A 1 348 ? -36.260 7.382 45.840 1.00 78.81 348 SER A N 1
ATOM 2540 C CA . SER A 1 348 ? -35.425 6.216 45.501 1.00 78.81 348 SER A CA 1
ATOM 2541 C C . SER A 1 348 ? -36.196 5.068 44.844 1.00 78.81 348 SER A C 1
ATOM 2543 O O . SER A 1 348 ? -35.614 4.249 44.131 1.00 78.81 348 SER A O 1
ATOM 2545 N N . PHE A 1 349 ? -37.515 5.023 45.030 1.00 82.06 349 PHE A N 1
ATOM 2546 C CA . PHE A 1 349 ? -38.394 4.065 44.364 1.00 82.06 349 PHE A CA 1
ATOM 2547 C C . PHE A 1 349 ? -38.706 4.451 42.913 1.00 82.06 349 PHE A C 1
ATOM 2549 O O . PHE A 1 349 ? -39.318 3.660 42.191 1.00 82.06 349 PHE A O 1
ATOM 2556 N N . GLY A 1 350 ? -38.282 5.630 42.449 1.00 78.88 350 GLY A N 1
ATOM 2557 C CA . GLY A 1 350 ? -38.602 6.142 41.120 1.00 78.88 350 GLY A CA 1
ATOM 2558 C C . GLY A 1 350 ? -40.110 6.196 40.853 1.00 78.88 350 GLY A C 1
ATOM 2559 O O . GLY A 1 350 ? -40.933 6.188 41.764 1.00 78.88 350 GLY A O 1
ATOM 2560 N N . SER A 1 351 ? -40.491 6.205 39.573 1.00 82.50 351 SER A N 1
ATOM 2561 C CA . SER A 1 351 ? -41.907 6.266 39.201 1.00 82.50 351 SER A CA 1
ATOM 2562 C C . SER A 1 351 ? -42.659 4.982 39.564 1.00 82.50 351 SER A C 1
ATOM 2564 O O . SER A 1 351 ? -42.396 3.920 38.991 1.00 82.50 351 SER A O 1
ATOM 2566 N N . LEU A 1 352 ? -43.633 5.110 40.473 1.00 85.06 352 LEU A N 1
ATOM 2567 C CA . LEU A 1 352 ? -44.646 4.095 40.809 1.00 85.06 352 LEU A CA 1
ATOM 2568 C C . LEU A 1 352 ? -46.045 4.476 40.287 1.00 85.06 352 LEU A C 1
ATOM 2570 O O . LEU A 1 352 ? -47.075 4.151 40.88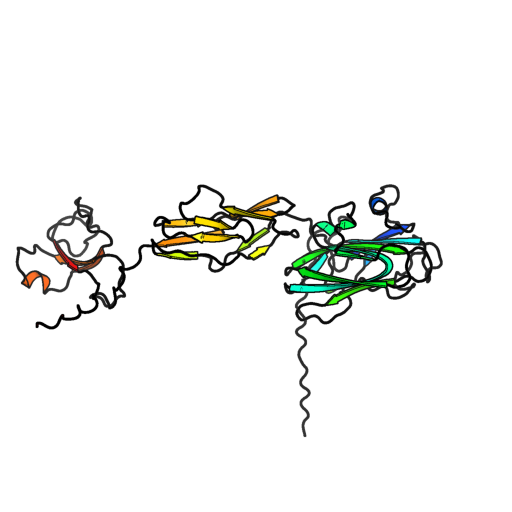7 1.00 85.06 352 LEU A O 1
ATOM 2574 N N . THR A 1 353 ? -46.097 5.198 39.164 1.00 80.50 353 THR A N 1
ATOM 2575 C CA . THR A 1 353 ? -47.354 5.631 38.542 1.00 80.50 353 THR A CA 1
ATOM 2576 C C . THR A 1 353 ? -48.258 4.433 38.241 1.00 80.50 353 THR A C 1
ATOM 2578 O O . THR A 1 353 ? -47.847 3.484 37.578 1.00 80.50 353 THR A O 1
ATOM 2581 N N . GLY A 1 354 ? -49.504 4.490 38.722 1.00 77.38 354 GLY A N 1
ATOM 2582 C CA . GLY A 1 354 ? -50.481 3.404 38.588 1.00 77.38 354 GLY A CA 1
ATOM 2583 C C . GLY A 1 354 ? -50.456 2.375 39.722 1.00 77.38 354 GLY A C 1
ATOM 2584 O O . GLY A 1 354 ? -51.253 1.441 39.687 1.00 77.38 354 GLY A O 1
ATOM 2585 N N . VAL A 1 355 ? -49.582 2.546 40.722 1.00 83.81 355 VAL A N 1
ATOM 2586 C CA . VAL A 1 355 ? -49.499 1.665 41.897 1.00 83.81 355 VAL A CA 1
ATOM 2587 C C . VAL A 1 355 ? -49.612 2.416 43.218 1.00 83.81 355 VAL A C 1
ATOM 2589 O O . VAL A 1 355 ? -50.264 1.903 44.121 1.00 83.81 355 VAL A O 1
ATOM 2592 N N . ALA A 1 356 ? -49.012 3.599 43.343 1.00 80.44 356 ALA A N 1
ATOM 2593 C CA . ALA A 1 356 ? -49.123 4.405 44.560 1.00 80.44 356 ALA A CA 1
ATOM 2594 C C . ALA A 1 356 ? -50.599 4.722 44.881 1.00 80.44 356 ALA A C 1
ATOM 2596 O O . ALA A 1 356 ? -51.360 5.08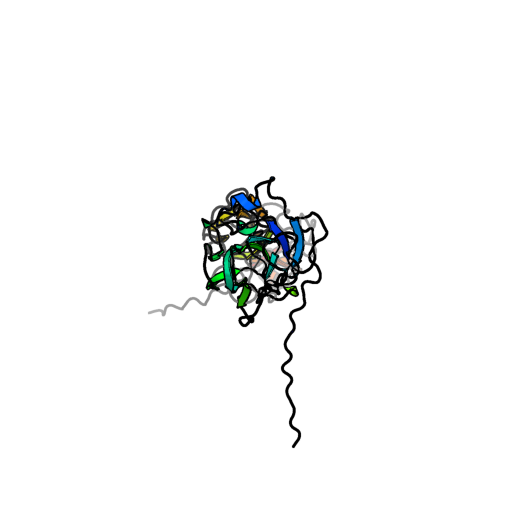9 43.978 1.00 80.44 356 ALA A O 1
ATOM 2597 N N . GLY A 1 357 ? -51.010 4.505 46.136 1.00 75.94 357 GLY A N 1
ATOM 2598 C CA . GLY A 1 357 ? -52.369 4.798 46.612 1.00 75.94 357 GLY A CA 1
ATOM 2599 C C . GLY A 1 357 ? -52.577 6.282 46.921 1.00 75.94 357 GLY A C 1
ATOM 2600 O O . GLY A 1 357 ? -53.687 6.789 46.760 1.00 75.94 357 GLY A O 1
ATOM 2601 N N . ASP A 1 358 ? -51.4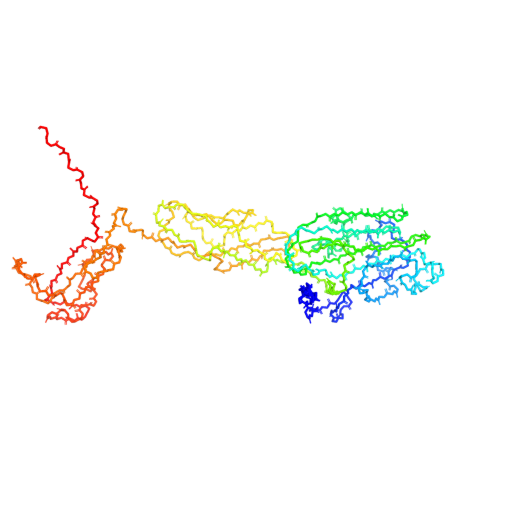85 6.971 47.259 1.00 77.12 358 ASP A N 1
ATOM 2602 C CA . ASP A 1 358 ? -51.400 8.415 47.477 1.00 77.12 358 ASP A CA 1
ATOM 2603 C C . ASP A 1 358 ? -50.012 8.934 47.027 1.00 77.12 358 ASP A C 1
ATOM 2605 O O . ASP A 1 358 ? -49.172 8.167 46.543 1.00 77.12 358 ASP A O 1
ATOM 2609 N N . GLY A 1 359 ? -49.761 10.236 47.153 1.00 74.50 359 GLY A N 1
ATOM 2610 C CA . GLY A 1 359 ? -48.468 10.855 46.857 1.00 74.50 359 GLY A CA 1
ATOM 2611 C C . GLY A 1 359 ? -48.264 11.210 45.378 1.00 74.50 359 GLY A C 1
ATOM 2612 O O . GLY A 1 359 ? -49.208 11.348 44.592 1.00 74.50 359 GLY A O 1
ATOM 2613 N N . THR A 1 360 ? -47.008 11.422 44.977 1.00 74.06 360 THR A N 1
ATOM 2614 C CA . THR A 1 360 ? -46.630 11.780 43.599 1.00 74.06 360 THR A CA 1
ATOM 2615 C C . THR A 1 360 ? -45.801 10.689 42.928 1.00 74.06 360 THR A C 1
ATOM 2617 O O . THR A 1 360 ? -45.300 9.771 43.564 1.00 74.06 360 THR A O 1
ATOM 2620 N N . ALA A 1 361 ? -45.598 10.793 41.611 1.00 66.50 361 ALA A N 1
ATOM 2621 C CA . ALA A 1 361 ? -44.744 9.848 40.889 1.00 66.50 361 ALA A CA 1
ATOM 2622 C C . ALA A 1 361 ? -43.288 9.824 41.396 1.00 66.50 361 ALA A C 1
ATOM 2624 O O . ALA A 1 361 ? -42.617 8.825 41.177 1.00 66.50 361 ALA A O 1
ATOM 2625 N N . ASN A 1 362 ? -42.817 10.893 42.045 1.00 67.50 362 ASN A N 1
ATOM 2626 C CA . ASN A 1 362 ? -41.469 10.976 42.612 1.00 67.50 362 ASN A CA 1
ATOM 2627 C C . ASN A 1 362 ? -41.468 10.882 44.146 1.00 67.50 362 ASN A C 1
ATOM 2629 O O . ASN A 1 362 ? -40.402 10.929 44.731 1.00 67.50 362 ASN A O 1
ATOM 2633 N N . ASP A 1 363 ? -42.639 10.768 44.772 1.00 77.44 363 ASP A N 1
ATOM 2634 C CA . ASP A 1 363 ? -42.824 10.658 46.224 1.00 77.44 363 ASP A CA 1
ATOM 2635 C C . ASP A 1 363 ? -44.057 9.772 46.475 1.00 77.44 363 ASP A C 1
ATOM 2637 O O . ASP A 1 363 ? -45.146 10.286 46.749 1.00 77.44 363 ASP A O 1
ATOM 2641 N N . PRO A 1 364 ? -43.972 8.471 46.137 1.00 81.19 364 PRO A N 1
ATOM 2642 C CA . PRO A 1 364 ? -45.136 7.601 46.117 1.00 81.19 364 PRO A CA 1
ATOM 2643 C C . PRO A 1 364 ? -45.479 7.099 47.521 1.00 81.19 364 PRO A C 1
ATOM 2645 O O . PRO A 1 364 ? -44.644 6.495 48.187 1.00 81.19 364 PRO A O 1
ATOM 2648 N N . ASP A 1 365 ? -46.746 7.222 47.907 1.00 84.88 365 ASP A N 1
ATOM 2649 C CA . ASP A 1 365 ? -47.263 6.746 49.188 1.00 84.88 365 ASP A CA 1
ATOM 2650 C C . ASP A 1 365 ? -48.236 5.570 49.015 1.00 84.88 365 ASP A C 1
ATOM 2652 O O . ASP A 1 365 ? -48.713 5.241 47.922 1.00 84.88 365 ASP A O 1
ATOM 2656 N N . GLU A 1 366 ? -48.532 4.903 50.134 1.00 89.69 366 GLU A N 1
ATOM 2657 C CA . GLU A 1 366 ? -49.511 3.813 50.216 1.00 89.69 366 GLU A CA 1
ATOM 2658 C C . GLU A 1 366 ? -49.281 2.691 49.189 1.00 89.69 366 GLU A C 1
ATOM 2660 O O . GLU A 1 366 ? -50.204 2.231 48.511 1.00 89.69 366 GLU A O 1
ATOM 2665 N N . PHE A 1 367 ? -48.044 2.216 49.077 1.00 91.81 367 PHE A N 1
ATOM 2666 C CA . PHE A 1 367 ? -47.712 1.045 48.274 1.00 91.81 367 PHE A CA 1
ATOM 2667 C C . PHE A 1 367 ? -46.991 -0.015 49.107 1.00 91.81 367 PHE A C 1
ATOM 2669 O O . PHE A 1 367 ? -46.496 0.223 50.208 1.00 91.81 367 PHE A O 1
ATOM 2676 N N . SER A 1 368 ? -46.926 -1.222 48.559 1.00 92.56 368 SER A N 1
ATOM 2677 C CA . SER A 1 368 ? -46.139 -2.325 49.101 1.00 92.56 368 SER A CA 1
ATOM 2678 C C . SER A 1 368 ? -45.396 -3.024 47.972 1.00 92.56 368 SER A C 1
ATOM 2680 O O . SER A 1 368 ? -45.903 -3.117 46.856 1.00 92.56 368 SER A O 1
ATOM 2682 N N . ALA A 1 369 ? -44.211 -3.559 48.255 1.00 91.94 369 ALA A N 1
ATOM 2683 C CA . ALA A 1 369 ? -43.406 -4.268 47.268 1.00 91.94 369 ALA A CA 1
ATOM 2684 C C . ALA A 1 369 ? -43.101 -5.705 47.707 1.00 91.94 369 ALA A C 1
ATOM 2686 O O . ALA A 1 369 ? -42.887 -5.989 48.886 1.00 91.94 369 ALA A O 1
ATOM 2687 N N . ARG A 1 370 ? -43.040 -6.613 46.733 1.00 90.50 370 ARG A N 1
ATOM 2688 C CA . ARG A 1 370 ? -42.507 -7.969 46.874 1.00 90.50 370 ARG A CA 1
ATOM 2689 C C . ARG A 1 370 ? -41.302 -8.100 45.954 1.00 90.50 370 ARG A C 1
ATOM 2691 O O . ARG A 1 370 ? -41.437 -7.960 44.746 1.00 90.50 370 ARG A O 1
ATOM 2698 N N . MET A 1 371 ? -40.139 -8.401 46.520 1.00 88.25 371 MET A N 1
ATOM 2699 C CA . MET A 1 371 ? -38.891 -8.550 45.768 1.00 88.25 371 MET A CA 1
ATOM 2700 C C . MET A 1 371 ? -38.456 -10.010 45.770 1.00 88.25 371 MET A C 1
ATOM 2702 O O . MET A 1 371 ? -38.443 -10.664 46.814 1.00 88.25 371 MET A O 1
ATOM 2706 N N . ARG A 1 372 ? -38.122 -10.538 44.593 1.00 79.62 372 ARG A N 1
ATOM 2707 C CA . ARG A 1 372 ? -37.742 -11.938 44.400 1.00 79.62 372 ARG A CA 1
ATOM 2708 C C . ARG A 1 372 ? -36.392 -12.016 43.705 1.00 79.62 372 ARG A C 1
ATOM 2710 O O . ARG A 1 372 ? -36.183 -11.401 42.662 1.00 79.62 372 ARG A O 1
ATOM 2717 N N . ALA A 1 373 ? -35.488 -12.821 44.255 1.00 71.19 373 ALA A N 1
ATOM 2718 C CA . ALA A 1 373 ? -34.302 -13.228 43.518 1.00 71.19 373 ALA A CA 1
ATOM 2719 C C . ALA A 1 373 ? -34.731 -14.198 42.412 1.00 71.19 373 ALA A C 1
ATOM 2721 O O . ALA A 1 373 ? -35.327 -15.241 42.690 1.00 71.19 373 ALA A O 1
ATOM 2722 N N . VAL A 1 374 ? -34.430 -13.860 41.161 1.00 62.34 374 VAL A N 1
ATOM 2723 C CA . VAL A 1 374 ? -34.681 -14.736 40.013 1.00 62.34 374 VAL A CA 1
ATOM 2724 C C . VAL A 1 374 ? -33.413 -15.532 39.750 1.00 62.34 374 VAL A C 1
ATOM 2726 O O . VAL A 1 374 ? -32.633 -15.253 38.847 1.00 62.34 374 VAL A O 1
ATOM 2729 N N . CYS A 1 375 ? -33.156 -16.502 40.619 1.00 57.91 375 CYS A N 1
ATOM 2730 C CA . CYS A 1 375 ? -32.055 -17.432 40.439 1.00 57.91 375 CYS A CA 1
ATOM 2731 C C . CYS A 1 375 ? -32.510 -18.795 40.959 1.00 57.91 375 CYS A C 1
ATOM 2733 O O . CYS A 1 375 ? -32.568 -19.021 42.169 1.00 57.91 375 CYS A O 1
ATOM 2735 N N . ALA A 1 376 ? -32.882 -19.703 40.052 1.00 52.22 376 ALA A N 1
ATOM 2736 C CA . ALA A 1 376 ? -33.062 -21.100 40.417 1.00 52.22 376 ALA A CA 1
ATOM 2737 C C . ALA A 1 376 ? -31.672 -21.678 40.710 1.00 52.22 376 ALA A C 1
ATOM 2739 O O . ALA A 1 376 ? -30.947 -22.065 39.796 1.00 52.22 376 ALA A O 1
ATOM 2740 N N . LEU A 1 377 ? -31.270 -21.691 41.984 1.00 45.28 377 LEU A N 1
ATOM 2741 C CA . LEU A 1 377 ? -30.094 -22.448 42.400 1.00 45.28 377 LEU A CA 1
ATOM 2742 C C . LEU A 1 377 ? -30.336 -23.915 42.033 1.00 45.28 377 LEU A C 1
ATOM 2744 O O . LEU A 1 377 ? -31.399 -24.461 42.339 1.00 45.28 377 LEU A O 1
ATOM 2748 N N . ALA A 1 378 ? -29.356 -24.550 41.383 1.00 42.03 378 ALA A N 1
ATOM 2749 C CA . ALA A 1 378 ? -29.380 -25.991 41.159 1.00 42.03 378 ALA A CA 1
ATOM 2750 C C . ALA A 1 378 ? -29.739 -26.699 42.482 1.00 42.03 378 ALA A C 1
ATOM 2752 O O . ALA A 1 378 ? -29.216 -26.303 43.533 1.00 42.03 378 ALA A O 1
ATOM 2753 N N . PRO A 1 379 ? -30.648 -27.694 42.474 1.00 44.72 379 PRO A N 1
ATOM 2754 C CA . PRO A 1 379 ? -31.118 -28.316 43.702 1.00 44.72 379 PRO A CA 1
ATOM 2755 C C . PRO A 1 379 ? -29.923 -28.799 44.525 1.00 44.72 379 PRO A C 1
ATOM 2757 O O . PRO A 1 379 ? -29.050 -29.506 44.018 1.00 44.72 379 PRO A O 1
ATOM 2760 N N . ARG A 1 380 ? -29.872 -28.384 45.798 1.00 42.00 380 ARG A N 1
ATOM 2761 C CA . ARG A 1 380 ? -28.889 -28.872 46.772 1.00 42.00 380 ARG A CA 1
ATOM 2762 C C . ARG A 1 380 ? -28.933 -30.398 46.716 1.00 42.00 380 ARG A C 1
ATOM 2764 O O . ARG A 1 380 ? -29.981 -30.973 47.003 1.00 42.00 380 ARG A O 1
ATOM 2771 N N . ALA A 1 381 ? -27.827 -31.040 46.337 1.00 42.38 381 ALA A N 1
ATOM 2772 C CA . ALA A 1 381 ? -27.713 -32.487 46.432 1.00 42.38 381 ALA A CA 1
ATOM 2773 C C . ALA A 1 381 ? -28.036 -32.873 47.879 1.00 42.38 381 ALA A C 1
ATOM 2775 O O . ALA A 1 381 ? -27.344 -32.458 48.810 1.00 42.38 381 ALA A O 1
ATOM 2776 N N . SER A 1 382 ? -29.141 -33.588 48.072 1.00 41.97 382 SER A N 1
ATOM 2777 C CA . SER A 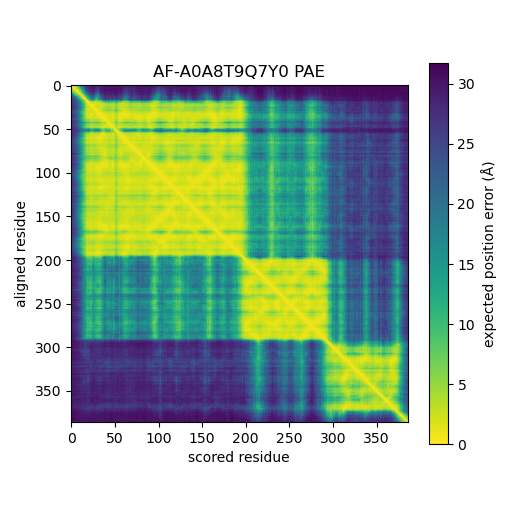1 382 ? -29.529 -34.116 49.369 1.00 41.97 382 SER A CA 1
ATOM 2778 C C . SER A 1 382 ? -28.417 -35.048 49.836 1.00 41.97 382 SER A C 1
ATOM 2780 O O . SER A 1 382 ? -28.231 -36.125 49.270 1.00 41.97 382 SER A O 1
ATOM 2782 N N . THR A 1 383 ? -27.655 -34.632 50.844 1.00 40.12 383 THR A N 1
ATOM 2783 C CA . THR A 1 383 ? -26.804 -35.547 51.604 1.00 40.12 383 THR A CA 1
ATOM 2784 C C . THR A 1 383 ? -27.697 -36.660 52.153 1.00 40.12 383 THR A C 1
ATOM 2786 O O . THR A 1 383 ? -28.684 -36.329 52.820 1.00 40.12 383 THR A O 1
ATOM 2789 N N . PRO A 1 384 ? -27.409 -37.948 51.891 1.00 42.00 384 PRO A N 1
ATOM 2790 C CA . PRO A 1 384 ? -28.160 -39.031 52.503 1.00 42.00 384 PRO A CA 1
ATOM 2791 C C . PRO A 1 384 ? -27.969 -38.938 54.014 1.00 42.00 384 PRO A C 1
ATOM 2793 O O . PRO A 1 384 ? -26.839 -38.858 54.497 1.00 42.00 384 PRO A O 1
ATOM 2796 N N . SER A 1 385 ? -29.073 -38.904 54.751 1.00 43.53 385 SER A N 1
ATOM 2797 C CA . SER A 1 385 ? -29.056 -39.145 56.188 1.00 43.53 385 SER A CA 1
ATOM 2798 C C . SER A 1 385 ? -28.540 -40.569 56.408 1.00 43.53 385 SER A C 1
ATOM 2800 O O . SER A 1 385 ? -29.134 -41.510 55.879 1.00 43.53 385 SER A O 1
ATOM 2802 N N . PHE A 1 386 ? -27.416 -40.705 57.114 1.00 45.88 386 PHE A N 1
ATOM 2803 C CA . PHE A 1 386 ? -26.956 -41.980 57.666 1.00 45.88 386 PHE A CA 1
ATOM 2804 C C . PHE A 1 386 ? -27.629 -42.250 59.006 1.00 45.88 386 PHE A C 1
ATOM 2806 O O . PHE A 1 386 ? -27.826 -41.266 59.761 1.00 45.88 386 PHE A O 1
#

Radius of gyration: 35.54 Å; Cα contacts (8 Å, |Δi|>4): 941; chains: 1; bounding box: 80×61×92 Å

Mean predicted aligned error: 15.08 Å

Sequence (386 aa):
MLLLSLLASITGWAQPSSCPGSDPGGTPAGAGLYAEYYRGFFNTDFSFFTNNALAPVITRVEPEVNFTTNTSFGDLTAVATGPVNDPDNFSLRLRGSIIIPVAGQYTFFLTSDDASYLWLDGAAVALPANPAAATIDNGGFHAPEEVSRTVTLTAGPHSLLIHYGEADGDNTLILEYAGPGIARQPVPASMFCTATQMPRPPQSLAYFPTTLQAFVGSRRTSTAPTVADGGSAVTSYALVGPAVAGITIEPTTGVVSMADNTPLGTYNLEVAVTNAHGTSTFRNALTVDVIVGTPPGCSGLDPAGNSPTSGLYAEYFTGYFNNSPGFFSAAPGLSRTEPVIDFSGEDSFGSLTGVAGDGTANDPDEFSARMRAVCALAPRASTPSF

Nearest PDB structures (foldseek):
  4qaw-assembly2_B  TM=4.896E-01  e=2.014E-01  Paenibacillus barcinonensis
  4qaw-assembly5_E  TM=4.165E-01  e=1.133E-01  Paenibacillus barcinonensis
  4qaw-assembly7_G  TM=4.821E-01  e=4.647E-01  Paenibacillus barcinonensis
  4qaw-assembly1_A  TM=3.733E-01  e=3.973E-01  Paenibacillus barcinonensis
  4qaw-assembly3_C  TM=4.654E-01  e=1.018E+00  Paenibacillus barcinonensis

Solvent-accessible surface area (backbone atoms only — not comparable to full-atom values): 21119 Å² total; per-residue (Å²): 138,85,84,80,80,79,78,78,78,75,81,74,75,82,69,77,91,68,42,72,63,40,21,93,88,70,45,78,23,39,74,4,27,39,31,35,31,26,66,40,48,43,83,84,42,52,60,50,87,67,36,83,90,56,61,61,71,45,76,52,72,39,49,54,50,70,24,81,39,40,51,58,75,42,84,37,62,90,37,25,45,65,53,53,65,41,48,18,25,20,22,38,40,37,34,11,17,41,55,33,86,62,57,40,59,33,37,40,36,43,34,22,12,21,20,30,36,33,21,52,25,49,48,35,69,43,75,70,57,54,75,94,59,38,65,41,78,47,67,52,90,48,71,82,44,75,43,74,43,76,46,78,46,64,58,44,76,37,16,30,24,34,45,39,23,25,62,72,64,74,35,34,40,32,39,30,35,28,36,81,96,39,71,78,41,66,52,54,35,85,36,27,19,13,21,54,62,73,60,36,30,36,73,49,72,45,41,74,69,54,57,54,73,45,40,58,65,42,71,52,67,56,56,63,50,54,66,45,35,33,49,36,71,71,71,37,33,42,76,54,76,83,87,52,67,43,54,49,56,41,40,82,59,48,29,39,35,38,35,38,78,28,64,78,44,76,44,70,36,27,38,34,34,27,25,93,63,35,69,29,73,39,72,67,40,35,32,39,36,30,40,85,58,57,66,90,66,57,52,69,58,37,102,87,67,43,72,66,61,65,43,30,46,33,34,31,29,60,38,71,54,82,90,42,83,70,60,77,71,59,82,60,59,44,73,50,71,38,74,66,96,66,72,88,50,74,51,52,72,44,75,42,75,83,20,44,67,41,75,43,49,57,42,59,29,47,48,36,76,50,74,38,78,58,50,52,66,74,79,76,79,78,75,79,86,127

Organism: NCBI:txid2932248

pLDDT: mean 85.45, std 15.7, range [29.56, 98.81]

Secondary structure (DSSP, 8-state):
------------PPP-----SB-TTSSBP-BSEEEEEEES--TT-TTGGG-TTS--SEEEEES--EE-STTTT---TTTSBS-TTS-BSEEEEEEEEEEESS-EEEEEEEEEES-EEEEEHHHHHSSSP-GGG-SEEE-SS-SSEEEEEEEEE-SEEEEEEEEEEE-SS--EEEEEEEETTEEEEE--GGGEES------S--EEE-SSSEEEEETT--EEPPPPEEE-SSS-EEEEEEESSPPTTEEE-TTT--EEE-TTPPSEEEEEEEEEEETTEEEEEEEEEEEEEEPPPPTT--S--TTSPPP-SSEEEEEEES--TT-GGGGGSPPSEEEEES-----SGGGG---TTT-SEEETTEEESEEEEEEE---PPPP--PPP-